Protein AF-0000000076635867 (afdb_homodimer)

Radius of gyration: 28.85 Å; Cα contacts (8 Å, |Δi|>4): 1591; chains: 2; bounding box: 55×84×66 Å

Secondary structure (DSSP, 8-state):
---GGGGS--TT----S-HHHHHHHHHHHHHSPPSS-HHHHHHHHHHHHHHHTTSSEEEEEE-SS--GGG-SHHHHHHHHHHHHHHHHHHHHHHTS-EEEEEE-SS------S-SEEEETTEEEEPP--TTT--SSGGG-S--THHHHHHHHHHHHHHHHHHHH-TT-EEEEE---HHHHHHTEEEETTEEEE-S-SEEEE-GGG--TTSHHHHHHHHB-S-EEEEE-TT--HHHHHHHHHHHTTT--TTSEEEEE---TTTHHHHHHHHHHHHHHHT---EEEE--SGGG-EE-TTS-EE-BHHHHHHHHHHHHHHHHHTT--EEEEEEEB-SS----SBBTTB-GGGGGGS---SSS--B-HHHHHHHHHHHHHHH-/---GGGGS---S----S-HHHHHHHHHHHHHSPPSS-HHHHHHHHHHHHHHHTTSSEEEEEE-SS--GGG-SHHHHHHHHHHHHHHHHHHHHHHTS-EEEEEE-SS------S-SEEEETTEEEEPP--TTT--SSGGG-S--THHHHHHHHHHHHHHHHHHHH-TT-EEEEE---HHHHHHTEEEETTEEEE-S-SEEEE-GGG--TTSHHHHHHHHB-S-EEEEE-TT--HHHHHHHHHHHTTT--TTSEEEEE---TTTHHHHHHHHHHHHHHHT---EEEE--SGGG-EE-TTS-EE-BHHHHHHHHHHHHHHHHHTT--EEEEEEEB-SS----SBBTTB-GGGGGGS---SSS--B-HHHHHHHHHHHHHHH-

pLDDT: mean 96.78, std 2.84, range [76.06, 98.94]

Foldseek 3Di:
DDQVLVVFAAPQAADADDPPLLVVLLVVLLPDDFLADPVLLVVLLVLLLCLQVVQEFEAEEAAQADDLVCLDPVNLVLRVVLLVVLQVLLCVLQVHHYQAEYQDLQQFFAGDPDQWDADPNDIAGDDGGQLFWDPDRVTNHGDSVSLVVSNVSSSSSSVVCCVPPVRYWYEYECRHPSSQVSQWDDDPHAIARSRTSEYEYDPVRLFPRHSSLSNLLGHQGAYEYEDEPPDDLVSVLVSLCSNCVVLRASRYAYEYAYFLVPCLPPVLVSVVSCVVSVHHYRYEYELFPRAWDQFPVGAIEGELVRSLVSLLSSCVSCVVVVTGHSYYHFYADSDQAQGYDDPPHDRVNNVVGPDHPPHGHHYSVSSSVSSNSNSVSND/DDQVLVVFAAPQAADADDPPLLVVLLVVLLPDDFLADPVLLVVLLVLLLCLQVVQEFEAEEAAQADDLVCLDPVNLVLRVVLLVVLQVLLCVLQVHHYQAEYQDLQQFFAGDPDQWDADPNDIAGDDGGQLFWDLDRVTNHGDSVSLVVSNVSSSSSSVVCCVPPVRYWYEYECRHPSSQVSQWDDDPHAIARRRTSEYEYDPVRLFPRHSSLSNLLGHQGAYEYEDEPPDDLVSVLVSLCSNCVVLRASRYAYEYAYFLVPCLPPVLVSVVSCVVSVHHYRYEYELFPRAWDQFPVGAIEGELVRSLVSLLSSCVSCVVVVTGHSYYHFYADSDQAQGYDDPPHDRVNNVVGPDHPPHGHHYSVSSSVSSNSNSVSND

Structure (mmCIF, N/CA/C/O backbone):
data_AF-0000000076635867-model_v1
#
loop_
_entity.id
_entity.type
_entity.pdbx_description
1 polymer 'Phospho-2-dehydro-3-deoxyheptonate aldolase'
#
loop_
_atom_site.group_PDB
_atom_site.id
_atom_site.type_symbol
_atom_site.label_atom_id
_atom_site.label_alt_id
_atom_site.label_comp_id
_atom_site.label_asym_id
_atom_site.label_entity_id
_atom_site.label_seq_id
_atom_site.pdbx_PDB_ins_code
_atom_site.Cartn_x
_atom_site.Cartn_y
_atom_site.Cartn_z
_atom_site.occupancy
_atom_site.B_iso_or_equiv
_atom_site.auth_seq_id
_atom_site.auth_comp_id
_atom_site.auth_asym_id
_atom_site.auth_atom_id
_atom_site.pdbx_PDB_model_num
ATOM 1 N N . MET A 1 1 ? -14.133 -2.697 23.234 1 76.25 1 MET A N 1
ATOM 2 C CA . MET A 1 1 ? -13.625 -1.669 24.141 1 76.25 1 MET A CA 1
ATOM 3 C C . MET A 1 1 ? -14.438 -0.384 24 1 76.25 1 MET A C 1
ATOM 5 O O . MET A 1 1 ? -14.898 -0.046 22.922 1 76.25 1 MET A O 1
ATOM 9 N N . GLN A 1 2 ? -14.578 0.349 25.062 1 88.19 2 GLN A N 1
ATOM 10 C CA . GLN A 1 2 ? -15.383 1.567 25.062 1 88.19 2 GLN A CA 1
ATOM 11 C C . GLN A 1 2 ? -14.672 2.695 24.328 1 88.19 2 GLN A C 1
ATOM 13 O O . GLN A 1 2 ? -13.461 2.865 24.453 1 88.19 2 GLN A O 1
ATOM 18 N N . ARG A 1 3 ? -15.43 3.404 23.484 1 95.06 3 ARG A N 1
ATOM 19 C CA . ARG A 1 3 ? -14.969 4.566 22.734 1 95.06 3 ARG A CA 1
ATOM 20 C C . ARG A 1 3 ? -15.734 5.82 23.125 1 95.06 3 ARG A C 1
ATOM 22 O O . ARG A 1 3 ? -16.609 6.281 22.391 1 95.06 3 ARG A O 1
ATOM 29 N N . PRO A 1 4 ? -15.383 6.379 24.25 1 94.69 4 PRO A N 1
ATOM 30 C CA . PRO A 1 4 ? -16.172 7.465 24.844 1 94.69 4 PRO A CA 1
ATOM 31 C C . PRO A 1 4 ? -16.266 8.688 23.938 1 94.69 4 PRO A C 1
ATOM 33 O O . PRO A 1 4 ? -17.203 9.477 24.062 1 94.69 4 PRO A O 1
ATOM 36 N N . TRP A 1 5 ? -15.312 8.883 23.031 1 96.62 5 TRP A N 1
ATOM 37 C CA . TRP A 1 5 ? -15.297 10.055 22.156 1 96.62 5 TRP A CA 1
ATOM 38 C C . TRP A 1 5 ? -16.484 10.031 21.188 1 96.62 5 TRP A C 1
ATOM 40 O O . TRP A 1 5 ? -16.859 11.07 20.641 1 96.62 5 TRP A O 1
ATOM 50 N N . LEU A 1 6 ? -17.062 8.922 21.016 1 96.25 6 LEU A N 1
ATOM 51 C CA . LEU A 1 6 ? -18.156 8.812 20.047 1 96.25 6 LEU A CA 1
ATOM 52 C C . LEU A 1 6 ? -19.438 9.43 20.594 1 96.25 6 LEU A C 1
ATOM 54 O O . LEU A 1 6 ? -20.375 9.703 19.828 1 96.25 6 LEU A O 1
ATOM 58 N N . SER A 1 7 ? -19.562 9.648 21.891 1 95.94 7 SER A N 1
ATOM 59 C CA . SER A 1 7 ? -20.766 10.195 22.516 1 95.94 7 SER A CA 1
ATOM 60 C C . SER A 1 7 ? -20.625 11.695 22.766 1 95.94 7 SER A C 1
ATOM 62 O O . SER A 1 7 ? -21.562 12.336 23.234 1 95.94 7 SER A O 1
ATOM 64 N N . LEU A 1 8 ? -19.516 12.273 22.484 1 97.5 8 LEU A N 1
ATOM 65 C CA . LEU A 1 8 ? -19.266 13.68 22.75 1 97.5 8 LEU A CA 1
ATOM 66 C C . LEU A 1 8 ? -19.594 14.539 21.531 1 97.5 8 LEU A C 1
ATOM 68 O O . LEU A 1 8 ? -19.625 14.031 20.406 1 97.5 8 LEU A O 1
ATOM 72 N N . PRO A 1 9 ? -19.875 15.812 21.797 1 96.88 9 PRO A N 1
ATOM 73 C CA . PRO A 1 9 ? -20.094 1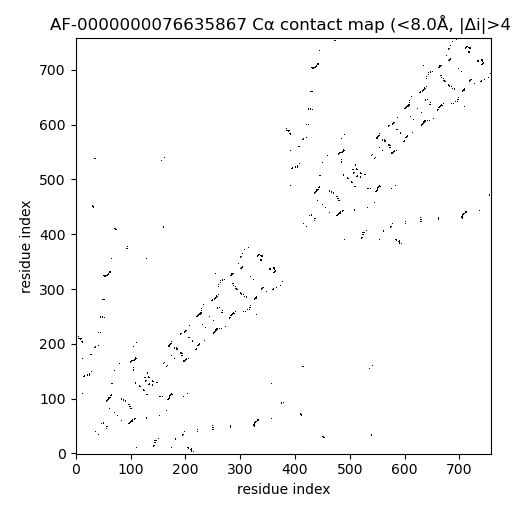6.703 20.656 1 96.88 9 PRO A CA 1
ATOM 74 C C . PRO A 1 9 ? -18.906 16.719 19.688 1 96.88 9 PRO A C 1
ATOM 76 O O . PRO A 1 9 ? -17.75 16.797 20.109 1 96.88 9 PRO A O 1
ATOM 79 N N . CYS A 1 10 ? -19.188 16.562 18.438 1 96.38 10 CYS A N 1
ATOM 80 C CA . CYS A 1 10 ? -18.172 16.531 17.391 1 96.38 10 CYS A CA 1
ATOM 81 C C . CYS A 1 10 ? -18.422 17.625 16.359 1 96.38 10 CYS A C 1
ATOM 83 O O . CYS A 1 10 ? -19.297 17.5 15.508 1 96.38 10 CYS A O 1
ATOM 85 N N . VAL A 1 11 ? -17.578 18.594 16.328 1 94.75 11 VAL A N 1
ATOM 86 C CA . VAL A 1 11 ? -17.781 19.734 15.453 1 94.75 11 VAL A CA 1
ATOM 87 C C . VAL A 1 11 ? -17.062 19.516 14.125 1 94.75 11 VAL A C 1
ATOM 89 O O . VAL A 1 11 ? -16.234 18.609 14 1 94.75 11 VAL A O 1
ATOM 92 N N . GLN A 1 12 ? -17.391 20.297 13.062 1 94.81 12 GLN A N 1
ATOM 93 C CA . GLN A 1 12 ? -16.75 20.344 11.758 1 94.81 12 GLN A CA 1
ATOM 94 C C . GLN A 1 12 ? -16.984 19.047 10.977 1 94.81 12 GLN A C 1
ATOM 96 O O . GLN A 1 12 ? -16.25 18.766 10.023 1 94.81 12 GLN A O 1
ATOM 101 N N . GLN A 1 13 ? -17.953 18.25 11.383 1 95.69 13 GLN A N 1
ATOM 102 C CA . GLN A 1 13 ? -18.234 17.016 10.664 1 95.69 13 GLN A CA 1
ATOM 103 C C . GLN A 1 13 ? -19.188 17.266 9.492 1 95.69 13 GLN A C 1
ATOM 105 O O . GLN A 1 13 ? -20.078 18.109 9.578 1 95.69 13 GLN A O 1
ATOM 110 N N . PRO A 1 14 ? -18.984 16.547 8.375 1 95.62 14 PRO A N 1
ATOM 111 C CA . PRO A 1 14 ? -19.938 16.672 7.27 1 95.62 14 PRO A CA 1
ATOM 112 C C . PRO A 1 14 ? -21.312 16.094 7.617 1 95.62 14 PRO A C 1
ATOM 114 O O . PRO A 1 14 ? -21.422 15.172 8.43 1 95.62 14 PRO A O 1
ATOM 117 N N . ASP A 1 15 ? -22.312 16.641 6.945 1 94.31 15 ASP A N 1
ATOM 118 C CA . ASP A 1 15 ? -23.672 16.109 7.086 1 94.31 15 ASP A CA 1
ATOM 119 C C . ASP A 1 15 ? -23.984 15.094 5.992 1 94.31 15 ASP A C 1
ATOM 121 O O . ASP A 1 15 ? -24.375 15.469 4.887 1 94.31 15 ASP A O 1
ATOM 125 N N . TYR A 1 16 ? -23.969 13.828 6.336 1 96.62 16 TYR A N 1
ATOM 126 C CA . TYR A 1 16 ? -24.25 12.758 5.379 1 96.62 16 TYR A CA 1
ATOM 127 C C . TYR A 1 16 ? -25.734 12.453 5.316 1 96.62 16 TYR A C 1
ATOM 129 O O . TYR A 1 16 ? -26.406 12.383 6.352 1 96.62 16 TYR A O 1
ATOM 137 N N . GLN A 1 17 ? -26.188 12.195 4.176 1 95.12 17 GLN A N 1
ATOM 138 C CA . GLN A 1 17 ? -27.625 11.953 3.982 1 95.12 17 GLN A CA 1
ATOM 139 C C . GLN A 1 17 ? -27.969 10.492 4.266 1 95.12 17 GLN A C 1
ATOM 141 O O . GLN A 1 17 ? -29.078 10.195 4.711 1 95.12 17 GLN A O 1
ATOM 146 N N . SER A 1 18 ? -27.109 9.602 3.984 1 95.88 18 SER A N 1
ATOM 147 C CA . SER A 1 18 ? -27.375 8.172 4.133 1 95.88 18 SER A CA 1
ATOM 148 C C . SER A 1 18 ? -26.609 7.582 5.305 1 95.88 18 SER A C 1
ATOM 150 O O . SER A 1 18 ? -25.406 7.305 5.188 1 95.88 18 SER A O 1
ATOM 152 N N . SER A 1 19 ? -27.297 7.27 6.332 1 95.62 19 SER A N 1
ATOM 153 C CA . SER A 1 19 ? -26.656 6.637 7.484 1 95.62 19 SER A CA 1
ATOM 154 C C . SER A 1 19 ? -26.219 5.215 7.156 1 95.62 19 SER A C 1
ATOM 156 O O . SER A 1 19 ? -25.203 4.742 7.672 1 95.62 19 SER A O 1
ATOM 158 N N . GLU A 1 20 ? -26.953 4.613 6.32 1 97.38 20 GLU A N 1
ATOM 159 C CA . GLU A 1 20 ? -26.625 3.244 5.922 1 97.38 20 GLU A CA 1
ATOM 160 C C . GLU A 1 20 ? -25.312 3.189 5.16 1 97.38 20 GLU A C 1
ATOM 162 O O . GLU A 1 20 ? -24.469 2.334 5.434 1 97.38 20 GLU A O 1
ATOM 167 N N . SER A 1 21 ? -25.172 4.078 4.219 1 97.31 21 SER A N 1
ATOM 168 C CA . SER A 1 21 ? -23.938 4.137 3.445 1 97.31 21 SER A CA 1
ATOM 169 C C . SER A 1 21 ? -22.75 4.488 4.332 1 97.31 21 SER A C 1
ATOM 171 O O . SER A 1 21 ? -21.641 3.971 4.137 1 97.31 21 SER A O 1
ATOM 173 N N . LEU A 1 22 ? -23.016 5.336 5.242 1 97.62 22 LEU A N 1
ATOM 174 C CA . LEU A 1 22 ? -21.969 5.727 6.168 1 97.62 22 LEU A CA 1
ATOM 175 C C . LEU A 1 22 ? -21.547 4.547 7.039 1 97.62 22 LEU A C 1
ATOM 177 O O . LEU A 1 22 ? -20.344 4.352 7.289 1 97.62 22 LEU A O 1
ATOM 181 N N . GLN A 1 23 ? -22.469 3.797 7.469 1 97.88 23 GLN A N 1
ATOM 182 C CA . GLN A 1 23 ? -22.188 2.617 8.281 1 97.88 23 GLN A CA 1
ATOM 183 C C . GLN A 1 23 ? -21.422 1.573 7.477 1 97.88 23 GLN A C 1
ATOM 185 O O . GLN A 1 23 ? -20.5 0.934 8 1 97.88 23 GLN A O 1
ATOM 190 N N . ARG A 1 24 ? -21.812 1.399 6.266 1 97.56 24 ARG A N 1
ATOM 191 C CA . ARG A 1 24 ? -21.109 0.47 5.395 1 97.56 24 ARG A CA 1
ATOM 192 C C . ARG A 1 24 ? -19.641 0.877 5.23 1 97.56 24 ARG A C 1
ATOM 194 O O . ARG A 1 24 ? -18.75 0.034 5.301 1 97.56 24 ARG A O 1
ATOM 201 N N . ALA A 1 25 ? -19.438 2.156 4.988 1 98.12 25 ALA A N 1
ATOM 202 C CA . ALA A 1 25 ? -18.078 2.658 4.848 1 98.12 25 ALA A CA 1
ATOM 203 C C . ALA A 1 25 ? -17.281 2.463 6.137 1 98.12 25 ALA A C 1
ATOM 205 O O . ALA A 1 25 ? -16.141 2.01 6.102 1 98.12 25 ALA A O 1
ATOM 206 N N . SER A 1 26 ? -17.906 2.764 7.219 1 98.06 26 SER A N 1
ATOM 207 C CA . SER A 1 26 ? -17.266 2.611 8.523 1 98.06 26 SER A CA 1
ATOM 208 C C . SER A 1 26 ? -16.891 1.154 8.789 1 98.06 26 SER A C 1
ATOM 210 O O . SER A 1 26 ? -15.805 0.864 9.289 1 98.06 26 SER A O 1
ATOM 212 N N . ASN A 1 27 ? -17.797 0.244 8.5 1 97.81 27 ASN A N 1
ATOM 213 C CA . ASN A 1 27 ? -17.547 -1.181 8.688 1 97.81 27 ASN A CA 1
ATOM 214 C C . ASN A 1 27 ? -16.375 -1.661 7.82 1 97.81 27 ASN A C 1
ATOM 216 O O . ASN A 1 27 ? -15.523 -2.41 8.289 1 97.81 27 ASN A O 1
ATOM 220 N N . PHE A 1 28 ? -16.438 -1.263 6.613 1 97.88 28 PHE A N 1
ATOM 221 C CA . PHE A 1 28 ? -15.352 -1.621 5.719 1 97.88 28 PHE A CA 1
ATOM 222 C C . PHE A 1 28 ? -14.016 -1.162 6.285 1 97.88 28 PHE A C 1
ATOM 224 O O . PHE A 1 28 ? -13.062 -1.946 6.367 1 97.88 28 PHE A O 1
ATOM 231 N N . LEU A 1 29 ? -13.953 0.093 6.648 1 98.44 29 LEU A N 1
ATOM 232 C CA . LEU A 1 29 ? -12.711 0.687 7.141 1 98.44 29 LEU A CA 1
ATOM 233 C C . LEU A 1 29 ? -12.242 -0.006 8.414 1 98.44 29 LEU A C 1
ATOM 235 O O . LEU A 1 29 ? -11.047 -0.207 8.617 1 98.44 29 LEU A O 1
ATOM 239 N N . SER A 1 30 ? -13.141 -0.354 9.25 1 97.5 30 SER A N 1
ATOM 240 C CA . SER A 1 30 ? -12.805 -0.973 10.523 1 97.5 30 SER A CA 1
ATOM 241 C C . SER A 1 30 ? -12.156 -2.34 10.328 1 97.5 30 SER A C 1
ATOM 243 O O . SER A 1 30 ? -11.359 -2.781 11.156 1 97.5 30 SER A O 1
ATOM 245 N N . GLU A 1 31 ? -12.445 -3.016 9.219 1 97.5 31 GLU A N 1
ATOM 246 C CA . GLU A 1 31 ? -11.914 -4.348 8.961 1 97.5 31 GLU A CA 1
ATOM 247 C C . GLU A 1 31 ? -10.688 -4.289 8.055 1 97.5 31 GLU A C 1
ATOM 249 O O . GLU A 1 31 ? -9.938 -5.262 7.949 1 97.5 31 GLU A O 1
ATOM 254 N N . ALA A 1 32 ? -10.531 -3.18 7.367 1 97.81 32 ALA A N 1
ATOM 255 C CA . ALA A 1 32 ? -9.43 -3.031 6.418 1 97.81 32 ALA A CA 1
ATOM 256 C C . ALA A 1 32 ? -8.086 -3.107 7.125 1 97.81 32 ALA A C 1
ATOM 258 O O . ALA A 1 32 ? -7.973 -2.768 8.305 1 97.81 32 ALA A O 1
ATOM 259 N N . PRO A 1 33 ? -7.059 -3.566 6.438 1 97.56 33 PRO A N 1
ATOM 260 C CA . PRO A 1 33 ? -5.719 -3.588 7.031 1 97.56 33 PRO A CA 1
ATOM 261 C C . PRO A 1 33 ? -5.234 -2.201 7.441 1 97.56 33 PRO A C 1
ATOM 263 O O . PRO A 1 33 ? -5.492 -1.219 6.742 1 97.56 33 PRO A O 1
ATOM 266 N N . GLY A 1 34 ? -4.543 -2.156 8.617 1 97.19 34 GLY A N 1
ATOM 267 C CA . GLY A 1 34 ? -3.904 -0.901 8.984 1 97.19 34 GLY A CA 1
ATOM 268 C C . GLY A 1 34 ? -2.883 -0.435 7.965 1 97.19 34 GLY A C 1
ATOM 269 O O . GLY A 1 34 ? -2.266 -1.252 7.277 1 97.19 34 GLY A O 1
ATOM 270 N N . LEU A 1 35 ? -2.73 0.842 7.883 1 98.44 35 LEU A N 1
ATOM 271 C CA . LEU A 1 35 ? -1.814 1.399 6.895 1 98.44 35 LEU A CA 1
ATOM 272 C C . LEU A 1 35 ? -0.393 1.461 7.445 1 98.44 35 LEU A C 1
ATOM 274 O O . LEU A 1 35 ? 0.57 1.548 6.68 1 98.44 35 LEU A O 1
ATOM 278 N N . ILE A 1 36 ? -0.256 1.439 8.766 1 98 36 ILE A N 1
ATOM 279 C CA . ILE A 1 36 ? 1.036 1.487 9.445 1 98 36 ILE A CA 1
ATOM 280 C C . ILE A 1 36 ? 1.06 0.472 10.586 1 98 36 ILE A C 1
ATOM 282 O O . ILE A 1 36 ? 0.055 -0.192 10.852 1 98 36 ILE A O 1
ATOM 286 N N . THR A 1 37 ? 2.205 0.349 11.227 1 96.06 37 THR A N 1
ATOM 287 C CA . THR A 1 37 ? 2.348 -0.657 12.273 1 96.06 37 THR A CA 1
ATOM 288 C C . THR A 1 37 ? 2.605 0.001 13.625 1 96.06 37 THR A C 1
ATOM 290 O O . THR A 1 37 ? 2.914 1.193 13.695 1 96.06 37 THR A O 1
ATOM 293 N N . TYR A 1 38 ? 2.432 -0.812 14.648 1 95.62 38 TYR A N 1
ATOM 294 C CA . TYR A 1 38 ? 2.74 -0.387 16.016 1 95.62 38 TYR A CA 1
ATOM 295 C C . TYR A 1 38 ? 4.184 0.09 16.125 1 95.62 38 TYR A C 1
ATOM 297 O O . TYR A 1 38 ? 4.461 1.122 16.734 1 95.62 38 TYR A O 1
ATOM 305 N N . GLN A 1 39 ? 5.082 -0.614 15.5 1 96.06 39 GLN A N 1
ATOM 306 C CA . GLN A 1 39 ? 6.5 -0.291 15.578 1 96.06 39 GLN A CA 1
ATOM 307 C C . GLN A 1 39 ? 6.789 1.07 14.953 1 96.06 39 GLN A C 1
ATOM 309 O O . GLN A 1 39 ? 7.629 1.824 15.445 1 96.06 39 GLN A O 1
ATOM 314 N N . GLU A 1 40 ? 6.109 1.354 13.898 1 97.44 40 GLU A N 1
ATOM 315 C CA . GLU A 1 40 ? 6.309 2.631 13.219 1 97.44 40 GLU A CA 1
ATOM 316 C C . GLU A 1 40 ? 5.812 3.793 14.078 1 97.44 40 GLU A C 1
ATOM 318 O O . GLU A 1 40 ? 6.414 4.867 14.086 1 97.44 40 GLU A O 1
ATOM 323 N N . ILE A 1 41 ? 4.715 3.602 14.742 1 97.5 41 ILE A N 1
ATOM 324 C CA . ILE A 1 41 ? 4.176 4.609 15.656 1 97.5 41 ILE A CA 1
ATOM 325 C C . ILE A 1 41 ? 5.18 4.883 16.766 1 97.5 41 ILE A C 1
ATOM 327 O O . ILE A 1 41 ? 5.488 6.039 17.062 1 97.5 41 ILE A O 1
ATOM 331 N N . GLN A 1 42 ? 5.727 3.803 17.344 1 97.12 42 GLN A N 1
ATOM 332 C CA . GLN A 1 42 ? 6.711 3.949 18.422 1 97.12 42 GLN A CA 1
ATOM 333 C C . GLN A 1 42 ? 7.988 4.609 17.906 1 97.12 42 GLN A C 1
ATOM 335 O O . GLN A 1 42 ? 8.594 5.426 18.594 1 97.12 42 GLN A O 1
ATOM 340 N N . SER A 1 43 ? 8.305 4.238 16.734 1 98.44 43 SER A N 1
ATOM 341 C CA . SER A 1 43 ? 9.5 4.82 16.125 1 98.44 43 SER A CA 1
ATOM 342 C C . SER A 1 43 ? 9.367 6.332 15.984 1 98.44 43 SER A C 1
ATOM 344 O O . SER A 1 43 ? 10.289 7.078 16.312 1 98.44 43 SER A O 1
ATOM 346 N N . LEU A 1 44 ? 8.242 6.797 15.484 1 98.69 44 LEU A N 1
ATOM 347 C CA . LEU A 1 44 ? 8.07 8.234 15.312 1 98.69 44 LEU A CA 1
ATOM 348 C C . LEU A 1 44 ? 8.086 8.945 16.656 1 98.69 44 LEU A C 1
ATOM 350 O O . LEU A 1 44 ? 8.633 10.047 16.781 1 98.69 44 LEU A O 1
ATOM 354 N N . LYS A 1 45 ? 7.441 8.367 17.672 1 98.25 45 LYS A N 1
ATOM 355 C CA . LYS A 1 45 ? 7.465 8.961 19 1 98.25 45 LYS A CA 1
ATOM 356 C C . LYS A 1 45 ? 8.898 9.148 19.5 1 98.25 45 LYS A C 1
ATOM 358 O O . LYS A 1 45 ? 9.227 10.195 20.062 1 98.25 45 LYS A O 1
ATOM 363 N N . SER A 1 46 ? 9.68 8.164 19.25 1 98.69 46 SER A N 1
ATOM 364 C CA . SER A 1 46 ? 11.086 8.234 19.641 1 98.69 46 SER A CA 1
ATOM 365 C C . SER A 1 46 ? 11.82 9.328 18.875 1 98.69 46 SER A C 1
ATOM 367 O O . SER A 1 46 ? 12.656 10.039 19.438 1 98.69 46 SER A O 1
ATOM 369 N N . HIS A 1 47 ? 11.523 9.469 17.625 1 98.81 47 HIS A N 1
ATOM 370 C CA . HIS A 1 47 ? 12.133 10.508 16.797 1 98.81 47 HIS A CA 1
ATOM 371 C C . HIS A 1 47 ? 11.719 11.898 17.266 1 98.81 47 HIS A C 1
ATOM 373 O O . HIS A 1 47 ? 12.547 12.812 17.312 1 98.81 47 HIS A O 1
ATOM 379 N N . LEU A 1 48 ? 10.461 12.016 17.578 1 98.88 48 LEU A N 1
ATOM 380 C CA . LEU A 1 48 ? 9.977 13.297 18.078 1 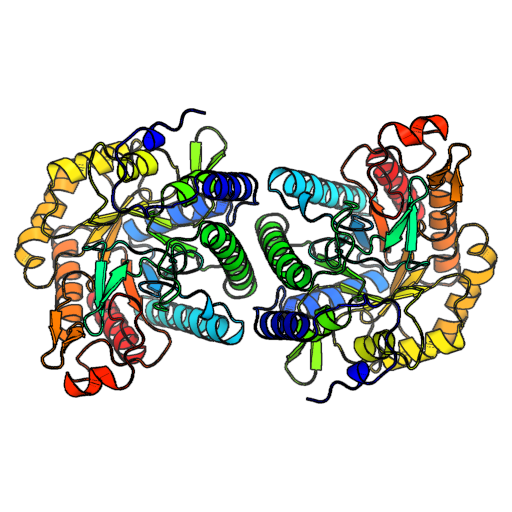98.88 48 LEU A CA 1
ATOM 381 C C . LEU A 1 48 ? 10.664 13.672 19.391 1 98.88 48 LEU A C 1
ATOM 383 O O . LEU A 1 48 ? 11.023 14.828 19.594 1 98.88 48 LEU A O 1
ATOM 387 N N . ALA A 1 49 ? 10.828 12.68 20.266 1 98.88 49 ALA A N 1
ATOM 388 C CA . ALA A 1 49 ? 11.547 12.906 21.531 1 98.88 49 ALA A CA 1
ATOM 389 C C . ALA A 1 49 ? 12.977 13.352 21.266 1 98.88 49 ALA A C 1
ATOM 391 O O . ALA A 1 49 ? 13.469 14.289 21.891 1 98.88 49 ALA A O 1
ATOM 392 N N . SER A 1 50 ? 13.602 12.68 20.344 1 98.75 50 SER A N 1
ATOM 393 C CA . SER A 1 50 ? 14.977 13.016 20 1 98.75 50 SER A CA 1
ATOM 394 C C . SER A 1 50 ? 15.078 14.43 19.453 1 98.75 50 SER A C 1
ATOM 396 O O . SER A 1 50 ? 16.047 15.148 19.734 1 98.75 50 SER A O 1
ATOM 398 N N . SER A 1 51 ? 14.102 14.828 18.703 1 98.75 51 SER A N 1
ATOM 399 C CA . SER A 1 51 ? 14.086 16.172 18.141 1 98.75 51 SER A CA 1
ATOM 400 C C . SER A 1 51 ? 13.875 17.219 19.234 1 98.75 51 SER A C 1
ATOM 402 O O . SER A 1 51 ? 14.445 18.312 19.172 1 98.75 51 SER A O 1
ATOM 404 N N . ALA A 1 52 ? 13.086 16.844 20.188 1 98.69 52 ALA A N 1
ATOM 405 C CA . ALA A 1 52 ? 12.82 17.75 21.297 1 98.69 52 ALA A CA 1
ATOM 406 C C . ALA A 1 52 ? 14.078 17.953 22.156 1 98.69 52 ALA A C 1
ATOM 408 O O . ALA A 1 52 ? 14.18 18.922 22.891 1 98.69 52 ALA A O 1
ATOM 409 N N . GLU A 1 53 ? 15.008 17.016 22.016 1 98.31 53 GLU A N 1
ATOM 410 C CA . GLU A 1 53 ? 16.266 17.109 22.75 1 98.31 53 GLU A CA 1
ATOM 411 C C . GLU A 1 53 ? 17.375 17.688 21.859 1 98.31 53 GLU A C 1
ATOM 413 O O . GLU A 1 53 ? 18.516 17.844 22.312 1 98.31 53 GLU A O 1
ATOM 418 N N . GLY A 1 54 ? 17.047 17.969 20.672 1 97.75 54 GLY A N 1
ATOM 419 C CA . GLY A 1 54 ? 17.984 18.672 19.812 1 97.75 54 GLY A CA 1
ATOM 420 C C . GLY A 1 54 ? 18.828 17.734 18.953 1 97.75 54 GLY A C 1
ATOM 421 O O . GLY A 1 54 ? 19.703 18.188 18.203 1 97.75 54 GLY A O 1
ATOM 422 N N . SER A 1 55 ? 18.531 16.453 18.953 1 98.25 55 SER A N 1
ATOM 423 C CA . SER A 1 55 ? 19.359 15.469 18.25 1 98.25 55 SER A CA 1
ATOM 424 C C . SER A 1 55 ? 18.969 15.359 16.781 1 98.25 55 SER A C 1
ATOM 426 O O . SER A 1 55 ? 19.734 14.859 15.969 1 98.25 55 SER A O 1
ATOM 428 N N . SER A 1 56 ? 17.797 15.758 16.453 1 98.62 56 SER A N 1
ATOM 429 C CA . SER A 1 56 ? 17.281 15.773 15.086 1 98.62 56 SER A CA 1
ATOM 430 C C . SER A 1 56 ? 16.297 16.922 14.883 1 98.62 56 SER A C 1
ATOM 432 O O . SER A 1 56 ? 16.016 17.672 15.82 1 98.62 56 SER A O 1
ATOM 434 N N . PHE A 1 57 ? 15.914 17.156 13.68 1 98.88 57 PHE A N 1
ATOM 435 C CA . PHE A 1 57 ? 14.992 18.234 13.336 1 98.88 57 PHE A CA 1
ATOM 436 C C . PHE A 1 57 ? 13.828 17.703 12.508 1 98.88 57 PHE A C 1
ATOM 438 O O . PHE A 1 57 ? 14.031 16.922 11.57 1 98.88 57 PHE A O 1
ATOM 445 N N . ILE A 1 58 ? 12.625 18.109 12.883 1 98.94 58 ILE A N 1
ATOM 446 C CA . ILE A 1 58 ? 11.422 17.625 12.211 1 98.94 58 ILE A CA 1
ATOM 447 C C . ILE A 1 58 ? 11.055 18.547 11.062 1 98.94 58 ILE A C 1
ATOM 449 O O . ILE A 1 58 ? 10.953 19.766 11.242 1 98.94 58 ILE A O 1
ATOM 453 N N . LEU A 1 59 ? 10.914 18.031 9.906 1 98.94 59 LEU A N 1
ATOM 454 C CA . LEU A 1 59 ? 10.336 18.734 8.766 1 98.94 59 LEU A CA 1
ATOM 455 C C . LEU A 1 59 ? 9.016 18.094 8.344 1 98.94 59 LEU A C 1
ATOM 457 O O . LEU A 1 59 ? 9.008 17.062 7.664 1 98.94 59 LEU A O 1
ATOM 461 N N . GLN A 1 60 ? 7.938 18.656 8.789 1 98.94 60 GLN A N 1
ATOM 462 C CA . GLN A 1 60 ? 6.602 18.25 8.375 1 98.94 60 GLN A CA 1
ATOM 463 C C . GLN A 1 60 ? 6.082 19.141 7.238 1 98.94 60 GLN A C 1
ATOM 465 O O . GLN A 1 60 ? 5.879 20.328 7.426 1 98.94 60 GLN A O 1
ATOM 470 N N . ILE A 1 61 ? 5.859 18.516 6.055 1 98.75 61 ILE A N 1
ATOM 471 C CA . ILE A 1 61 ? 5.551 19.359 4.906 1 98.75 61 ILE A CA 1
ATOM 472 C C . ILE A 1 61 ? 4.527 18.656 4.012 1 98.75 61 ILE A C 1
ATOM 474 O O . ILE A 1 61 ? 4.398 17.422 4.047 1 98.75 61 ILE A O 1
ATOM 478 N N . GLY A 1 62 ? 3.842 19.422 3.203 1 98.06 62 GLY A N 1
ATOM 479 C CA . GLY A 1 62 ? 2.912 18.891 2.223 1 98.06 62 GLY A CA 1
ATOM 480 C C . GLY A 1 62 ? 1.761 19.828 1.913 1 98.06 62 GLY A C 1
ATOM 481 O O . GLY A 1 62 ? 1.811 21.016 2.25 1 98.06 62 GLY A O 1
ATOM 482 N N . ASP A 1 63 ? 0.753 19.328 1.276 1 95.94 63 ASP A N 1
ATOM 483 C CA . ASP A 1 63 ? -0.404 20.109 0.838 1 95.94 63 ASP A CA 1
ATOM 484 C C . ASP A 1 63 ? -1.264 20.531 2.027 1 95.94 63 ASP A C 1
ATOM 486 O O . ASP A 1 63 ? -1.232 19.891 3.082 1 95.94 63 ASP A O 1
ATOM 490 N N . CYS A 1 64 ? -1.957 21.609 1.771 1 94.25 64 CYS A N 1
ATOM 491 C CA . CYS A 1 64 ? -3.002 21.953 2.732 1 94.25 64 CYS A CA 1
ATOM 492 C C . CYS A 1 64 ? -4.094 20.891 2.742 1 94.25 64 CYS A C 1
ATOM 494 O O . CYS A 1 64 ? -4.504 20.422 3.809 1 94.25 64 CYS A O 1
ATOM 496 N N . ALA A 1 65 ? -4.582 20.562 1.593 1 95.75 65 ALA A N 1
ATOM 497 C CA . ALA A 1 65 ? -5.496 19.453 1.317 1 95.75 65 ALA A CA 1
ATOM 498 C C . ALA A 1 65 ? -5.051 18.656 0.092 1 95.75 65 ALA A C 1
ATOM 500 O O . ALA A 1 65 ? -4.852 19.234 -0.985 1 95.75 65 ALA A O 1
ATOM 501 N N . GLU A 1 66 ? -4.922 17.359 0.262 1 97.19 66 GLU A N 1
ATOM 502 C CA . GLU A 1 66 ? -4.574 16.516 -0.871 1 97.19 66 GLU A CA 1
ATOM 503 C C . GLU A 1 66 ? -5.766 16.328 -1.809 1 97.19 66 GLU A C 1
ATOM 505 O O . GLU A 1 66 ? -6.914 16.297 -1.364 1 97.19 66 GLU A O 1
ATOM 510 N N . ALA A 1 67 ? -5.48 16.219 -3.059 1 97 67 ALA A N 1
ATOM 511 C CA . ALA A 1 67 ? -6.492 15.875 -4.055 1 97 67 ALA A CA 1
ATOM 512 C C . ALA A 1 67 ? -6.379 14.414 -4.477 1 97 67 ALA A C 1
ATOM 514 O O . ALA A 1 67 ? -5.273 13.891 -4.648 1 97 67 ALA A O 1
ATOM 515 N N . PHE A 1 68 ? -7.562 13.758 -4.633 1 97.38 68 PHE A N 1
ATOM 516 C CA . PHE A 1 68 ? -7.555 12.391 -5.133 1 97.38 68 PHE A CA 1
ATOM 517 C C . PHE A 1 68 ? -6.805 12.297 -6.457 1 97.38 68 PHE A C 1
ATOM 519 O O . PHE A 1 68 ? -6.086 11.328 -6.707 1 97.38 68 PHE A O 1
ATOM 526 N N . SER A 1 69 ? -6.914 13.352 -7.246 1 95.94 69 SER A N 1
ATOM 527 C CA . SER A 1 69 ? -6.363 13.367 -8.602 1 95.94 69 SER A CA 1
ATOM 528 C C . SER A 1 69 ? -4.84 13.43 -8.578 1 95.94 69 SER A C 1
ATOM 530 O O . SER A 1 69 ? -4.188 13.164 -9.586 1 95.94 69 SER A O 1
ATOM 532 N N . ASP A 1 70 ? -4.266 13.766 -7.441 1 95.31 70 ASP A N 1
ATOM 533 C CA . ASP A 1 70 ? -2.814 13.906 -7.352 1 95.31 70 ASP A CA 1
ATOM 534 C C . ASP A 1 70 ? -2.154 12.562 -7.062 1 95.31 70 ASP A C 1
ATOM 536 O O . ASP A 1 70 ? -0.926 12.453 -7.059 1 95.31 70 ASP A O 1
ATOM 540 N N . CYS A 1 71 ? -2.969 11.523 -6.902 1 96.81 71 CYS A N 1
ATOM 541 C CA . CYS A 1 71 ? -2.422 10.227 -6.52 1 96.81 71 CYS A CA 1
ATOM 542 C C . CYS A 1 71 ? -2.09 9.383 -7.746 1 96.81 71 CYS A C 1
ATOM 544 O O . CYS A 1 71 ? -2.6 8.273 -7.902 1 96.81 71 CYS A O 1
ATOM 546 N N . THR A 1 72 ? -1.235 9.93 -8.633 1 97.06 72 THR A N 1
ATOM 547 C CA . THR A 1 72 ? -0.713 9.219 -9.789 1 97.06 72 THR A CA 1
ATOM 548 C C . THR A 1 72 ? 0.779 8.938 -9.625 1 97.06 72 THR A C 1
ATOM 550 O O . THR A 1 72 ? 1.442 9.555 -8.789 1 97.06 72 THR A O 1
ATOM 553 N N . HIS A 1 73 ? 1.252 8.039 -10.445 1 96 73 HIS A N 1
ATOM 554 C CA . HIS A 1 73 ? 2.656 7.656 -10.359 1 96 73 HIS A CA 1
ATOM 555 C C . HIS A 1 73 ? 3.57 8.859 -10.531 1 96 73 HIS A C 1
ATOM 557 O O . HIS A 1 73 ? 4.469 9.086 -9.719 1 96 73 HIS A O 1
ATOM 563 N N . ASN A 1 74 ? 3.336 9.641 -11.523 1 95.69 74 ASN A N 1
ATOM 564 C CA . ASN A 1 74 ? 4.215 10.758 -11.859 1 95.69 74 ASN A CA 1
ATOM 565 C C . ASN A 1 74 ? 4.156 11.852 -10.797 1 95.69 74 ASN A C 1
ATOM 567 O O . ASN A 1 74 ? 5.191 12.383 -10.391 1 95.69 74 ASN A O 1
ATOM 571 N N . LEU A 1 75 ? 3.02 12.211 -10.359 1 97.06 75 LEU A N 1
ATOM 572 C CA . LEU A 1 75 ? 2.863 13.297 -9.398 1 97.06 75 LEU A CA 1
ATOM 573 C C . LEU A 1 75 ? 3.424 12.891 -8.039 1 97.06 75 LEU A C 1
ATOM 575 O O . LEU A 1 75 ? 4.062 13.703 -7.359 1 97.06 75 LEU A O 1
ATOM 579 N N . LEU A 1 76 ? 3.188 11.641 -7.66 1 97.38 76 LEU A N 1
ATOM 580 C CA . LEU A 1 76 ? 3.729 11.172 -6.391 1 97.38 76 LEU A CA 1
ATOM 581 C C . LEU A 1 76 ? 5.254 11.125 -6.434 1 97.38 76 LEU A C 1
ATOM 583 O O . LEU A 1 76 ? 5.914 11.469 -5.449 1 97.38 76 LEU A O 1
ATOM 587 N N . THR A 1 77 ? 5.777 10.648 -7.555 1 96.5 77 THR A N 1
ATOM 588 C CA . THR A 1 77 ? 7.227 10.633 -7.715 1 96.5 77 THR A CA 1
ATOM 589 C C . THR A 1 77 ? 7.812 12.023 -7.531 1 96.5 77 THR A C 1
ATOM 591 O O . THR A 1 77 ? 8.781 12.203 -6.789 1 96.5 77 THR A O 1
ATOM 594 N N . SER A 1 78 ? 7.199 12.992 -8.18 1 97 78 SER A N 1
ATOM 595 C CA . SER A 1 78 ? 7.668 14.367 -8.109 1 97 78 SER A CA 1
ATOM 596 C C . SER A 1 78 ? 7.535 14.922 -6.691 1 97 78 SER A C 1
ATOM 598 O O . SER A 1 78 ? 8.461 15.555 -6.176 1 97 78 SER A O 1
ATOM 600 N N . LYS A 1 79 ? 6.445 14.727 -6.086 1 97.38 79 LYS A N 1
ATOM 601 C CA . LYS A 1 79 ? 6.152 15.25 -4.758 1 97.38 79 LYS A CA 1
ATOM 602 C C . LYS A 1 79 ? 7.113 14.68 -3.717 1 97.38 79 LYS A C 1
ATOM 604 O O . LYS A 1 79 ? 7.738 15.43 -2.963 1 97.38 79 LYS A O 1
ATOM 609 N N . ILE A 1 80 ? 7.254 13.383 -3.705 1 97.81 80 ILE A N 1
ATOM 610 C CA . ILE A 1 80 ? 8.062 12.711 -2.691 1 97.81 80 ILE A CA 1
ATOM 611 C C . ILE A 1 80 ? 9.539 13.016 -2.92 1 97.81 80 ILE A C 1
ATOM 613 O O . ILE A 1 80 ? 10.289 13.211 -1.965 1 97.81 80 ILE A O 1
ATOM 617 N N . SER A 1 81 ? 9.938 13.062 -4.18 1 97.38 81 SER A N 1
ATOM 618 C CA . SER A 1 81 ? 11.312 13.438 -4.484 1 97.38 81 SER A CA 1
ATOM 619 C C . SER A 1 81 ? 11.633 14.836 -3.98 1 97.38 81 SER A C 1
ATOM 621 O O . SER A 1 81 ? 12.727 15.086 -3.471 1 97.38 81 SER A O 1
ATOM 623 N N . GLN A 1 82 ? 10.703 15.703 -4.152 1 97.94 82 GLN A N 1
ATOM 624 C CA . GLN A 1 82 ? 10.914 17.078 -3.707 1 97.94 82 GLN A CA 1
ATOM 625 C C . GLN A 1 82 ? 10.977 17.156 -2.184 1 97.94 82 GLN A C 1
ATOM 627 O O . GLN A 1 82 ? 11.812 17.891 -1.631 1 97.94 82 GLN A O 1
ATOM 632 N N . TYR A 1 83 ? 10.094 16.484 -1.466 1 98.44 83 TYR A N 1
ATOM 633 C CA . TYR A 1 83 ? 10.141 16.453 -0.009 1 98.44 83 TYR A CA 1
ATOM 634 C C . TYR A 1 83 ? 11.5 15.953 0.478 1 98.44 83 TYR A C 1
ATOM 636 O O . TYR A 1 83 ? 12.086 16.531 1.392 1 98.44 83 TYR A O 1
ATOM 644 N N . THR A 1 84 ? 11.945 14.906 -0.182 1 98.25 84 THR A N 1
ATOM 645 C CA . THR A 1 84 ? 13.227 14.32 0.18 1 98.25 84 THR A CA 1
ATOM 646 C C . THR A 1 84 ? 14.367 15.297 -0.098 1 98.25 84 THR A C 1
ATOM 648 O O . THR A 1 84 ? 15.312 15.398 0.689 1 98.25 84 THR A O 1
ATOM 651 N N . ALA A 1 85 ? 14.242 16.016 -1.203 1 98 85 ALA A N 1
ATOM 652 C CA . ALA A 1 85 ? 15.258 17 -1.541 1 98 85 ALA A CA 1
ATOM 653 C C . ALA A 1 85 ? 15.32 18.109 -0.484 1 98 85 ALA A C 1
ATOM 655 O O . ALA A 1 85 ? 16.406 18.562 -0.123 1 98 85 ALA A O 1
ATOM 656 N N . TYR A 1 86 ? 14.203 18.562 0.016 1 98.5 86 TYR A N 1
ATOM 657 C CA . TYR A 1 86 ? 14.148 19.562 1.073 1 98.5 86 TYR A CA 1
ATOM 658 C C . TYR A 1 86 ? 14.812 19.047 2.346 1 98.5 86 TYR A C 1
ATOM 660 O O . TYR A 1 86 ? 15.57 19.766 2.992 1 98.5 86 TYR A O 1
ATOM 668 N N . ALA A 1 87 ? 14.523 17.812 2.713 1 98.5 87 ALA A N 1
ATOM 669 C CA . ALA A 1 87 ? 15.102 17.203 3.91 1 98.5 87 ALA A CA 1
ATOM 670 C C . ALA A 1 87 ? 16.609 17.094 3.793 1 98.5 87 ALA A C 1
ATOM 672 O O . ALA A 1 87 ? 17.344 17.375 4.75 1 98.5 87 ALA A O 1
ATOM 673 N N . ASN A 1 88 ? 17.031 16.672 2.631 1 98 88 ASN A N 1
ATOM 674 C CA . ASN A 1 88 ? 18.469 16.547 2.395 1 98 88 ASN A CA 1
ATOM 675 C C . ASN A 1 88 ? 19.156 17.906 2.48 1 98 88 ASN A C 1
ATOM 677 O O . ASN A 1 88 ? 20.25 18 3.033 1 98 88 ASN A O 1
ATOM 681 N N . HIS A 1 89 ? 18.531 18.859 1.91 1 97.62 89 HIS A N 1
ATOM 682 C CA . HIS A 1 89 ? 19.078 20.219 1.979 1 97.62 89 HIS A CA 1
ATOM 683 C C . HIS A 1 89 ? 19.219 20.672 3.426 1 97.62 89 HIS A C 1
ATOM 685 O O . HIS A 1 89 ? 20.281 21.188 3.811 1 97.62 89 HIS A O 1
ATOM 691 N N . LEU A 1 90 ? 18.25 20.469 4.215 1 97.88 90 LEU A N 1
ATOM 692 C CA . LEU A 1 90 ? 18.266 20.875 5.617 1 97.88 90 LEU A CA 1
ATOM 693 C C . LEU A 1 90 ? 19.312 20.078 6.398 1 97.88 90 LEU A C 1
ATOM 695 O O . LEU A 1 90 ? 19.969 20.625 7.293 1 97.88 90 LEU A O 1
ATOM 699 N N . GLN A 1 91 ? 19.344 18.797 6.078 1 97.94 91 GLN A N 1
ATOM 700 C CA . GLN A 1 91 ? 20.312 17.938 6.746 1 97.94 91 GLN A CA 1
ATOM 701 C C . GLN A 1 91 ? 21.734 18.453 6.516 1 97.94 91 GLN A C 1
ATOM 703 O O . GLN A 1 91 ? 22.547 18.484 7.445 1 97.94 91 GLN A O 1
ATOM 708 N N . GLN A 1 92 ? 21.984 18.812 5.305 1 97.25 92 GLN A N 1
ATOM 709 C CA . GLN A 1 92 ? 23.312 19.312 4.957 1 97.25 92 GLN A CA 1
ATOM 710 C C . GLN A 1 92 ? 23.594 20.641 5.68 1 97.25 92 GLN A C 1
ATOM 712 O O . GLN A 1 92 ? 24.719 20.859 6.137 1 97.25 92 GLN A O 1
ATOM 717 N N . CYS A 1 93 ? 22.625 21.438 5.805 1 96.94 93 CYS A N 1
ATOM 718 C CA . CYS A 1 93 ? 22.812 22.75 6.406 1 96.94 93 CYS A CA 1
ATOM 719 C C . CYS A 1 93 ? 22.953 22.641 7.922 1 96.94 93 CYS A C 1
ATOM 721 O O . CYS A 1 93 ? 23.75 23.344 8.523 1 96.94 93 CYS A O 1
ATOM 723 N N . LEU A 1 94 ? 22.219 21.719 8.539 1 96.88 94 LEU A N 1
ATOM 724 C CA . LEU A 1 94 ? 22.156 21.656 9.992 1 96.88 94 LEU A CA 1
ATOM 725 C C . LEU A 1 94 ? 23.125 20.625 10.539 1 96.88 94 LEU A C 1
ATOM 727 O O . LEU A 1 94 ? 23.438 20.625 11.734 1 96.88 94 LEU A O 1
ATOM 731 N N . ASN A 1 95 ? 23.609 19.766 9.727 1 95.75 95 ASN A N 1
ATOM 732 C CA . ASN A 1 95 ? 24.484 18.656 10.117 1 95.75 95 ASN A CA 1
ATOM 733 C C . ASN A 1 95 ? 23.844 17.812 11.227 1 95.75 95 ASN A C 1
ATOM 735 O O . ASN A 1 95 ? 24.5 17.531 12.234 1 95.75 95 ASN A O 1
ATOM 739 N N . LYS A 1 96 ? 22.578 17.594 11.172 1 95.81 96 LYS A N 1
ATOM 740 C CA . LYS A 1 96 ? 21.844 16.672 12.039 1 95.81 96 LYS A CA 1
ATOM 741 C C . LYS A 1 96 ? 20.75 15.938 11.258 1 95.81 96 LYS A C 1
ATOM 743 O O . LYS A 1 96 ? 20.281 16.438 10.234 1 95.81 96 LYS A O 1
ATOM 748 N N . PRO A 1 97 ? 20.328 14.773 11.75 1 98 97 PRO A N 1
ATOM 749 C CA . PRO A 1 97 ? 19.281 14.016 11.055 1 98 97 PRO A CA 1
ATOM 750 C C . PRO A 1 97 ? 17.969 14.781 10.953 1 98 97 PRO A C 1
ATOM 752 O O . PRO A 1 97 ? 17.594 15.516 11.875 1 98 97 PRO A O 1
ATOM 755 N N . ILE A 1 98 ? 17.328 14.602 9.828 1 98.81 98 ILE A N 1
ATOM 756 C CA . ILE A 1 98 ? 16.016 15.203 9.609 1 98.81 98 ILE A CA 1
ATOM 757 C C . ILE A 1 98 ? 14.93 14.125 9.68 1 98.81 98 ILE A C 1
ATOM 759 O O . ILE A 1 98 ? 15.055 13.078 9.055 1 98.81 98 ILE A O 1
ATOM 763 N N . VAL A 1 99 ? 13.945 14.344 10.508 1 98.88 99 VAL A N 1
ATOM 764 C CA . VAL A 1 99 ? 12.742 13.508 10.539 1 98.88 99 VAL A CA 1
ATOM 765 C C . VAL A 1 99 ? 11.703 14.07 9.57 1 98.88 99 VAL A C 1
ATOM 767 O O . VAL A 1 99 ? 11.031 15.062 9.875 1 98.88 99 VAL A O 1
ATOM 770 N N . LEU A 1 100 ? 11.578 13.453 8.43 1 98.88 100 LEU A N 1
ATOM 771 C CA . LEU A 1 100 ? 10.672 13.922 7.383 1 98.88 100 LEU A CA 1
ATOM 772 C C . LEU A 1 100 ? 9.273 13.344 7.57 1 98.88 100 LEU A C 1
ATOM 774 O O . LEU A 1 100 ? 9.102 12.125 7.574 1 98.88 100 LEU A O 1
ATOM 778 N N . ILE A 1 101 ? 8.289 14.188 7.777 1 98.94 101 ILE A N 1
ATOM 779 C CA . ILE A 1 101 ? 6.879 13.812 7.898 1 98.94 101 ILE A CA 1
ATOM 780 C C . ILE A 1 101 ? 6.07 14.484 6.793 1 98.94 101 ILE A C 1
ATOM 782 O O . ILE A 1 101 ? 5.977 15.719 6.746 1 98.94 101 ILE A O 1
ATOM 786 N N . GLY A 1 102 ? 5.484 13.719 5.938 1 98.81 102 GLY A N 1
ATOM 787 C CA . GLY A 1 102 ? 4.641 14.289 4.898 1 98.81 102 GLY A CA 1
ATOM 788 C C . GLY A 1 102 ? 3.219 14.555 5.363 1 98.81 102 GLY A C 1
ATOM 789 O O . GLY A 1 102 ? 2.646 13.766 6.109 1 98.81 102 GLY A O 1
ATOM 790 N N . ARG A 1 103 ? 2.664 15.711 5.008 1 98.44 103 ARG A N 1
ATOM 791 C CA . ARG A 1 103 ? 1.212 15.852 4.961 1 98.44 103 ARG A CA 1
ATOM 792 C C . ARG A 1 103 ? 0.633 15.156 3.732 1 98.44 103 ARG A C 1
ATOM 794 O O . ARG A 1 103 ? 0.181 15.82 2.795 1 98.44 103 ARG A O 1
ATOM 801 N N . ILE A 1 104 ? 0.606 13.883 3.803 1 98.38 104 ILE A N 1
ATOM 802 C CA . ILE A 1 104 ? 0.384 13.047 2.629 1 98.38 104 ILE A CA 1
ATOM 803 C C . ILE A 1 104 ? -0.238 11.719 3.053 1 98.38 104 ILE A C 1
ATOM 805 O O . ILE A 1 104 ? -0.178 11.344 4.227 1 98.38 104 ILE A O 1
ATOM 809 N N . ALA A 1 105 ? -0.943 11.062 2.129 1 98.44 105 ALA A N 1
ATOM 810 C CA . ALA A 1 105 ? -1.574 9.758 2.332 1 98.44 105 ALA A CA 1
ATOM 811 C C . ALA A 1 105 ? -2.672 9.836 3.389 1 98.44 105 ALA A C 1
ATOM 813 O O . ALA A 1 105 ? -2.711 9.023 4.316 1 98.44 105 ALA A O 1
ATOM 814 N N . GLY A 1 106 ? -3.465 10.914 3.326 1 98.31 106 GLY A N 1
ATOM 815 C CA . GLY A 1 106 ? -4.574 10.961 4.266 1 98.31 106 GLY A CA 1
ATOM 816 C C . GLY A 1 106 ? -5.078 12.367 4.527 1 98.31 106 GLY A C 1
ATOM 817 O O . GLY A 1 106 ? -6.172 12.555 5.062 1 98.31 106 GLY A O 1
ATOM 818 N N . GLN A 1 107 ? -4.289 13.383 4.148 1 98.25 107 GLN A N 1
ATOM 819 C CA . GLN A 1 107 ? -4.723 14.758 4.348 1 98.25 107 GLN A CA 1
ATOM 820 C C . GLN A 1 107 ? -5.781 15.156 3.324 1 98.25 107 GLN A C 1
ATOM 822 O O . GLN A 1 107 ? -5.617 16.141 2.605 1 98.25 107 GLN A O 1
ATOM 827 N N . PHE A 1 108 ? -6.949 14.438 3.377 1 98.31 108 PHE A N 1
ATOM 828 C CA . PHE A 1 108 ? -8 14.555 2.371 1 98.31 108 PHE A CA 1
ATOM 829 C C . PHE A 1 108 ? -9.195 15.32 2.926 1 98.31 108 PHE A C 1
ATOM 831 O O . PHE A 1 108 ? -10.227 15.43 2.264 1 98.31 108 PHE A O 1
ATOM 838 N N . CYS A 1 109 ? -9.117 15.836 4.164 1 96.75 109 CYS A N 1
ATOM 839 C CA . CYS A 1 109 ? -10.211 16.562 4.789 1 96.75 109 CYS A CA 1
ATOM 840 C C . CYS A 1 109 ? -9.727 17.875 5.383 1 96.75 109 CYS A C 1
ATOM 842 O O . CYS A 1 109 ? -8.586 17.969 5.828 1 96.75 109 CYS A O 1
ATOM 844 N N . LYS A 1 110 ? -10.609 18.859 5.289 1 94.75 110 LYS A N 1
ATOM 845 C CA . LYS A 1 110 ? -10.289 20.172 5.816 1 94.75 110 LYS A CA 1
ATOM 846 C C . LYS A 1 110 ? -11.484 20.781 6.539 1 94.75 110 LYS A C 1
ATOM 848 O O . LYS A 1 110 ? -12.625 20.672 6.07 1 94.75 110 LYS A O 1
ATOM 853 N N . PRO A 1 111 ? -11.195 21.391 7.672 1 93.88 111 PRO A N 1
ATOM 854 C CA . PRO A 1 111 ? -12.273 22.156 8.305 1 93.88 111 PRO A CA 1
ATOM 855 C C . PRO A 1 111 ? -12.594 23.438 7.562 1 93.88 111 PRO A C 1
ATOM 857 O O . PRO A 1 111 ? -11.75 23.969 6.84 1 93.88 111 PRO A O 1
ATOM 860 N N . ARG A 1 112 ? -13.867 23.859 7.73 1 89.94 112 ARG A N 1
ATOM 861 C CA . ARG A 1 112 ? -14.281 25.094 7.082 1 89.94 112 ARG A CA 1
ATOM 862 C C . ARG A 1 112 ? -15.016 26.016 8.062 1 89.94 112 ARG A C 1
ATOM 864 O O . ARG A 1 112 ? -15.773 25.531 8.914 1 89.94 112 ARG A O 1
ATOM 871 N N . SER A 1 113 ? -14.797 27.219 7.836 1 84.31 113 SER A N 1
ATOM 872 C CA . SER A 1 113 ? -15.453 28.203 8.688 1 84.31 113 SER A CA 1
ATOM 873 C C . SER A 1 113 ? -16.953 28.266 8.422 1 84.31 113 SER A C 1
ATOM 875 O O . SER A 1 113 ? -17.734 28.516 9.336 1 84.31 113 SER A O 1
ATOM 877 N N . GLU A 1 114 ? -17.297 28.094 7.168 1 87.31 114 GLU A N 1
ATOM 878 C CA . GLU A 1 114 ? -18.703 28.141 6.754 1 87.31 114 GLU A CA 1
ATOM 879 C C . GLU A 1 114 ? -19.094 26.859 6.023 1 87.31 114 GLU A C 1
ATOM 881 O O . GLU A 1 114 ? -18.328 26.328 5.219 1 87.31 114 GLU A O 1
ATOM 886 N N . PRO A 1 115 ? -20.266 26.453 6.32 1 90.75 115 PRO A N 1
ATOM 887 C CA . PRO A 1 115 ? -20.703 25.234 5.656 1 90.75 115 PRO A CA 1
ATOM 888 C C . PRO A 1 115 ? -21.016 25.453 4.176 1 90.75 115 PRO A C 1
ATOM 890 O O . PRO A 1 115 ? -20.969 24.5 3.391 1 90.75 115 PRO A O 1
ATOM 893 N N . TYR A 1 116 ? -21.328 26.75 3.854 1 93.69 116 TYR A N 1
ATOM 894 C CA . TYR A 1 116 ? -21.688 27.094 2.479 1 93.69 116 TYR A CA 1
ATOM 895 C C . TYR A 1 116 ? -20.781 28.172 1.925 1 93.69 116 TYR A C 1
ATOM 897 O O . TYR A 1 116 ? -20.172 28.938 2.686 1 93.69 116 TYR A O 1
ATOM 905 N N . GLU A 1 117 ? -20.594 28.109 0.688 1 90.69 117 GLU A N 1
ATOM 906 C CA . GLU A 1 117 ? -19.875 29.172 -0.008 1 90.69 117 GLU A CA 1
ATOM 907 C C . GLU A 1 117 ? -20.641 29.656 -1.23 1 90.69 117 GLU A C 1
ATOM 909 O O . GLU A 1 117 ? -21.453 28.922 -1.791 1 90.69 117 GLU A O 1
ATOM 914 N N . THR A 1 118 ? -20.609 30.891 -1.504 1 90.5 118 THR A N 1
ATOM 915 C CA . THR A 1 118 ? -21.281 31.484 -2.648 1 90.5 118 THR A CA 1
ATOM 916 C C . THR A 1 118 ? -20.344 31.609 -3.842 1 90.5 118 THR A C 1
ATOM 918 O O . THR A 1 118 ? -19.328 32.312 -3.771 1 90.5 118 THR A O 1
ATOM 921 N N . ILE A 1 119 ? -20.578 30.891 -4.82 1 87.88 119 ILE A N 1
ATOM 922 C CA . ILE A 1 119 ? -19.812 30.922 -6.059 1 87.88 119 ILE A CA 1
ATOM 923 C C . ILE A 1 119 ? -20.719 31.328 -7.223 1 87.88 119 ILE A C 1
ATOM 925 O O . ILE A 1 119 ? -21.703 30.656 -7.504 1 87.88 119 ILE A O 1
ATOM 929 N N . ASN A 1 120 ? -20.344 32.406 -7.91 1 88.12 120 ASN A N 1
ATOM 930 C CA . ASN A 1 120 ? -21.125 32.906 -9.023 1 88.12 120 ASN A CA 1
ATOM 931 C C . ASN A 1 120 ? -22.594 33.156 -8.633 1 88.12 120 ASN A C 1
ATOM 933 O O . ASN A 1 120 ? -23.5 32.75 -9.352 1 88.12 120 ASN A O 1
ATOM 937 N N . GLY A 1 121 ? -22.781 33.562 -7.5 1 87.88 121 GLY A N 1
ATOM 938 C CA . GLY A 1 121 ? -24.109 33.906 -7.027 1 87.88 121 GLY A CA 1
ATOM 939 C C . GLY A 1 121 ? -24.891 32.75 -6.5 1 87.88 121 GLY A C 1
ATOM 940 O O . GLY A 1 121 ? -26.016 32.906 -6.02 1 87.88 121 GLY A O 1
ATOM 941 N N . ARG A 1 122 ? -24.422 31.547 -6.66 1 87.81 122 ARG A N 1
ATOM 942 C CA . ARG A 1 122 ? -25.094 30.344 -6.18 1 87.81 122 ARG A CA 1
ATOM 943 C C . ARG A 1 122 ? -24.469 29.859 -4.871 1 87.81 122 ARG A C 1
ATOM 945 O O . ARG A 1 122 ? -23.25 29.812 -4.738 1 87.81 122 ARG A O 1
ATOM 952 N N . GLN A 1 123 ? -25.359 29.594 -3.93 1 92.56 123 GLN A N 1
ATOM 953 C CA . GLN A 1 123 ? -24.906 29.016 -2.662 1 92.56 123 GLN A CA 1
ATOM 954 C C . GLN A 1 123 ? -24.734 27.516 -2.775 1 92.56 123 GLN A C 1
ATOM 956 O O . GLN A 1 123 ? -25.656 26.797 -3.162 1 92.56 123 GLN A O 1
ATOM 961 N N . VAL A 1 124 ? -23.531 27.062 -2.508 1 94.25 124 VAL A N 1
ATOM 962 C CA . VAL A 1 124 ? -23.234 25.625 -2.57 1 94.25 124 VAL A CA 1
ATOM 963 C C . VAL A 1 124 ? -22.547 25.188 -1.286 1 94.25 124 VAL A C 1
ATOM 965 O O . VAL A 1 124 ? -21.984 26.016 -0.558 1 94.25 124 VAL A O 1
ATOM 968 N N . LEU A 1 125 ? -22.672 23.906 -0.95 1 95.25 125 LEU A N 1
ATOM 969 C CA . LEU A 1 125 ? -21.906 23.391 0.183 1 95.25 125 LEU A CA 1
ATOM 970 C C . LEU A 1 125 ? -20.422 23.641 0.002 1 95.25 125 LEU A C 1
ATOM 972 O O . LEU A 1 125 ? -19.891 23.516 -1.109 1 95.25 125 LEU A O 1
ATOM 976 N N . SER A 1 126 ? -19.734 23.938 1.07 1 95 126 SER A N 1
ATOM 977 C CA . SER A 1 126 ? -18.297 24.172 1.008 1 95 126 SER A CA 1
ATOM 978 C C . SER A 1 126 ? -17.531 22.875 0.705 1 95 126 SER A C 1
ATOM 980 O O . SER A 1 126 ? -17.922 21.797 1.16 1 95 126 SER A O 1
ATOM 982 N N . TYR A 1 127 ? -16.5 23.094 -0.056 1 95.69 127 TYR A N 1
ATOM 983 C CA . TYR A 1 127 ? -15.562 21.984 -0.257 1 95.69 127 TYR A CA 1
ATOM 984 C C . TYR A 1 127 ? -14.828 21.656 1.035 1 95.69 127 TYR A C 1
ATOM 986 O O . TYR A 1 127 ? -14.125 22.5 1.595 1 95.69 127 TYR A O 1
ATOM 994 N N . LYS A 1 128 ? -14.93 20.453 1.515 1 96.69 128 LYS A N 1
ATOM 995 C CA . LYS A 1 128 ? -14.344 20.062 2.793 1 96.69 128 LYS A CA 1
ATOM 996 C C . LYS A 1 128 ? -13.234 19.031 2.596 1 96.69 128 LYS A C 1
ATOM 998 O O . LYS A 1 128 ? -12.875 18.312 3.531 1 96.69 128 LYS A O 1
ATOM 1003 N N . GLY A 1 129 ? -12.703 18.938 1.367 1 97.38 129 GLY A N 1
ATOM 1004 C CA . GLY A 1 129 ? -11.672 17.969 1.03 1 97.38 129 GLY A CA 1
ATOM 1005 C C . GLY A 1 129 ? -12.203 16.766 0.279 1 97.38 129 GLY A C 1
ATOM 1006 O O . GLY A 1 129 ? -13.367 16.406 0.421 1 97.38 129 GLY A O 1
ATOM 1007 N N . ASP A 1 130 ? -11.375 16.094 -0.415 1 98.19 130 ASP A N 1
ATOM 1008 C CA . ASP A 1 130 ? -11.766 15.008 -1.303 1 98.19 130 ASP A CA 1
ATOM 1009 C C . ASP A 1 130 ? -12.305 13.82 -0.509 1 98.19 130 ASP A C 1
ATOM 1011 O O . ASP A 1 130 ? -13.016 12.969 -1.055 1 98.19 130 ASP A O 1
ATOM 1015 N N . MET A 1 131 ? -11.984 13.734 0.715 1 98.5 131 MET A N 1
ATOM 1016 C CA . MET A 1 131 ? -12.539 12.664 1.541 1 98.5 131 MET A CA 1
ATOM 1017 C C . MET A 1 131 ? -14.047 12.836 1.713 1 98.5 131 MET A C 1
ATOM 1019 O O . MET A 1 131 ? -14.773 11.852 1.853 1 98.5 131 MET A O 1
ATOM 1023 N N . VAL A 1 132 ? -14.492 14.094 1.668 1 98.12 132 VAL A N 1
ATOM 1024 C CA . VAL A 1 132 ? -15.883 14.406 1.979 1 98.12 132 VAL A CA 1
ATOM 1025 C C . VAL A 1 132 ? -16.672 14.633 0.688 1 98.12 132 VAL A C 1
ATOM 1027 O O . VAL A 1 132 ? -17.719 14.031 0.479 1 98.12 132 VAL A O 1
ATOM 1030 N N . ASN A 1 133 ? -16.234 15.57 -0.105 1 97.62 133 ASN A N 1
ATOM 1031 C CA . ASN A 1 133 ? -16.906 15.938 -1.34 1 97.62 133 ASN A CA 1
ATOM 1032 C C . ASN A 1 133 ? -15.93 16.406 -2.41 1 97.62 133 ASN A C 1
ATOM 1034 O O . ASN A 1 133 ? -14.719 16.234 -2.268 1 97.62 133 ASN A O 1
ATOM 1038 N N . SER A 1 134 ? -16.5 16.891 -3.553 1 95.81 134 SER A N 1
ATOM 1039 C CA . SER A 1 134 ? -15.648 17.25 -4.684 1 95.81 134 SER A CA 1
ATOM 1040 C C . SER A 1 134 ? -15.539 18.75 -4.852 1 95.81 134 SER A C 1
ATOM 1042 O O . SER A 1 134 ? -16.422 19.5 -4.406 1 95.81 134 SER A O 1
ATOM 1044 N N . ILE A 1 135 ? -14.398 19.141 -5.418 1 92.94 135 ILE A N 1
ATOM 1045 C CA . ILE A 1 135 ? -14.219 20.547 -5.746 1 92.94 135 ILE A CA 1
ATOM 1046 C C . ILE A 1 135 ? -15.234 20.969 -6.801 1 92.94 135 ILE A C 1
ATOM 1048 O O . ILE A 1 135 ? -15.617 22.141 -6.875 1 92.94 135 ILE A O 1
ATOM 1052 N N . SER A 1 136 ? -15.656 20.031 -7.602 1 93.25 136 SER A N 1
ATOM 1053 C CA . SER A 1 136 ? -16.688 20.281 -8.602 1 93.25 136 SER A CA 1
ATOM 1054 C C . SER A 1 136 ? -18 20.688 -7.941 1 93.25 136 SER A C 1
ATOM 1056 O O . SER A 1 136 ? -18.438 20.062 -6.977 1 93.25 136 SER A O 1
ATOM 1058 N N . LEU A 1 137 ? -18.688 21.641 -8.523 1 93.06 137 LEU A N 1
ATOM 1059 C CA . LEU A 1 137 ? -19.906 22.188 -7.938 1 93.06 137 LEU A CA 1
ATOM 1060 C C . LEU A 1 137 ? -21.047 21.172 -8.023 1 93.06 137 LEU A C 1
ATOM 1062 O O . LEU A 1 137 ? -21.984 21.234 -7.238 1 93.06 137 LEU A O 1
ATOM 1066 N N . ASP A 1 138 ? -20.938 20.234 -8.883 1 92.19 138 ASP A N 1
ATOM 1067 C CA . ASP A 1 138 ? -21.984 19.25 -9.086 1 92.19 138 ASP A CA 1
ATOM 1068 C C . ASP A 1 138 ? -21.891 18.125 -8.062 1 92.19 138 ASP A C 1
ATOM 1070 O O . ASP A 1 138 ? -22.828 17.328 -7.898 1 92.19 138 ASP A O 1
ATOM 1074 N N . ASN A 1 139 ? -20.844 18.078 -7.34 1 94.94 139 ASN A N 1
ATOM 1075 C CA . ASN A 1 139 ? -20.609 16.969 -6.422 1 94.94 139 ASN A CA 1
ATOM 1076 C C . ASN A 1 139 ? -20.188 17.469 -5.039 1 94.94 139 ASN A C 1
ATOM 1078 O O . ASN A 1 139 ? -19.188 17 -4.484 1 94.94 139 ASN A O 1
ATOM 1082 N N . ARG A 1 140 ? -20.938 18.469 -4.559 1 96.19 140 ARG A N 1
ATOM 1083 C CA . ARG A 1 140 ? -20.594 19.078 -3.279 1 96.19 140 ARG A CA 1
ATOM 1084 C C . ARG A 1 140 ? -21.281 18.359 -2.125 1 96.19 140 ARG A C 1
ATOM 1086 O O . ARG A 1 140 ? -20.953 18.594 -0.959 1 96.19 140 ARG A O 1
ATOM 1093 N N . GLU A 1 141 ? -22.156 17.453 -2.447 1 96.81 141 GLU A N 1
ATOM 1094 C CA . GLU A 1 141 ? -22.781 16.656 -1.388 1 96.81 141 GLU A CA 1
ATOM 1095 C C . GLU A 1 141 ? -21.797 15.641 -0.812 1 96.81 141 GLU A C 1
ATOM 1097 O O . GLU A 1 141 ? -21.141 14.914 -1.56 1 96.81 141 GLU A O 1
ATOM 1102 N N . PRO A 1 142 ? -21.672 15.617 0.555 1 97.56 142 PRO A N 1
ATOM 1103 C CA . PRO A 1 142 ? -20.812 14.602 1.154 1 97.56 142 PRO A CA 1
ATOM 1104 C C . PRO A 1 142 ? -21.156 13.188 0.702 1 97.56 142 PRO A C 1
ATOM 1106 O O . PRO A 1 142 ? -22.328 12.82 0.648 1 97.56 142 PRO A O 1
ATOM 1109 N N . ASP A 1 143 ? -20.219 12.422 0.352 1 98.06 143 ASP A N 1
ATOM 1110 C CA . ASP A 1 143 ? -20.375 11.07 -0.167 1 98.06 143 ASP A CA 1
ATOM 1111 C C . ASP A 1 143 ? -19.594 10.062 0.663 1 98.06 143 ASP A C 1
ATOM 1113 O O . ASP A 1 143 ? -18.359 10.047 0.62 1 98.06 143 ASP A O 1
ATOM 1117 N N . PRO A 1 144 ? -20.281 9.133 1.337 1 98.19 144 PRO A N 1
ATOM 1118 C CA . PRO A 1 144 ? -19.578 8.172 2.197 1 98.19 144 PRO A CA 1
ATOM 1119 C C . PRO A 1 144 ? -18.594 7.297 1.426 1 98.19 144 PRO A C 1
ATOM 1121 O O . PRO A 1 144 ? -17.609 6.816 1.997 1 98.19 144 PRO A O 1
ATOM 1124 N N . GLU A 1 145 ? -18.797 7.098 0.134 1 97.56 145 GLU A N 1
ATOM 1125 C CA . GLU A 1 145 ? -17.891 6.262 -0.664 1 97.56 145 GLU A CA 1
ATOM 1126 C C . GLU A 1 145 ? -16.5 6.867 -0.747 1 97.56 145 GLU A C 1
ATOM 1128 O O . GLU A 1 145 ? -15.523 6.152 -0.968 1 97.56 145 GLU A O 1
ATOM 1133 N N . ARG A 1 146 ? -16.453 8.172 -0.548 1 98.31 146 ARG A N 1
ATOM 1134 C CA . ARG A 1 146 ? -15.172 8.867 -0.614 1 98.31 146 ARG A CA 1
ATOM 1135 C C . ARG A 1 146 ? -14.289 8.508 0.578 1 98.31 146 ARG A C 1
ATOM 1137 O O . ARG A 1 146 ? -13.062 8.617 0.504 1 98.31 146 ARG A O 1
ATOM 1144 N N . LEU A 1 147 ? -14.906 8.039 1.682 1 98.62 147 LEU A N 1
ATOM 1145 C CA . LEU A 1 147 ? -14.125 7.543 2.811 1 98.62 147 LEU A CA 1
ATOM 1146 C C . LEU A 1 147 ? -13.328 6.305 2.416 1 98.62 147 LEU A C 1
ATOM 1148 O O . LEU A 1 147 ? -12.141 6.203 2.729 1 98.62 147 LEU A O 1
ATOM 1152 N N . ILE A 1 148 ? -13.992 5.41 1.715 1 98.56 148 ILE A N 1
ATOM 1153 C CA . ILE A 1 148 ? -13.359 4.176 1.269 1 98.56 148 ILE A CA 1
ATOM 1154 C C . ILE A 1 148 ? -12.266 4.496 0.251 1 98.56 148 ILE A C 1
ATOM 1156 O O . ILE A 1 148 ? -11.164 3.951 0.327 1 98.56 148 ILE A O 1
ATOM 1160 N N . LYS A 1 149 ? -12.602 5.402 -0.658 1 98.38 149 LYS A N 1
ATOM 1161 C CA . LYS A 1 149 ? -11.617 5.809 -1.66 1 98.38 149 LYS A CA 1
ATOM 1162 C C . LYS A 1 149 ? -10.406 6.457 -1.008 1 98.38 149 LYS A C 1
ATOM 1164 O O . LYS A 1 149 ? -9.266 6.238 -1.439 1 98.38 149 LYS A O 1
ATOM 1169 N N . SER A 1 150 ? -10.625 7.27 0.029 1 98.75 150 SER A N 1
ATOM 1170 C CA . SER A 1 150 ? -9.531 7.887 0.771 1 98.75 150 SER A CA 1
ATOM 1171 C C . SER A 1 150 ? -8.594 6.836 1.354 1 98.75 150 SER A C 1
ATOM 1173 O O . SER A 1 150 ? -7.371 6.988 1.307 1 98.75 150 SER A O 1
ATOM 1175 N N . TYR A 1 151 ? -9.18 5.766 1.914 1 98.81 151 TYR A N 1
ATOM 1176 C CA . TYR A 1 151 ? -8.383 4.68 2.465 1 98.81 151 TYR A CA 1
ATOM 1177 C C . TYR A 1 151 ? -7.523 4.031 1.384 1 98.81 151 TYR A C 1
ATOM 1179 O O . TYR A 1 151 ? -6.32 3.84 1.566 1 98.81 151 TYR A O 1
ATOM 1187 N N . PHE A 1 152 ? -8.141 3.717 0.286 1 98.81 152 PHE A N 1
ATOM 1188 C CA . PHE A 1 152 ? -7.445 3.014 -0.786 1 98.81 152 PHE A CA 1
ATOM 1189 C C . PHE A 1 152 ? -6.316 3.867 -1.353 1 98.81 152 PHE A C 1
ATOM 1191 O O . PHE A 1 152 ? -5.223 3.365 -1.611 1 98.81 152 PHE A O 1
ATOM 1198 N N . LEU A 1 153 ? -6.59 5.113 -1.548 1 98.75 153 LEU A N 1
ATOM 1199 C CA . LEU A 1 153 ? -5.543 6 -2.051 1 98.75 153 LEU A CA 1
ATOM 1200 C C . LEU A 1 153 ? -4.43 6.164 -1.023 1 98.75 153 LEU A C 1
ATOM 1202 O O . LEU A 1 153 ? -3.25 6.211 -1.383 1 98.75 153 LEU A O 1
ATOM 1206 N N . SER A 1 154 ? -4.793 6.266 0.237 1 98.81 154 SER A N 1
ATOM 1207 C CA . SER A 1 154 ? -3.783 6.324 1.288 1 98.81 154 SER A CA 1
ATOM 1208 C C . SER A 1 154 ? -2.916 5.07 1.292 1 98.81 154 SER A C 1
ATOM 1210 O O . SER A 1 154 ? -1.694 5.156 1.437 1 98.81 154 SER A O 1
ATOM 1212 N N . ALA A 1 155 ? -3.559 3.902 1.146 1 98.81 155 ALA A N 1
ATOM 1213 C CA . ALA A 1 155 ? -2.816 2.645 1.091 1 98.81 155 ALA A CA 1
ATOM 1214 C C . ALA A 1 155 ? -1.841 2.635 -0.083 1 98.81 155 ALA A C 1
ATOM 1216 O O . ALA A 1 155 ? -0.697 2.197 0.057 1 98.81 155 ALA A O 1
ATOM 1217 N N . THR A 1 156 ? -2.322 3.102 -1.193 1 98.69 156 THR A N 1
ATOM 1218 C CA . THR A 1 156 ? -1.504 3.176 -2.398 1 98.69 156 THR A CA 1
ATOM 1219 C C . THR A 1 156 ? -0.281 4.059 -2.168 1 98.69 156 THR A C 1
ATOM 1221 O O . THR A 1 156 ? 0.838 3.684 -2.521 1 98.69 156 THR A O 1
ATOM 1224 N N . VAL A 1 157 ? -0.496 5.176 -1.562 1 98.75 157 VAL A N 1
ATOM 1225 C CA . VAL A 1 157 ? 0.581 6.137 -1.336 1 98.75 157 VAL A CA 1
ATOM 1226 C C . VAL A 1 157 ? 1.544 5.594 -0.282 1 98.75 157 VAL A C 1
ATOM 1228 O O . VAL A 1 157 ? 2.762 5.738 -0.41 1 98.75 157 VAL A O 1
ATOM 1231 N N . HIS A 1 158 ? 1.011 4.984 0.808 1 98.81 158 HIS A N 1
ATOM 1232 C CA . HIS A 1 158 ? 1.875 4.344 1.794 1 98.81 158 HIS A CA 1
ATOM 1233 C C . HIS A 1 158 ? 2.775 3.303 1.143 1 98.81 158 HIS A C 1
ATOM 1235 O O . HIS A 1 158 ? 3.971 3.232 1.443 1 98.81 158 HIS A O 1
ATOM 1241 N N . ASN A 1 159 ? 2.203 2.443 0.304 1 98.69 159 ASN A N 1
ATOM 1242 C CA . ASN A 1 159 ? 2.996 1.446 -0.408 1 98.69 159 ASN A CA 1
ATOM 1243 C C . ASN A 1 159 ? 4.105 2.096 -1.229 1 98.69 159 ASN A C 1
ATOM 1245 O O . ASN A 1 159 ? 5.242 1.62 -1.229 1 98.69 159 ASN A O 1
ATOM 1249 N N . PHE A 1 160 ? 3.76 3.158 -1.929 1 98.25 160 PHE A N 1
ATOM 1250 C CA . PHE A 1 160 ? 4.699 3.893 -2.77 1 98.25 160 PHE A CA 1
ATOM 1251 C C . PHE A 1 160 ? 5.836 4.469 -1.935 1 98.25 160 PHE A C 1
ATOM 1253 O O . PHE A 1 160 ? 7.004 4.383 -2.32 1 98.25 160 PHE A O 1
ATOM 1260 N N . ILE A 1 161 ? 5.457 5.016 -0.802 1 98.38 161 ILE A N 1
ATOM 1261 C CA . ILE A 1 161 ? 6.441 5.629 0.086 1 98.38 161 ILE A CA 1
ATOM 1262 C C . ILE A 1 161 ? 7.379 4.555 0.638 1 98.38 161 ILE A C 1
ATOM 1264 O O . ILE A 1 161 ? 8.602 4.727 0.629 1 98.38 161 ILE A O 1
ATOM 1268 N N . ARG A 1 162 ? 6.84 3.42 1.064 1 97.75 162 ARG A N 1
ATOM 1269 C CA . ARG A 1 162 ? 7.656 2.342 1.609 1 97.75 162 ARG A CA 1
ATOM 1270 C C . ARG A 1 162 ? 8.672 1.849 0.581 1 97.75 162 ARG A C 1
ATOM 1272 O O . ARG A 1 162 ? 9.781 1.451 0.937 1 97.75 162 ARG A O 1
ATOM 1279 N N . ALA A 1 163 ? 8.258 1.884 -0.653 1 96.44 163 ALA A N 1
ATOM 1280 C CA . ALA A 1 163 ? 9.102 1.352 -1.722 1 96.44 163 ALA A CA 1
ATOM 1281 C C . ALA A 1 163 ? 10.18 2.355 -2.125 1 96.44 163 ALA A C 1
ATOM 1283 O O . ALA A 1 163 ? 11.266 1.969 -2.564 1 96.44 163 ALA A O 1
ATOM 1284 N N . ASN A 1 164 ? 9.914 3.648 -1.962 1 95.19 164 ASN A N 1
ATOM 1285 C CA . ASN A 1 164 ? 10.781 4.648 -2.574 1 95.19 164 ASN A CA 1
ATOM 1286 C C . ASN A 1 164 ? 11.469 5.516 -1.523 1 95.19 164 ASN A C 1
ATOM 1288 O O . ASN A 1 164 ? 12.594 5.98 -1.731 1 95.19 164 ASN A O 1
ATOM 1292 N N . GLU A 1 165 ? 10.773 5.789 -0.43 1 95.81 165 GLU A N 1
ATOM 1293 C CA . GLU A 1 165 ? 11.273 6.613 0.667 1 95.81 165 GLU A CA 1
ATOM 1294 C C . GLU A 1 165 ? 10.859 6.035 2.02 1 95.81 165 GLU A C 1
ATOM 1296 O O . GLU A 1 165 ? 10.141 6.68 2.781 1 95.81 165 GLU A O 1
ATOM 1301 N N . PRO A 1 166 ? 11.461 4.934 2.365 1 94.38 166 PRO A N 1
ATOM 1302 C CA . PRO A 1 166 ? 10.977 4.195 3.533 1 94.38 166 PRO A CA 1
ATOM 1303 C C . PRO A 1 166 ? 11.164 4.961 4.84 1 94.38 166 PRO A C 1
ATOM 1305 O O . PRO A 1 166 ? 10.539 4.633 5.852 1 94.38 166 PRO A O 1
ATOM 1308 N N . SER A 1 167 ? 11.992 6.008 4.887 1 96.5 167 SER A N 1
ATOM 1309 C CA . SER A 1 167 ? 12.25 6.738 6.125 1 96.5 167 SER A CA 1
ATOM 1310 C C . SER A 1 167 ? 11.211 7.832 6.34 1 96.5 167 SER A C 1
ATOM 1312 O O . SER A 1 167 ? 11.156 8.445 7.41 1 96.5 167 SER A O 1
ATOM 1314 N N . MET A 1 168 ? 10.398 8.078 5.375 1 98.31 168 MET A N 1
ATOM 1315 C CA . MET A 1 168 ? 9.422 9.156 5.48 1 98.31 168 MET A CA 1
ATOM 1316 C C . MET A 1 168 ? 8.203 8.711 6.273 1 98.31 168 MET A C 1
ATOM 1318 O O . MET A 1 168 ? 7.703 7.598 6.078 1 98.31 168 MET A O 1
ATOM 1322 N N . PHE A 1 169 ? 7.723 9.539 7.203 1 98.81 169 PHE A N 1
ATOM 1323 C CA . PHE A 1 169 ? 6.48 9.312 7.93 1 98.81 169 PHE A CA 1
ATOM 1324 C C . PHE A 1 169 ? 5.328 10.086 7.289 1 98.81 169 PHE A C 1
ATOM 1326 O O . PHE A 1 169 ? 5.551 10.969 6.461 1 98.81 169 PHE A O 1
ATOM 1333 N N . THR A 1 170 ? 4.105 9.703 7.594 1 98.81 170 THR A N 1
ATOM 1334 C CA . THR A 1 170 ? 2.922 10.367 7.066 1 98.81 170 THR A CA 1
ATOM 1335 C C . THR A 1 170 ? 2.113 11 8.195 1 98.81 170 THR A C 1
ATOM 1337 O O . THR A 1 170 ? 2.232 10.602 9.352 1 98.81 170 THR A O 1
ATOM 1340 N N . SER A 1 171 ? 1.323 11.984 7.82 1 98.81 171 SER A N 1
ATOM 1341 C CA . SER A 1 171 ? 0.491 12.672 8.805 1 98.81 171 SER A CA 1
ATOM 1342 C C . SER A 1 171 ? -0.758 13.266 8.156 1 98.81 171 SER A C 1
ATOM 1344 O O . SER A 1 171 ? -0.792 13.477 6.945 1 98.81 171 SER A O 1
ATOM 1346 N N . HIS A 1 172 ? -1.745 13.438 8.93 1 98.75 172 HIS A N 1
ATOM 1347 C CA . HIS A 1 172 ? -2.918 14.203 8.523 1 98.75 172 HIS A CA 1
ATOM 1348 C C . HIS A 1 172 ? -3.658 14.766 9.734 1 98.75 172 HIS A C 1
ATOM 1350 O O . HIS A 1 172 ? -3.393 14.359 10.867 1 98.75 172 HIS A O 1
ATOM 1356 N N . GLU A 1 173 ? -4.516 15.75 9.531 1 98.25 173 GLU A N 1
ATOM 1357 C CA . GLU A 1 173 ? -5.359 16.297 10.594 1 98.25 173 GLU A CA 1
ATOM 1358 C C . GLU A 1 173 ? -6.434 15.297 11.008 1 98.25 173 GLU A C 1
ATOM 1360 O O . GLU A 1 173 ? -7.137 14.742 10.164 1 98.25 173 GL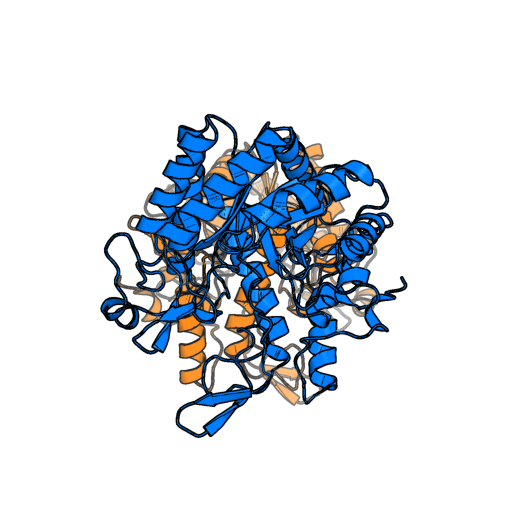U A O 1
ATOM 1365 N N . ALA A 1 174 ? -6.508 15.023 12.336 1 98.19 174 ALA A N 1
ATOM 1366 C CA . ALA A 1 174 ? -7.543 14.125 12.852 1 98.19 174 ALA A CA 1
ATOM 1367 C C . ALA A 1 174 ? -8.898 14.82 12.883 1 98.19 174 ALA A C 1
ATOM 1369 O O . ALA A 1 174 ? -9.43 15.109 13.961 1 98.19 174 ALA A O 1
ATOM 1370 N N . LEU A 1 175 ? -9.469 14.945 11.703 1 98.06 175 LEU A N 1
ATOM 1371 C CA . LEU A 1 175 ? -10.648 15.797 11.586 1 98.06 175 LEU A CA 1
ATOM 1372 C C . LEU A 1 175 ? -11.914 14.953 11.438 1 98.06 175 LEU A C 1
ATOM 1374 O O . LEU A 1 175 ? -12.891 15.164 12.156 1 98.06 175 LEU A O 1
ATOM 1378 N N . HIS A 1 176 ? -11.938 14.078 10.469 1 98.12 176 HIS A N 1
ATOM 1379 C CA . HIS A 1 176 ? -13.117 13.266 10.203 1 98.12 176 HIS A CA 1
ATOM 1380 C C . HIS A 1 176 ? -13.25 12.133 11.211 1 98.12 176 HIS A C 1
ATOM 1382 O O . HIS A 1 176 ? -12.648 11.07 11.039 1 98.12 176 HIS A O 1
ATOM 1388 N N . MET A 1 177 ? -14.117 12.242 12.133 1 98 177 MET A N 1
ATOM 1389 C CA . MET A 1 177 ? -14.133 11.383 13.312 1 98 177 MET A CA 1
ATOM 1390 C C . MET A 1 177 ? -14.492 9.945 12.938 1 98 177 MET A C 1
ATOM 1392 O O . MET A 1 177 ? -13.906 9 13.469 1 98 177 MET A O 1
ATOM 1396 N N . ILE A 1 178 ? -15.398 9.773 12.016 1 97.44 178 ILE A N 1
ATOM 1397 C CA . ILE A 1 178 ? -15.781 8.422 11.609 1 97.44 178 ILE A CA 1
ATOM 1398 C C . ILE A 1 178 ? -14.586 7.711 10.984 1 97.44 178 ILE A C 1
ATOM 1400 O O . ILE A 1 178 ? -14.336 6.539 11.273 1 97.44 178 ILE A O 1
ATOM 1404 N N . TYR A 1 179 ? -13.891 8.391 10.133 1 98.5 179 TYR A N 1
ATOM 1405 C CA . TYR A 1 179 ? -12.695 7.809 9.523 1 98.5 179 TYR A CA 1
ATOM 1406 C C . TYR A 1 179 ? -11.656 7.461 10.586 1 98.5 179 TYR A C 1
ATOM 1408 O O . TYR A 1 179 ? -11.156 6.336 10.625 1 98.5 179 TYR A O 1
ATOM 1416 N N . GLU A 1 180 ? -11.359 8.453 11.469 1 98.5 180 GLU A N 1
ATOM 1417 C CA . GLU A 1 180 ? -10.359 8.25 12.508 1 98.5 180 GLU A CA 1
ATOM 1418 C C . GLU A 1 180 ? -10.727 7.066 13.398 1 98.5 180 GLU A C 1
ATOM 1420 O O . GLU A 1 180 ? -9.883 6.211 13.68 1 98.5 180 GLU A O 1
ATOM 1425 N N . ASN A 1 181 ? -11.938 7.102 13.805 1 98.12 181 ASN A N 1
ATOM 1426 C CA . ASN A 1 181 ? -12.398 6.02 14.664 1 98.12 181 ASN A CA 1
ATOM 1427 C C . ASN A 1 181 ? -12.281 4.664 13.977 1 98.12 181 ASN A C 1
ATOM 1429 O O . ASN A 1 181 ? -11.859 3.684 14.594 1 98.12 181 ASN A O 1
ATOM 1433 N N . SER A 1 182 ? -12.688 4.594 12.734 1 98.19 182 SER A N 1
ATOM 1434 C CA . SER A 1 182 ? -12.672 3.332 12 1 98.19 182 SER A CA 1
ATOM 1435 C C . SER A 1 182 ? -11.25 2.82 11.805 1 98.19 182 SER A C 1
ATOM 1437 O O . SER A 1 182 ? -11.016 1.61 11.781 1 98.19 182 SER A O 1
ATOM 1439 N N . MET A 1 183 ? -10.281 3.721 11.711 1 98 183 MET A N 1
ATOM 1440 C CA . MET A 1 183 ? -8.891 3.361 11.492 1 98 183 MET A CA 1
ATOM 1441 C C . MET A 1 183 ? -8.18 3.094 12.82 1 98 183 MET A C 1
ATOM 1443 O O . MET A 1 183 ? -6.957 2.938 12.852 1 98 183 MET A O 1
ATOM 1447 N N . THR A 1 184 ? -8.859 3.111 13.891 1 98.06 184 THR A N 1
ATOM 1448 C CA . THR A 1 184 ? -8.297 2.918 15.227 1 98.06 184 THR A CA 1
ATOM 1449 C C . THR A 1 184 ? -8.57 1.503 15.727 1 98.06 184 THR A C 1
ATOM 1451 O O . THR A 1 184 ? -9.703 1.024 15.664 1 98.06 184 THR A O 1
ATOM 1454 N N . LYS A 1 185 ? -7.574 0.84 16.141 1 94.56 185 LYS A N 1
ATOM 1455 C CA . LYS A 1 185 ? -7.691 -0.507 16.688 1 94.56 185 LYS A CA 1
ATOM 1456 C C . LYS A 1 185 ? -7.023 -0.598 18.062 1 94.56 185 LYS A C 1
ATOM 1458 O O . LYS A 1 185 ? -6.195 0.244 18.422 1 94.56 185 LYS A O 1
ATOM 1463 N N . TYR A 1 186 ? -7.473 -1.604 18.797 1 90.75 186 TYR A N 1
ATOM 1464 C CA . TYR A 1 186 ? -6.891 -1.859 20.109 1 90.75 186 TYR A CA 1
ATOM 1465 C C . TYR A 1 186 ? -5.727 -2.836 20.016 1 90.75 186 TYR A C 1
ATOM 1467 O O . TYR A 1 186 ? -5.852 -3.898 19.406 1 90.75 186 TYR A O 1
ATOM 1475 N N . HIS A 1 187 ? -4.613 -2.441 20.453 1 83.25 187 HIS A N 1
ATOM 1476 C CA . HIS A 1 187 ? -3.4 -3.252 20.438 1 83.25 187 HIS A CA 1
ATOM 1477 C C . HIS A 1 187 ? -2.652 -3.148 21.766 1 83.25 187 HIS A C 1
ATOM 1479 O O . HIS A 1 187 ? -2.205 -2.062 22.141 1 83.25 187 HIS A O 1
ATOM 1485 N N . ASP A 1 188 ? -2.436 -4.234 22.469 1 81.44 188 ASP A N 1
ATOM 1486 C CA . ASP A 1 188 ? -1.662 -4.344 23.703 1 81.44 188 ASP A CA 1
ATOM 1487 C C . ASP A 1 188 ? -2.139 -3.332 24.734 1 81.44 188 ASP A C 1
ATOM 1489 O O . ASP A 1 188 ? -1.338 -2.564 25.281 1 81.44 188 ASP A O 1
ATOM 1493 N N . GLY A 1 189 ? -3.408 -3.113 24.875 1 85.31 189 GLY A N 1
ATOM 1494 C CA . GLY A 1 189 ? -3.973 -2.311 25.953 1 85.31 189 GLY A CA 1
ATOM 1495 C C . GLY A 1 189 ? -4.176 -0.857 25.562 1 85.31 189 GLY A C 1
ATOM 1496 O O . GLY A 1 189 ? -4.574 -0.039 26.391 1 85.31 189 GLY A O 1
ATOM 1497 N N . LYS A 1 190 ? -3.842 -0.496 24.422 1 91.38 190 LYS A N 1
ATOM 1498 C CA . LYS A 1 190 ? -3.986 0.889 23.969 1 91.38 190 LYS A CA 1
ATOM 1499 C C . LYS A 1 190 ? -4.68 0.962 22.625 1 91.38 190 LYS A C 1
ATOM 1501 O O . LYS A 1 190 ? -4.59 0.03 21.812 1 91.38 190 LYS A O 1
ATOM 1506 N N . PHE A 1 191 ? -5.395 2.109 22.453 1 96.81 191 PHE A N 1
ATOM 1507 C CA . PHE A 1 191 ? -5.895 2.414 21.109 1 96.81 191 PHE A CA 1
ATOM 1508 C C . PHE A 1 191 ? -4.797 3.027 20.25 1 96.81 191 PHE A C 1
ATOM 1510 O O . PHE A 1 191 ? -3.973 3.801 20.75 1 96.81 191 PHE A O 1
ATOM 1517 N N . MET A 1 192 ? -4.785 2.656 19.047 1 97.12 192 MET A N 1
ATOM 1518 C CA . MET A 1 192 ? -3.85 3.234 18.078 1 97.12 192 MET A CA 1
ATOM 1519 C C . MET A 1 192 ? -4.555 3.555 16.766 1 97.12 192 MET A C 1
ATOM 1521 O O . MET A 1 192 ? -5.395 2.783 16.297 1 97.12 192 MET A O 1
ATOM 1525 N N . ASN A 1 193 ? -4.297 4.711 16.281 1 98.19 193 ASN A N 1
ATOM 1526 C CA . ASN A 1 193 ? -4.711 5.047 14.922 1 98.19 193 ASN A CA 1
ATOM 1527 C C . ASN A 1 193 ? -3.74 4.488 13.891 1 98.19 193 ASN A C 1
ATOM 1529 O O . ASN A 1 193 ? -2.566 4.859 13.867 1 98.19 193 ASN A O 1
ATOM 1533 N N . PHE A 1 194 ? -4.234 3.674 13 1 97.81 194 PHE A N 1
ATOM 1534 C CA . PHE A 1 194 ? -3.357 3.037 12.023 1 97.81 194 PHE A CA 1
ATOM 1535 C C . PHE A 1 194 ? -3.484 3.709 10.664 1 97.81 194 PHE A C 1
ATOM 1537 O O . PHE A 1 194 ? -3.094 3.137 9.641 1 97.81 194 PHE A O 1
ATOM 1544 N N . GLY A 1 195 ? -4.055 4.91 10.641 1 98.19 195 GLY A N 1
ATOM 1545 C CA . GLY A 1 195 ? -4.238 5.656 9.406 1 98.19 195 GLY A CA 1
ATOM 1546 C C . GLY A 1 195 ? -3.031 6.492 9.031 1 98.19 195 GLY A C 1
ATOM 1547 O O . GLY A 1 195 ? -2.783 6.738 7.848 1 98.19 195 GLY A O 1
ATOM 1548 N N . ALA A 1 196 ? -2.301 6.977 10.016 1 98.5 196 ALA A N 1
ATOM 1549 C CA . ALA A 1 196 ? -1.102 7.785 9.805 1 98.5 196 ALA A CA 1
ATOM 1550 C C . ALA A 1 196 ? -0.167 7.711 11.008 1 98.5 196 ALA A C 1
ATOM 1552 O O . ALA A 1 196 ? -0.606 7.438 12.125 1 98.5 196 ALA A O 1
ATOM 1553 N N . HIS A 1 197 ? 1.108 8.031 10.789 1 98.69 197 HIS A N 1
ATOM 1554 C CA . HIS A 1 197 ? 2.094 7.992 11.867 1 98.69 197 HIS A CA 1
ATOM 1555 C C . HIS A 1 197 ? 1.855 9.117 12.867 1 98.69 197 HIS A C 1
ATOM 1557 O O . HIS A 1 197 ? 2.002 8.914 14.078 1 98.69 197 HIS A O 1
ATOM 1563 N N . PHE A 1 198 ? 1.494 10.273 12.312 1 98.75 198 PHE A N 1
ATOM 1564 C CA . PHE A 1 198 ? 1.286 11.5 13.07 1 98.75 198 PHE A CA 1
ATOM 1565 C C . PHE A 1 198 ? -0.063 12.125 12.734 1 98.75 198 PHE A C 1
ATOM 1567 O O . PHE A 1 198 ? -0.402 12.281 11.555 1 98.75 198 PHE A O 1
ATOM 1574 N N . VAL A 1 199 ? -0.866 12.367 13.75 1 98.75 199 VAL A N 1
ATOM 1575 C CA . VAL A 1 199 ? -2.119 13.078 13.539 1 98.75 199 VAL A CA 1
ATOM 1576 C C . VAL A 1 199 ? -2.152 14.336 14.414 1 98.75 199 VAL A C 1
ATOM 1578 O O . VAL A 1 199 ? -1.467 14.406 15.438 1 98.75 199 VAL A O 1
ATOM 1581 N N . TRP A 1 200 ? -2.908 15.289 13.992 1 98.44 200 TRP A N 1
ATOM 1582 C CA . TRP A 1 200 ? -2.877 16.484 14.828 1 98.44 200 TRP A CA 1
ATOM 1583 C C . TRP A 1 200 ? -4.281 17.047 15.031 1 98.44 200 TRP A C 1
ATOM 1585 O O . TRP A 1 200 ? -5.195 16.734 14.266 1 98.44 200 TRP A O 1
ATOM 1595 N N . LEU A 1 201 ? -4.422 17.719 16.125 1 97.56 201 LEU A N 1
ATOM 1596 C CA . LEU A 1 201 ? -5.613 18.453 16.531 1 97.56 201 LEU A CA 1
ATOM 1597 C C . LEU A 1 201 ? -5.59 19.875 15.992 1 97.56 201 LEU A C 1
ATOM 1599 O O . LEU A 1 201 ? -4.695 20.656 16.328 1 97.56 201 LEU A O 1
ATOM 1603 N N . GLY A 1 202 ? -6.609 20.203 15.234 1 94.44 202 GLY A N 1
ATOM 1604 C CA . GLY A 1 202 ? -6.68 21.531 14.656 1 94.44 202 GLY A CA 1
ATOM 1605 C C . GLY A 1 202 ? -7.184 22.578 15.625 1 94.44 202 GLY A C 1
ATOM 1606 O O . GLY A 1 202 ? -7.691 22.25 16.703 1 94.44 202 GLY A O 1
ATOM 1607 N N . GLU A 1 203 ? -7.145 23.797 15.156 1 89.5 203 GLU A N 1
ATOM 1608 C CA . GLU A 1 203 ? -7.547 24.938 15.969 1 89.5 203 GLU A CA 1
ATOM 1609 C C . GLU A 1 203 ? -9.055 24.938 16.219 1 89.5 203 GLU A C 1
ATOM 1611 O O . GLU A 1 203 ? -9.508 25.25 17.328 1 89.5 203 GLU A O 1
ATOM 1616 N N . ARG A 1 204 ? -9.828 24.531 15.32 1 89.56 204 ARG A N 1
ATOM 1617 C CA . ARG A 1 204 ? -11.281 24.641 15.383 1 89.56 204 ARG A CA 1
ATOM 1618 C C . ARG A 1 204 ? -11.883 23.453 16.125 1 89.56 204 ARG A C 1
ATOM 1620 O O . ARG A 1 204 ? -13.07 23.453 16.453 1 89.56 204 ARG A O 1
ATOM 1627 N N . THR A 1 205 ? -11.031 22.453 16.312 1 92.56 205 THR A N 1
ATOM 1628 C CA . THR A 1 205 ? -11.547 21.234 16.938 1 92.56 205 THR A CA 1
ATOM 1629 C C . THR A 1 205 ? -10.914 21 18.297 1 92.56 205 THR A C 1
ATOM 1631 O O . THR A 1 205 ? -11.164 19.984 18.953 1 92.56 205 THR A O 1
ATOM 1634 N N . ARG A 1 206 ? -10.109 21.969 18.625 1 91.38 206 ARG A N 1
ATOM 1635 C CA . ARG A 1 206 ? -9.359 21.828 19.875 1 91.38 206 ARG A CA 1
ATOM 1636 C C . ARG A 1 206 ? -10.172 22.312 21.062 1 91.38 206 ARG A C 1
ATOM 1638 O O . ARG A 1 206 ? -9.914 23.391 21.609 1 91.38 206 ARG A O 1
ATOM 1645 N N . LYS A 1 207 ? -11.125 21.656 21.469 1 92.31 207 LYS A N 1
ATOM 1646 C CA . LYS A 1 207 ? -11.93 22.016 22.625 1 92.31 207 LYS A CA 1
ATOM 1647 C C . LYS A 1 207 ? -12.031 20.844 23.609 1 92.31 207 LYS A C 1
ATOM 1649 O O . LYS A 1 207 ? -12.258 19.703 23.203 1 92.31 207 LYS A O 1
ATOM 1654 N N . LEU A 1 208 ? -11.75 21.25 24.828 1 94.06 208 LEU A N 1
ATOM 1655 C CA . LEU A 1 208 ? -11.914 20.266 25.891 1 94.06 208 LEU A CA 1
ATOM 1656 C C . LEU A 1 208 ? -13.359 19.781 25.984 1 94.06 208 LEU A C 1
ATOM 1658 O O . LEU A 1 208 ? -14.289 20.578 25.844 1 94.06 208 LEU A O 1
ATOM 1662 N N . GLY A 1 209 ? -13.547 18.547 26.188 1 93.94 209 GLY A N 1
ATOM 1663 C CA . GLY A 1 209 ? -14.883 18 26.344 1 93.94 209 GLY A CA 1
ATOM 1664 C C . GLY A 1 209 ? -15.539 17.656 25.016 1 93.94 209 GLY A C 1
ATOM 1665 O O . GLY A 1 209 ? -16.688 17.219 24.984 1 93.94 209 GLY A O 1
ATOM 1666 N N . GLN A 1 210 ? -14.852 17.844 24.016 1 96.75 210 GLN A N 1
ATOM 1667 C CA . GLN A 1 210 ? -15.367 17.484 22.703 1 96.75 210 GLN A CA 1
ATOM 1668 C C . GLN A 1 210 ? -14.664 16.25 22.156 1 96.75 210 GLN A C 1
ATOM 1670 O O . GLN A 1 210 ? -13.664 15.789 22.703 1 96.75 210 GLN A O 1
ATOM 1675 N N . ALA A 1 211 ? -15.195 15.742 21.109 1 98.12 211 ALA A N 1
ATOM 1676 C CA . ALA A 1 211 ? -14.859 14.414 20.609 1 98.12 211 ALA A CA 1
ATOM 1677 C C . ALA A 1 211 ? -13.383 14.344 20.219 1 98.12 211 ALA A C 1
ATOM 1679 O O . ALA A 1 211 ? -12.703 13.359 20.516 1 98.12 211 ALA A O 1
ATOM 1680 N N . HIS A 1 212 ? -12.898 15.344 19.516 1 98.12 212 HIS A N 1
ATOM 1681 C CA . HIS A 1 212 ? -11.555 15.266 18.953 1 98.12 212 HIS A CA 1
ATOM 1682 C C . HIS A 1 212 ? -10.492 15.203 20.047 1 98.12 212 HIS A C 1
ATOM 1684 O O . HIS A 1 212 ? -9.609 14.344 20.016 1 98.12 212 HIS A O 1
ATOM 1690 N N . ALA A 1 213 ? -10.578 16.141 20.984 1 97.25 213 ALA A N 1
ATOM 1691 C CA . ALA A 1 213 ? -9.617 16.141 22.094 1 97.25 213 ALA A CA 1
ATOM 1692 C C . ALA A 1 213 ? -9.695 14.852 22.891 1 97.25 213 ALA A C 1
ATOM 1694 O O . ALA A 1 213 ? -8.672 14.289 23.281 1 97.25 213 ALA A O 1
ATOM 1695 N N . GLU A 1 214 ? -10.914 14.367 23.125 1 97.38 214 GLU A N 1
ATOM 1696 C CA . GLU A 1 214 ? -11.102 13.109 23.844 1 97.38 214 GLU A CA 1
ATOM 1697 C C . GLU A 1 214 ? -10.5 11.938 23.078 1 97.38 214 GLU A C 1
ATOM 1699 O O . GLU A 1 214 ? -9.828 11.086 23.672 1 97.38 214 GLU A O 1
ATOM 1704 N N . TYR A 1 215 ? -10.773 11.883 21.844 1 98.19 215 TYR A N 1
ATOM 1705 C CA . TYR A 1 215 ? -10.25 10.82 20.984 1 98.19 215 TYR A CA 1
ATOM 1706 C C . TYR A 1 215 ? -8.727 10.758 21.062 1 98.19 215 TYR A C 1
ATOM 1708 O O . TYR A 1 215 ? -8.156 9.695 21.297 1 98.19 215 TYR A O 1
ATOM 1716 N N . LEU A 1 216 ? -8.094 11.898 20.875 1 97.69 216 LEU A N 1
ATOM 1717 C CA . LEU A 1 216 ? -6.633 11.953 20.828 1 97.69 216 LEU A CA 1
ATOM 1718 C C . LEU A 1 216 ? -6.035 11.594 22.188 1 97.69 216 LEU A C 1
ATOM 1720 O O . LEU A 1 216 ? -4.883 11.164 22.266 1 97.69 216 LEU A O 1
ATOM 1724 N N . SER A 1 217 ? -6.77 11.758 23.234 1 96.5 217 SER A N 1
ATOM 1725 C CA . SER A 1 217 ? -6.301 11.375 24.562 1 96.5 217 SER A CA 1
ATOM 1726 C C . SER A 1 217 ? -6.305 9.859 24.734 1 96.5 217 SER A C 1
ATOM 1728 O O . SER A 1 217 ? -5.676 9.328 25.656 1 96.5 217 SER A O 1
ATOM 1730 N N . HIS A 1 218 ? -6.938 9.125 23.828 1 96.44 218 HIS A N 1
ATOM 1731 C CA . HIS A 1 218 ? -7.086 7.68 23.984 1 96.44 218 HIS A CA 1
ATOM 1732 C C . HIS A 1 218 ? -6.148 6.918 23.062 1 96.44 218 HIS A C 1
ATOM 1734 O O . HIS A 1 218 ? -5.961 5.711 23.219 1 96.44 218 HIS A O 1
ATOM 1740 N N . ILE A 1 219 ? -5.582 7.586 22.094 1 97.56 219 ILE A N 1
ATOM 1741 C CA . ILE A 1 219 ? -4.727 6.848 21.172 1 97.56 219 ILE A CA 1
ATOM 1742 C C . ILE A 1 219 ? -3.266 7.004 21.594 1 97.56 219 ILE A C 1
ATOM 1744 O O . ILE A 1 219 ? -2.869 8.047 22.109 1 97.56 219 ILE A O 1
ATOM 1748 N N . ASP A 1 220 ? -2.482 6.047 21.297 1 96.19 220 ASP A N 1
ATOM 1749 C CA . ASP A 1 220 ? -1.078 6.012 21.688 1 96.19 220 ASP A CA 1
ATOM 1750 C C . ASP A 1 220 ? -0.205 6.75 20.672 1 96.19 220 ASP A C 1
ATOM 1752 O O . ASP A 1 220 ? 0.982 6.977 20.922 1 96.19 220 ASP A O 1
ATOM 1756 N N . ASN A 1 221 ? -0.695 7.121 19.484 1 98 221 ASN A N 1
ATOM 1757 C CA . ASN A 1 221 ? 0.045 7.859 18.469 1 98 221 ASN A CA 1
ATOM 1758 C C . ASN A 1 221 ? 0.593 9.172 19.016 1 98 221 ASN A C 1
ATOM 1760 O O . ASN A 1 221 ? 0.004 9.766 19.922 1 98 221 ASN A O 1
ATOM 1764 N N . PRO A 1 222 ? 1.774 9.57 18.5 1 98.62 222 PRO A N 1
ATOM 1765 C CA . PRO A 1 222 ? 2.102 10.977 18.781 1 98.62 222 PRO A CA 1
ATOM 1766 C C . PRO A 1 222 ? 1.104 11.945 18.156 1 98.62 222 PRO A C 1
ATOM 1768 O O . PRO A 1 222 ? 0.558 11.672 17.078 1 98.62 222 PRO A O 1
ATOM 1771 N N . VAL A 1 223 ? 0.923 13.031 18.828 1 98.56 223 VAL A N 1
ATOM 1772 C CA . VAL A 1 223 ? -0.156 13.93 18.438 1 98.56 223 VAL A CA 1
ATOM 1773 C C . VAL A 1 223 ? 0.363 15.367 18.359 1 98.56 223 VAL A C 1
ATOM 1775 O O . VAL A 1 223 ? 1.12 15.805 19.234 1 98.56 223 VAL A O 1
ATOM 1778 N N . GLY A 1 224 ? -0.015 16.031 17.266 1 98.75 224 GLY A N 1
ATOM 1779 C CA . GLY A 1 224 ? 0.186 17.469 17.203 1 98.75 224 GLY A CA 1
ATOM 1780 C C . GLY A 1 224 ? -1.016 18.25 17.688 1 98.75 224 GLY A C 1
ATOM 1781 O O . GLY A 1 224 ? -2.158 17.828 17.5 1 98.75 224 GLY A O 1
ATOM 1782 N N . ILE A 1 225 ? -0.762 19.344 18.297 1 98.5 225 ILE A N 1
ATOM 1783 C CA . ILE A 1 225 ? -1.814 20.281 18.703 1 98.5 225 ILE A CA 1
ATOM 1784 C C . ILE A 1 225 ? -1.507 21.672 18.156 1 98.5 225 ILE A C 1
ATOM 1786 O O . ILE A 1 225 ? -0.483 22.266 18.5 1 98.5 225 ILE A O 1
ATOM 1790 N N . LYS A 1 226 ? -2.393 22.156 17.344 1 97.94 226 LYS A N 1
ATOM 1791 C CA . LYS A 1 226 ? -2.244 23.531 16.844 1 97.94 226 LYS A CA 1
ATOM 1792 C C . LYS A 1 226 ? -2.57 24.547 17.938 1 97.94 226 LYS A C 1
ATOM 1794 O O . LYS A 1 226 ? -3.557 24.391 18.656 1 97.94 226 LYS A O 1
ATOM 1799 N N . VAL A 1 227 ? -1.724 25.516 18.047 1 98 227 VAL A N 1
ATOM 1800 C CA . VAL A 1 227 ? -1.928 26.562 19.047 1 98 227 VAL A CA 1
ATOM 1801 C C . VAL A 1 227 ? -1.969 27.938 18.359 1 98 227 VAL A C 1
ATOM 1803 O O . VAL A 1 227 ? -0.938 28.438 17.922 1 98 227 VAL A O 1
ATOM 1806 N N . GLY A 1 228 ? -3.119 28.531 18.312 1 96.69 228 GLY A N 1
ATOM 1807 C CA . GLY A 1 228 ? -3.322 29.844 17.734 1 96.69 228 GLY A CA 1
ATOM 1808 C C . GLY A 1 228 ? -3.438 30.953 18.766 1 96.69 228 GLY A C 1
ATOM 1809 O O . GLY A 1 228 ? -3.295 30.703 19.953 1 96.69 228 GLY A O 1
ATOM 1810 N N . PRO A 1 229 ? -3.67 32.125 18.266 1 95.81 229 PRO A N 1
ATOM 1811 C CA . PRO A 1 229 ? -3.672 33.281 19.156 1 95.81 229 PRO A CA 1
ATOM 1812 C C . PRO A 1 229 ? -4.848 33.281 20.125 1 95.81 229 PRO A C 1
ATOM 1814 O O . PRO A 1 229 ? -4.789 33.938 21.188 1 95.81 229 PRO A O 1
ATOM 1817 N N . ASN A 1 230 ? -5.824 32.5 19.875 1 92.38 230 ASN A N 1
ATOM 1818 C CA . ASN A 1 230 ? -7.016 32.5 20.719 1 92.38 230 ASN A CA 1
ATOM 1819 C C . ASN A 1 230 ? -7.023 31.328 21.688 1 92.38 230 ASN A C 1
ATOM 1821 O O . ASN A 1 230 ? -8.039 31.062 22.328 1 92.38 230 ASN A O 1
ATOM 1825 N N . ALA A 1 231 ? -5.953 30.703 21.766 1 93.94 231 ALA A N 1
ATOM 1826 C CA . ALA A 1 231 ? -5.898 29.516 22.609 1 93.94 231 ALA A CA 1
ATOM 1827 C C . ALA A 1 231 ? -6.027 29.891 24.094 1 93.94 231 ALA A C 1
ATOM 1829 O O . ALA A 1 231 ? -5.395 30.844 24.562 1 93.94 231 ALA A O 1
ATOM 1830 N N . ASP A 1 232 ? -6.922 29.25 24.75 1 95.81 232 ASP A N 1
ATOM 1831 C CA . ASP A 1 232 ? -6.949 29.297 26.203 1 95.81 232 ASP A CA 1
ATOM 1832 C C . ASP A 1 232 ? -5.844 28.438 26.812 1 95.81 232 ASP A C 1
ATOM 1834 O O . ASP A 1 232 ? -5.875 27.203 26.688 1 95.81 232 ASP A O 1
ATOM 1838 N N . LEU A 1 233 ? -4.945 29.047 27.531 1 97.12 233 LEU A N 1
ATOM 1839 C CA . LEU A 1 233 ? -3.74 28.359 27.969 1 97.12 233 LEU A CA 1
ATOM 1840 C C . LEU A 1 233 ? -4.07 27.312 29.031 1 97.12 233 LEU A C 1
ATOM 1842 O O . LEU A 1 233 ? -3.426 26.266 29.109 1 97.12 233 LEU A O 1
ATOM 1846 N N . ASN A 1 234 ? -5.055 27.594 29.891 1 97.44 234 ASN A N 1
ATOM 1847 C CA . ASN A 1 234 ? -5.465 26.609 30.875 1 97.44 234 ASN A CA 1
ATOM 1848 C C . ASN A 1 234 ? -6.082 25.375 30.219 1 97.44 234 ASN A C 1
ATOM 1850 O O . ASN A 1 234 ? -5.801 24.25 30.609 1 97.44 234 ASN A O 1
ATOM 1854 N N . GLU A 1 235 ? -6.895 25.656 29.297 1 97.12 235 GLU A N 1
ATOM 1855 C CA . GLU A 1 235 ? -7.48 24.562 28.531 1 97.12 235 GLU A CA 1
ATOM 1856 C C . GLU A 1 235 ? -6.406 23.766 27.797 1 97.12 235 GLU A C 1
ATOM 1858 O O . GLU A 1 235 ? -6.469 22.531 27.75 1 97.12 235 GLU A O 1
ATOM 1863 N N . LEU A 1 236 ? -5.488 24.484 27.219 1 97.38 236 LEU A N 1
ATOM 1864 C CA . LEU A 1 236 ? -4.391 23.844 26.5 1 97.38 236 LEU A CA 1
ATOM 1865 C C . LEU A 1 236 ? -3.65 22.875 27.422 1 97.38 236 LEU A C 1
ATOM 1867 O O . LEU A 1 236 ? -3.379 21.734 27.031 1 97.38 236 LEU A O 1
ATOM 1871 N N . ILE A 1 237 ? -3.318 23.312 28.672 1 98.25 237 ILE A N 1
ATOM 1872 C CA . ILE A 1 237 ? -2.588 22.484 29.609 1 98.25 237 ILE A CA 1
ATOM 1873 C C . ILE A 1 237 ? -3.43 21.266 29.984 1 98.25 237 ILE A C 1
ATOM 1875 O O . ILE A 1 237 ? -2.902 20.156 30.109 1 98.25 237 ILE A O 1
ATOM 1879 N N . GLU A 1 238 ? -4.715 21.469 30.125 1 98 238 GLU A N 1
ATOM 1880 C CA . GLU A 1 238 ? -5.598 20.344 30.453 1 98 238 GLU A CA 1
ATOM 1881 C C . GLU A 1 238 ? -5.625 19.312 29.328 1 98 238 GLU A C 1
ATOM 1883 O O . GLU A 1 238 ? -5.656 18.109 29.578 1 98 238 GLU A O 1
ATOM 1888 N N . ILE A 1 239 ? -5.66 19.766 28.109 1 97.75 239 ILE A N 1
ATOM 1889 C CA . ILE A 1 239 ? -5.645 18.859 26.969 1 97.75 239 ILE A CA 1
ATOM 1890 C C . ILE A 1 239 ? -4.328 18.094 26.938 1 97.75 239 ILE A C 1
ATOM 1892 O O . ILE A 1 239 ? -4.324 16.875 26.734 1 97.75 239 ILE A O 1
ATOM 1896 N N . ILE A 1 240 ? -3.207 18.797 27.141 1 98.31 240 ILE A N 1
ATOM 1897 C CA . ILE A 1 240 ? -1.903 18.156 27.172 1 98.31 240 ILE A CA 1
ATOM 1898 C C . ILE A 1 240 ? -1.881 17.078 28.25 1 98.31 240 ILE A C 1
ATOM 1900 O O . ILE A 1 240 ? -1.396 15.969 28.031 1 98.31 240 ILE A O 1
ATOM 1904 N N . ASN A 1 241 ? -2.424 17.422 29.422 1 97.69 241 ASN A N 1
ATOM 1905 C CA . ASN A 1 241 ? -2.475 16.484 30.531 1 97.69 241 ASN A CA 1
ATOM 1906 C C . ASN A 1 241 ? -3.234 15.219 30.156 1 97.69 241 ASN A C 1
ATOM 1908 O O . ASN A 1 241 ? -2.812 14.109 30.5 1 97.69 241 ASN A O 1
ATOM 1912 N N . LYS A 1 242 ? -4.297 15.383 29.5 1 96.81 242 LYS A N 1
ATOM 1913 C CA . LYS A 1 242 ? -5.133 14.25 29.125 1 96.81 242 LYS A CA 1
ATOM 1914 C C . LYS A 1 242 ? -4.469 13.406 28.031 1 96.81 242 LYS A C 1
ATOM 1916 O O . LYS A 1 242 ? -4.539 12.18 28.062 1 96.81 242 LYS A O 1
ATOM 1921 N N . VAL A 1 243 ? -3.867 14.039 27.047 1 97.38 243 VAL A N 1
ATOM 1922 C CA . VAL A 1 243 ? -3.295 13.367 25.891 1 97.38 243 VAL A CA 1
ATOM 1923 C C . VAL A 1 243 ? -1.979 12.703 26.281 1 97.38 243 VAL A C 1
ATOM 1925 O O . VAL A 1 243 ? -1.663 11.609 25.797 1 97.38 243 VAL A O 1
ATOM 1928 N N . ASN A 1 244 ? -1.273 13.375 27.125 1 97.88 244 ASN A N 1
ATOM 1929 C CA . ASN A 1 244 ? 0.033 12.875 27.547 1 97.88 244 ASN A CA 1
ATOM 1930 C C . ASN A 1 244 ? 0.051 12.539 29.031 1 97.88 244 ASN A C 1
ATOM 1932 O O . ASN A 1 244 ? 0.86 13.078 29.797 1 97.88 244 ASN A O 1
ATOM 1936 N N . ILE A 1 245 ? -0.691 11.586 29.391 1 95.19 245 ILE A N 1
ATOM 1937 C CA . ILE A 1 245 ? -0.924 11.219 30.797 1 95.19 245 ILE A CA 1
ATOM 1938 C C . ILE A 1 245 ? 0.384 10.758 31.422 1 95.19 245 ILE A C 1
ATOM 1940 O O . ILE A 1 245 ? 0.622 11.008 32.625 1 95.19 245 ILE A O 1
ATOM 1944 N N . GLN A 1 246 ? 1.273 10.18 30.703 1 96.44 246 GLN A N 1
ATOM 1945 C CA . GLN A 1 246 ? 2.525 9.656 31.234 1 96.44 246 GLN A CA 1
ATOM 1946 C C . GLN A 1 246 ? 3.645 10.688 31.125 1 96.44 246 GLN A C 1
ATOM 1948 O O . GLN A 1 246 ? 4.777 10.422 31.547 1 96.44 246 GLN A O 1
ATOM 1953 N N . ASN A 1 247 ? 3.324 11.852 30.609 1 98.38 247 ASN A N 1
ATOM 1954 C CA . ASN A 1 247 ? 4.289 12.922 30.406 1 98.38 247 ASN A CA 1
ATOM 1955 C C . ASN A 1 247 ? 5.52 12.43 29.641 1 98.38 247 ASN A C 1
ATOM 1957 O O . ASN A 1 247 ? 6.652 12.68 30.062 1 98.38 247 ASN A O 1
ATOM 1961 N N . GLN A 1 248 ? 5.227 11.672 28.594 1 98.25 248 GLN A N 1
ATOM 1962 C CA . GLN A 1 248 ? 6.273 11.117 27.75 1 98.25 248 GLN A CA 1
ATOM 1963 C C . GLN A 1 248 ? 6.703 12.125 26.688 1 98.25 248 GLN A C 1
ATOM 1965 O O . GLN A 1 248 ? 5.867 12.633 25.922 1 98.25 248 GLN A O 1
ATOM 1970 N N . LEU A 1 249 ? 8.047 12.406 26.656 1 98.56 249 LEU A N 1
ATOM 1971 C CA . LEU A 1 249 ? 8.555 13.266 25.594 1 98.56 249 LEU A CA 1
ATOM 1972 C C . LEU A 1 249 ? 8.352 12.602 24.234 1 98.56 249 LEU A C 1
ATOM 1974 O O . LEU A 1 249 ? 8.617 11.406 24.062 1 98.56 249 LEU A O 1
ATOM 1978 N N . GLY A 1 250 ? 7.809 13.336 23.281 1 98.69 250 GLY A N 1
ATOM 1979 C CA . GLY A 1 250 ? 7.543 12.805 21.953 1 98.69 250 GLY A CA 1
ATOM 1980 C C . GLY A 1 250 ? 6.074 12.508 21.719 1 98.69 250 GLY A C 1
ATOM 1981 O O . GLY A 1 250 ? 5.652 12.32 20.562 1 98.69 250 GLY A O 1
ATOM 1982 N N . LYS A 1 251 ? 5.293 12.523 22.797 1 98.69 251 LYS A N 1
ATOM 1983 C CA . LYS A 1 251 ? 3.877 12.18 22.703 1 98.69 251 LYS A CA 1
ATOM 1984 C C . LYS A 1 251 ? 3.059 13.352 22.156 1 98.69 251 LYS A C 1
ATOM 1986 O O . LYS A 1 251 ? 2.119 13.148 21.391 1 98.69 251 LYS A O 1
ATOM 1991 N N . VAL A 1 252 ? 3.412 14.57 22.562 1 98.81 252 VAL A N 1
ATOM 1992 C CA . VAL A 1 252 ? 2.646 15.742 22.156 1 98.81 252 VAL A CA 1
ATOM 1993 C C . VAL A 1 252 ? 3.576 16.781 21.531 1 98.81 252 VAL A C 1
ATOM 1995 O O . VAL A 1 252 ? 4.59 17.156 22.125 1 98.81 252 VAL A O 1
ATOM 1998 N N . ALA A 1 253 ? 3.248 17.156 20.375 1 98.94 253 ALA A N 1
ATOM 1999 C CA . ALA A 1 253 ? 3.904 18.297 19.734 1 98.94 253 ALA A CA 1
ATOM 2000 C C . ALA A 1 253 ? 2.984 19.516 19.703 1 98.94 253 ALA A C 1
ATOM 2002 O O . ALA A 1 253 ? 1.82 19.422 19.312 1 98.94 253 ALA A O 1
ATOM 2003 N N . LEU A 1 254 ? 3.434 20.594 20.172 1 98.88 254 LEU A N 1
ATOM 2004 C CA . LEU A 1 254 ? 2.713 21.859 20.031 1 98.88 254 LEU A CA 1
ATOM 2005 C C . LEU A 1 254 ? 3.129 22.578 18.75 1 98.88 254 LEU A C 1
ATOM 2007 O O . LEU A 1 254 ? 4.305 22.906 18.578 1 98.88 254 LEU A O 1
ATOM 2011 N N . ILE A 1 255 ? 2.191 22.766 17.891 1 98.81 255 ILE A N 1
ATOM 2012 C CA . ILE A 1 255 ? 2.428 23.422 16.594 1 98.81 255 ILE A CA 1
ATOM 2013 C C . ILE A 1 255 ? 1.969 24.875 16.672 1 98.81 255 ILE A C 1
ATOM 2015 O O . ILE A 1 255 ? 0.782 25.172 16.5 1 98.81 255 ILE A O 1
ATOM 2019 N N . ILE A 1 256 ? 2.9 25.766 16.781 1 98.62 256 ILE A N 1
ATOM 2020 C CA . ILE A 1 256 ? 2.648 27.172 17.078 1 98.62 256 ILE A CA 1
ATOM 2021 C C . ILE A 1 256 ? 2.273 27.906 15.789 1 98.62 256 ILE A C 1
ATOM 2023 O O . ILE A 1 256 ? 3.049 27.922 14.828 1 98.62 256 ILE A O 1
ATOM 2027 N N . ARG A 1 257 ? 1.129 28.516 15.773 1 97.81 257 ARG A N 1
ATOM 2028 C CA . ARG A 1 257 ? 0.656 29.266 14.609 1 97.81 257 ARG A CA 1
ATOM 2029 C C . ARG A 1 257 ? 0.031 30.594 15.039 1 97.81 257 ARG A C 1
ATOM 2031 O O . ARG A 1 257 ? -1.147 30.844 14.773 1 97.81 257 ARG A O 1
ATOM 2038 N N . LEU A 1 258 ? 0.776 31.469 15.555 1 98.06 258 LEU A N 1
ATOM 2039 C CA . LEU A 1 258 ? 0.283 32.688 16.203 1 98.06 258 LEU A CA 1
ATOM 2040 C C . LEU A 1 258 ? 0.13 33.812 15.195 1 98.06 258 LEU A C 1
ATOM 2042 O O . LEU A 1 258 ? -0.697 34.719 15.383 1 98.06 258 LEU A O 1
ATOM 2046 N N . GLY A 1 259 ? 0.941 33.875 14.188 1 97.69 259 GLY A N 1
ATOM 2047 C CA . GLY A 1 259 ? 0.932 34.969 13.234 1 97.69 259 GLY A CA 1
ATOM 2048 C C . GLY A 1 259 ? 1.828 36.125 13.641 1 97.69 259 GLY A C 1
ATOM 2049 O O . GLY A 1 259 ? 2.127 36.281 14.82 1 97.69 259 GLY A O 1
ATOM 2050 N N . ILE A 1 260 ? 2.094 36.906 12.703 1 97.44 260 ILE A N 1
ATOM 2051 C CA . ILE A 1 260 ? 3.053 38 12.844 1 97.44 260 ILE A CA 1
ATOM 2052 C C . ILE A 1 260 ? 2.537 39.031 13.867 1 97.44 260 ILE A C 1
ATOM 2054 O O . ILE A 1 260 ? 3.322 39.688 14.555 1 97.44 260 ILE A O 1
ATOM 2058 N N . LYS A 1 261 ? 1.361 39.094 14.023 1 97.31 261 LYS A N 1
ATOM 2059 C CA . LYS A 1 261 ? 0.763 40.125 14.883 1 97.31 261 LYS A CA 1
ATOM 2060 C C . LYS A 1 261 ? 0.844 39.719 16.344 1 97.31 261 LYS A C 1
ATOM 2062 O O . LYS A 1 261 ? 0.823 40.562 17.234 1 97.31 261 LYS A O 1
ATOM 2067 N N . ASN A 1 262 ? 1.006 38.375 16.578 1 98.19 262 ASN A N 1
ATOM 2068 C CA . ASN A 1 262 ? 0.757 37.938 17.938 1 98.19 262 ASN A CA 1
ATOM 2069 C C . ASN A 1 262 ? 1.961 37.188 18.516 1 98.19 262 ASN A C 1
ATOM 2071 O O . ASN A 1 262 ? 2.094 37.062 19.734 1 98.19 262 ASN A O 1
ATOM 2075 N N . TYR A 1 263 ? 2.877 36.625 17.703 1 98.38 263 TYR A N 1
ATOM 2076 C CA . TYR A 1 263 ? 3.871 35.688 18.188 1 98.38 263 TYR A CA 1
ATOM 2077 C C . TYR A 1 263 ? 4.789 36.312 19.219 1 98.38 263 TYR A C 1
ATOM 2079 O O . TYR A 1 263 ? 5.152 35.688 20.203 1 98.38 263 TYR A O 1
ATOM 2087 N N . LYS A 1 264 ? 5.121 37.625 19.078 1 98.06 264 LYS A N 1
ATOM 2088 C CA . LYS A 1 264 ? 6.051 38.312 19.984 1 98.06 264 LYS A CA 1
ATOM 2089 C C . LYS A 1 264 ? 5.461 38.438 21.391 1 98.06 264 LYS A C 1
ATOM 2091 O O . LYS A 1 264 ? 6.172 38.25 22.391 1 98.06 264 LYS A O 1
ATOM 2096 N N . SER A 1 265 ? 4.215 38.656 21.438 1 97.62 265 SER A N 1
ATOM 2097 C CA . SER A 1 265 ? 3.59 38.938 22.719 1 97.62 265 SER A CA 1
ATOM 2098 C C . SER A 1 265 ? 3.113 37.656 23.391 1 97.62 265 SER A C 1
ATOM 2100 O O . SER A 1 265 ? 3.002 37.594 24.609 1 97.62 265 SER A O 1
ATOM 2102 N N . GLN A 1 266 ? 2.875 36.656 22.641 1 98.38 266 GLN A N 1
ATOM 2103 C CA . GLN A 1 266 ? 2.123 35.531 23.203 1 98.38 266 GLN A CA 1
ATOM 2104 C C . GLN A 1 266 ? 3.004 34.312 23.359 1 98.38 266 GLN A C 1
ATOM 2106 O O . GLN A 1 266 ? 2.77 33.469 24.25 1 98.38 266 GLN A O 1
ATOM 2111 N N . LEU A 1 267 ? 3.99 34.094 22.5 1 98.75 267 LEU A N 1
ATOM 2112 C CA . LEU A 1 267 ? 4.727 32.844 22.484 1 98.75 267 LEU A CA 1
ATOM 2113 C C . LEU A 1 267 ? 5.426 32.594 23.828 1 98.75 267 LEU A C 1
ATOM 2115 O O . LEU A 1 267 ? 5.398 31.5 24.359 1 98.75 267 LEU A O 1
ATOM 2119 N N . GLY A 1 268 ? 6.066 33.625 24.344 1 98.31 268 GLY A N 1
ATOM 2120 C CA . GLY A 1 268 ? 6.723 33.5 25.641 1 98.31 268 GLY A CA 1
ATOM 2121 C C . GLY A 1 268 ? 5.789 33.062 26.75 1 98.31 268 GLY A C 1
ATOM 2122 O O . GLY A 1 268 ? 6.16 32.219 27.594 1 98.31 268 GLY A O 1
ATOM 2123 N N . MET A 1 269 ? 4.586 33.594 26.734 1 98 269 MET A N 1
ATOM 2124 C CA . MET A 1 269 ? 3.59 33.25 27.75 1 98 269 MET A CA 1
ATOM 2125 C C . MET A 1 269 ? 3.186 31.797 27.625 1 98 269 MET A C 1
ATOM 2127 O O . MET A 1 269 ? 2.973 31.125 28.641 1 98 269 MET A O 1
ATOM 2131 N N . ILE A 1 270 ? 3.029 31.344 26.438 1 98.56 270 ILE A N 1
ATOM 2132 C CA . ILE A 1 270 ? 2.672 29.953 26.188 1 98.56 270 ILE A CA 1
ATOM 2133 C C . ILE A 1 270 ? 3.77 29.047 26.719 1 98.56 270 ILE A C 1
ATOM 2135 O O . ILE A 1 270 ? 3.484 28.062 27.406 1 98.56 270 ILE A O 1
ATOM 2139 N N . ILE A 1 271 ? 5.023 29.359 26.422 1 98.69 271 ILE A N 1
ATOM 2140 C CA . ILE A 1 271 ? 6.168 28.562 26.859 1 98.69 271 ILE A CA 1
ATOM 2141 C C . ILE A 1 271 ? 6.215 28.531 28.391 1 98.69 271 ILE A C 1
ATOM 2143 O O . ILE A 1 271 ? 6.383 27.469 28.984 1 98.69 271 ILE A O 1
ATOM 2147 N N . ASP A 1 272 ? 6 29.656 28.969 1 98.25 272 ASP A N 1
ATOM 2148 C CA . ASP A 1 272 ? 6.031 29.75 30.422 1 98.25 272 ASP A CA 1
ATOM 2149 C C . ASP A 1 272 ? 4.945 28.875 31.062 1 98.25 272 ASP A C 1
ATOM 2151 O O . ASP A 1 272 ? 5.199 28.188 32.031 1 98.25 272 ASP A O 1
ATOM 2155 N N . LYS A 1 273 ? 3.791 28.984 30.5 1 98.3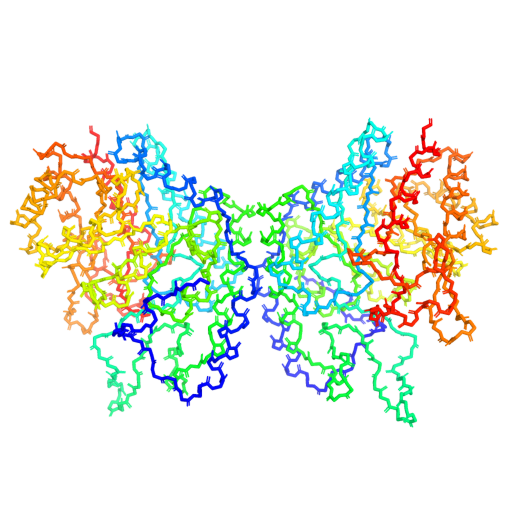1 273 LYS A N 1
ATOM 2156 C CA . LYS A 1 273 ? 2.676 28.203 31.031 1 98.31 273 LYS A CA 1
ATOM 2157 C C . LYS A 1 273 ? 2.961 26.703 30.953 1 98.31 273 LYS A C 1
ATOM 2159 O O . LYS A 1 273 ? 2.637 25.953 31.875 1 98.31 273 LYS A O 1
ATOM 2164 N N . VAL A 1 274 ? 3.498 26.234 29.859 1 98.5 274 VAL A N 1
ATOM 2165 C CA . VAL A 1 274 ? 3.828 24.828 29.672 1 98.5 274 VAL A CA 1
ATOM 2166 C C . VAL A 1 274 ? 4.918 24.422 30.672 1 98.5 274 VAL A C 1
ATOM 2168 O O . VAL A 1 274 ? 4.824 23.359 31.297 1 98.5 274 VAL A O 1
ATOM 2171 N N . LYS A 1 275 ? 5.918 25.281 30.859 1 97.69 275 LYS A N 1
ATOM 2172 C CA . LYS A 1 275 ? 6.988 25 31.812 1 97.69 275 LYS A CA 1
ATOM 2173 C C . LYS A 1 275 ? 6.441 24.875 33.219 1 97.69 275 LYS A C 1
ATOM 2175 O O . LYS A 1 275 ? 6.824 23.969 33.969 1 97.69 275 LYS A O 1
ATOM 2180 N N . GLU A 1 276 ? 5.578 25.75 33.5 1 97.88 276 GLU A N 1
ATOM 2181 C CA . GLU A 1 276 ? 4.984 25.766 34.844 1 97.88 276 GLU A CA 1
ATOM 2182 C C . GLU A 1 276 ? 4.195 24.484 35.094 1 97.88 276 GLU A C 1
ATOM 2184 O O . GLU A 1 276 ? 4.141 24 36.219 1 97.88 276 GLU A O 1
ATOM 2189 N N . SER A 1 277 ? 3.596 23.953 34.125 1 97.69 277 SER A N 1
ATOM 2190 C CA . SER A 1 277 ? 2.771 22.766 34.281 1 97.69 277 SER A CA 1
ATOM 2191 C C . SER A 1 277 ? 3.633 21.516 34.438 1 97.69 277 SER A C 1
ATOM 2193 O O . SER A 1 277 ? 3.145 20.469 34.875 1 97.69 277 SER A O 1
ATOM 2195 N N . GLY A 1 278 ? 4.922 21.594 33.969 1 97.88 278 GLY A N 1
ATOM 2196 C CA . GLY A 1 278 ? 5.824 20.453 34.031 1 97.88 278 GLY A CA 1
ATOM 2197 C C . GLY A 1 278 ? 5.645 19.469 32.875 1 97.88 278 GLY A C 1
ATOM 2198 O O . GLY A 1 278 ? 6.273 18.406 32.844 1 97.88 278 GLY A O 1
ATOM 2199 N N . LYS A 1 279 ? 4.852 19.844 31.953 1 97.75 279 LYS A N 1
ATOM 2200 C CA . LYS A 1 279 ? 4.578 18.938 30.844 1 97.75 279 LYS A CA 1
ATOM 2201 C C . LYS A 1 279 ? 5.711 18.969 29.812 1 97.75 279 LYS A C 1
ATOM 2203 O O . LYS A 1 279 ? 6.273 20.016 29.531 1 97.75 279 LYS A O 1
ATOM 2208 N N . LYS A 1 280 ? 6.062 17.781 29.312 1 98.25 280 LYS A N 1
ATOM 2209 C CA . LYS A 1 280 ? 7.043 17.656 28.25 1 98.25 280 LYS A CA 1
ATOM 2210 C C . LYS A 1 280 ? 6.375 17.719 26.875 1 98.25 280 LYS A C 1
ATOM 2212 O O . LYS A 1 280 ? 5.41 17 26.609 1 98.25 280 LYS A O 1
ATOM 2217 N N . VAL A 1 281 ? 6.863 18.625 26.031 1 98.75 281 VAL A N 1
ATOM 2218 C CA . VAL A 1 281 ? 6.262 18.781 24.719 1 98.75 281 VAL A CA 1
ATOM 2219 C C . VAL A 1 281 ? 7.352 18.969 23.672 1 98.75 281 VAL A C 1
ATOM 2221 O O . VAL A 1 281 ? 8.516 19.203 24.016 1 98.75 281 VAL A O 1
ATOM 2224 N N . VAL A 1 282 ? 7.016 18.719 22.422 1 98.88 282 VAL A N 1
ATOM 2225 C CA . VAL A 1 282 ? 7.828 19 21.234 1 98.88 282 VAL A CA 1
ATOM 2226 C C . VAL A 1 282 ? 7.395 20.328 20.609 1 98.88 282 VAL A C 1
ATOM 2228 O O . VAL A 1 282 ? 6.227 20.5 20.266 1 98.88 282 VAL A O 1
ATOM 2231 N N . TRP A 1 283 ? 8.312 21.266 20.5 1 98.94 283 TRP A N 1
ATOM 2232 C CA . TRP A 1 283 ? 7.965 22.578 19.984 1 98.94 283 TRP A CA 1
ATOM 2233 C C . TRP A 1 283 ? 8.172 22.641 18.469 1 98.94 283 TRP A C 1
ATOM 2235 O O . TRP A 1 283 ? 9.297 22.5 17.984 1 98.94 283 TRP A O 1
ATOM 2245 N N . MET A 1 284 ? 7.105 22.891 17.734 1 98.94 284 MET A N 1
ATOM 2246 C CA . MET A 1 284 ? 7.156 23.062 16.281 1 98.94 284 MET A CA 1
ATOM 2247 C C . MET A 1 284 ? 6.543 24.406 15.875 1 98.94 284 MET A C 1
ATOM 2249 O O . MET A 1 284 ? 5.738 24.969 16.609 1 98.94 284 MET A O 1
ATOM 2253 N N . ILE A 1 285 ? 6.926 24.859 14.719 1 98.88 285 ILE A N 1
ATOM 2254 C CA . ILE A 1 285 ? 6.48 26.172 14.266 1 98.88 285 ILE A CA 1
ATOM 2255 C C . ILE A 1 285 ? 5.699 26.031 12.961 1 98.88 285 ILE A C 1
ATOM 2257 O O . ILE A 1 285 ? 6.172 25.391 12.016 1 98.88 285 ILE A O 1
ATOM 2261 N N . ASP A 1 286 ? 4.523 26.516 12.883 1 98.56 286 ASP A N 1
ATOM 2262 C CA . ASP A 1 286 ? 3.705 26.719 11.688 1 98.56 286 ASP A CA 1
ATOM 2263 C C . ASP A 1 286 ? 3.555 28.203 11.375 1 98.56 286 ASP A C 1
ATOM 2265 O O . ASP A 1 286 ? 2.65 28.859 11.891 1 98.56 286 ASP A O 1
ATOM 2269 N N . PRO A 1 287 ? 4.391 28.734 10.523 1 98.25 287 PRO A N 1
ATOM 2270 C CA . PRO A 1 287 ? 4.375 30.172 10.266 1 98.25 287 PRO A CA 1
ATOM 2271 C C . PRO A 1 287 ? 3.381 30.578 9.172 1 98.25 287 PRO A C 1
ATOM 2273 O O . PRO A 1 287 ? 3.367 31.719 8.734 1 98.25 287 PRO A O 1
ATOM 2276 N N . LEU A 1 288 ? 2.592 29.656 8.664 1 97.75 288 LEU A N 1
ATOM 2277 C CA . LEU A 1 288 ? 1.713 29.906 7.523 1 97.75 288 LEU A CA 1
ATOM 2278 C C . LEU A 1 288 ? 0.299 30.234 7.988 1 97.75 288 LEU A C 1
ATOM 2280 O O . LEU A 1 288 ? -0.266 31.266 7.602 1 97.75 288 LEU A O 1
ATOM 2284 N N . HIS A 1 289 ? -0.338 29.5 8.812 1 93.75 289 HIS A N 1
ATOM 2285 C CA . HIS A 1 289 ? -1.766 29.578 9.102 1 93.75 289 HIS A CA 1
ATOM 2286 C C . HIS A 1 289 ? -2.117 30.859 9.852 1 93.75 289 HIS A C 1
ATOM 2288 O O . HIS A 1 289 ? -3.244 31.344 9.75 1 93.75 289 HIS A O 1
ATOM 2294 N N . GLY A 1 290 ? -1.214 31.5 10.508 1 93.31 290 GLY A N 1
ATOM 2295 C CA . GLY A 1 290 ? -1.492 32.75 11.203 1 93.31 290 GLY A CA 1
ATOM 2296 C C . GLY A 1 290 ? -1.251 33.969 10.344 1 93.31 290 GLY A C 1
ATOM 2297 O O . GLY A 1 290 ? -1.443 35.094 10.805 1 93.31 290 GLY A O 1
ATOM 2298 N N . ASN A 1 291 ? -0.98 33.781 9.078 1 96.75 291 ASN A N 1
ATOM 2299 C CA . ASN A 1 291 ? -0.536 34.906 8.258 1 96.75 291 ASN A CA 1
ATOM 2300 C C . ASN A 1 291 ? -1.33 35 6.961 1 96.75 291 ASN A C 1
ATOM 2302 O O . ASN A 1 291 ? -0.886 35.625 6 1 96.75 291 ASN A O 1
ATOM 2306 N N . THR A 1 292 ? -2.5 34.438 6.91 1 95.25 292 THR A N 1
ATOM 2307 C CA . THR A 1 292 ? -3.328 34.438 5.707 1 95.25 292 THR A CA 1
ATOM 2308 C C . THR A 1 292 ? -4.098 35.75 5.609 1 95.25 292 THR A C 1
ATOM 2310 O O . THR A 1 292 ? -4.586 36.281 6.617 1 95.25 292 THR A O 1
ATOM 2313 N N . TYR A 1 293 ? -4.152 36.344 4.488 1 95.88 293 TYR A N 1
ATOM 2314 C CA . TYR A 1 293 ? -4.957 37.531 4.223 1 95.88 293 TYR A CA 1
ATOM 2315 C C . TYR A 1 293 ? -5.504 37.5 2.799 1 95.88 293 TYR A C 1
ATOM 2317 O O . TYR A 1 293 ? -5.145 36.625 2 1 95.88 293 TYR A O 1
ATOM 2325 N N . LYS A 1 294 ? -6.496 38.344 2.51 1 95.69 294 LYS A N 1
ATOM 2326 C CA . LYS A 1 294 ? -7.02 38.5 1.155 1 95.69 294 LYS A CA 1
ATOM 2327 C C . LYS A 1 294 ? -6.254 39.594 0.389 1 95.69 294 LYS A C 1
ATOM 2329 O O . LYS A 1 294 ? -6.125 40.719 0.859 1 95.69 294 LYS A O 1
ATOM 2334 N N . SER A 1 295 ? -5.754 39.188 -0.721 1 96.25 295 SER A N 1
ATOM 2335 C CA . SER A 1 295 ? -4.965 40.125 -1.524 1 96.25 295 SER A CA 1
ATOM 2336 C C . SER A 1 295 ? -5.852 41.188 -2.168 1 96.25 295 SER A C 1
ATOM 2338 O O . SER A 1 295 ? -7.078 41.094 -2.107 1 96.25 295 SER A O 1
ATOM 2340 N N . SER A 1 296 ? -5.199 42.156 -2.783 1 95.62 296 SER A N 1
ATOM 2341 C CA . SER A 1 296 ? -5.906 43.188 -3.5 1 95.62 296 SER A CA 1
ATOM 2342 C C . SER A 1 296 ? -6.652 42.656 -4.711 1 95.62 296 SER A C 1
ATOM 2344 O O . SER A 1 296 ? -7.609 43.25 -5.191 1 95.62 296 SER A O 1
ATOM 2346 N N . THR A 1 297 ? -6.219 41.531 -5.23 1 95.25 297 THR A N 1
ATOM 2347 C CA . THR A 1 297 ? -6.844 40.938 -6.402 1 95.25 297 THR A CA 1
ATOM 2348 C C . THR A 1 297 ? -7.918 39.938 -5.992 1 95.25 297 THR A C 1
ATOM 2350 O O . THR A 1 297 ? -8.5 39.25 -6.84 1 95.25 297 THR A O 1
ATOM 2353 N N . GLY A 1 298 ? -8.094 39.75 -4.699 1 92.12 298 GLY A N 1
ATOM 2354 C CA . GLY A 1 298 ? -9.211 38.969 -4.207 1 92.12 298 GLY A CA 1
ATOM 2355 C C . GLY A 1 298 ? -8.82 37.562 -3.82 1 92.12 298 GLY A C 1
ATOM 2356 O O . GLY A 1 298 ? -9.648 36.812 -3.318 1 92.12 298 GLY A O 1
ATOM 2357 N N . PHE A 1 299 ? -7.559 37.156 -3.998 1 93.88 299 PHE A N 1
ATOM 2358 C CA . PHE A 1 299 ? -7.098 35.812 -3.676 1 93.88 299 PHE A CA 1
ATOM 2359 C C . PHE A 1 299 ? -6.668 35.719 -2.217 1 93.88 299 PHE A C 1
ATOM 2361 O O . PHE A 1 299 ? -6.078 36.688 -1.68 1 93.88 299 PHE A O 1
ATOM 2368 N N . LYS A 1 300 ? -7.051 34.594 -1.591 1 94.56 300 LYS A N 1
ATOM 2369 C CA . LYS A 1 300 ? -6.41 34.25 -0.32 1 94.56 300 LYS A CA 1
ATOM 2370 C C . LYS A 1 300 ? -4.906 34.062 -0.499 1 94.56 300 LYS A C 1
ATOM 2372 O O . LYS A 1 300 ? -4.473 33.375 -1.427 1 94.56 300 LYS A O 1
ATOM 2377 N N . THR A 1 301 ? -4.137 34.688 0.315 1 98.06 301 THR A N 1
ATOM 2378 C CA . THR A 1 301 ? -2.693 34.562 0.146 1 98.06 301 THR A CA 1
ATOM 2379 C C . THR A 1 301 ? -1.973 34.781 1.475 1 98.06 301 THR A C 1
ATOM 2381 O O . THR A 1 301 ? -2.602 34.781 2.535 1 98.06 301 THR A O 1
ATOM 2384 N N . ARG A 1 302 ? -0.655 34.719 1.392 1 98.25 302 ARG A N 1
ATOM 2385 C CA . ARG A 1 302 ? 0.292 35 2.461 1 98.25 302 ARG A CA 1
ATOM 2386 C C . ARG A 1 302 ? 1.469 35.812 1.939 1 98.25 302 ARG A C 1
ATOM 2388 O O . ARG A 1 302 ? 1.668 35.938 0.728 1 98.25 302 ARG A O 1
ATOM 2395 N N . ASP A 1 303 ? 2.137 36.469 2.904 1 98.12 303 ASP A N 1
ATOM 2396 C CA . ASP A 1 303 ? 3.346 37.219 2.545 1 98.12 303 ASP A CA 1
ATOM 2397 C C . ASP A 1 303 ? 4.598 36.469 3.016 1 98.12 303 ASP A C 1
ATOM 2399 O O . ASP A 1 303 ? 4.766 36.219 4.211 1 98.12 303 ASP A O 1
ATOM 2403 N N . PHE A 1 304 ? 5.457 36.156 2.049 1 98.56 304 PHE A N 1
ATOM 2404 C CA . PHE A 1 304 ? 6.656 35.375 2.334 1 98.56 304 PHE A CA 1
ATOM 2405 C C . PHE A 1 304 ? 7.504 36.062 3.396 1 98.56 304 PHE A C 1
ATOM 2407 O O . PHE A 1 304 ? 8.086 35.406 4.254 1 98.56 304 PHE A O 1
ATOM 2414 N N . THR A 1 305 ? 7.59 37.312 3.375 1 98.06 305 THR A N 1
ATOM 2415 C CA . THR A 1 305 ? 8.383 38.062 4.348 1 98.06 305 THR A CA 1
ATOM 2416 C C . THR A 1 305 ? 7.836 37.875 5.758 1 98.06 305 THR A C 1
ATOM 2418 O O . THR A 1 305 ? 8.602 37.719 6.711 1 98.06 305 THR A O 1
ATOM 2421 N N . THR A 1 306 ? 6.555 37.906 5.852 1 98 306 THR A N 1
ATOM 2422 C CA . THR A 1 306 ? 5.902 37.719 7.141 1 98 306 THR A CA 1
ATOM 2423 C C . THR A 1 306 ? 6.137 36.281 7.637 1 98 306 THR A C 1
ATOM 2425 O O . THR A 1 306 ? 6.332 36.062 8.836 1 98 306 THR A O 1
ATOM 2428 N N . VAL A 1 307 ? 6.078 35.344 6.73 1 98.56 307 VAL A N 1
ATOM 2429 C CA . VAL A 1 307 ? 6.316 33.938 7.055 1 98.56 307 VAL A CA 1
ATOM 2430 C C . VAL A 1 307 ? 7.723 33.781 7.621 1 98.56 307 VAL A C 1
ATOM 2432 O O . VAL A 1 307 ? 7.906 33.125 8.656 1 98.56 307 VAL A O 1
ATOM 2435 N N . VAL A 1 308 ? 8.695 34.375 6.98 1 98.56 308 VAL A N 1
ATOM 2436 C CA . VAL A 1 308 ? 10.086 34.281 7.418 1 98.56 308 VAL A CA 1
ATOM 2437 C C . VAL A 1 308 ? 10.25 34.969 8.773 1 98.56 308 VAL A C 1
ATOM 2439 O O . VAL A 1 308 ? 10.883 34.438 9.68 1 98.56 308 VAL A O 1
ATOM 2442 N N . GLU A 1 309 ? 9.656 36.094 8.883 1 98.56 309 GLU A N 1
ATOM 2443 C CA . GLU A 1 309 ? 9.781 36.844 10.117 1 98.56 309 GLU A CA 1
ATOM 2444 C C . GLU A 1 309 ? 9.219 36.094 11.312 1 98.56 309 GLU A C 1
ATOM 2446 O O . GLU A 1 309 ? 9.859 36 12.367 1 98.56 309 GLU A O 1
ATOM 2451 N N . GLU A 1 310 ? 8.047 35.594 11.172 1 98.62 310 GLU A N 1
ATOM 2452 C CA . GLU A 1 310 ? 7.477 34.812 12.281 1 98.62 310 GLU A CA 1
ATOM 2453 C C . GLU A 1 310 ? 8.344 33.594 12.617 1 98.62 310 GLU A C 1
ATOM 2455 O O . GLU A 1 310 ? 8.547 33.281 13.789 1 98.62 310 GLU A O 1
ATOM 2460 N N . THR A 1 311 ? 8.828 32.906 11.586 1 98.81 311 THR A N 1
ATOM 2461 C CA . THR A 1 311 ? 9.648 31.719 11.805 1 98.81 311 THR A CA 1
ATOM 2462 C C . THR A 1 311 ? 10.891 32.062 12.625 1 98.81 311 THR A C 1
ATOM 2464 O O . THR A 1 311 ? 11.141 31.438 13.656 1 98.81 311 THR A O 1
ATOM 2467 N N . LEU A 1 312 ? 11.641 33.062 12.203 1 98.75 312 LEU A N 1
ATOM 2468 C CA . LEU A 1 312 ? 12.883 33.438 12.867 1 98.75 312 LEU A CA 1
ATOM 2469 C C . LEU A 1 312 ? 12.609 34 14.25 1 98.75 312 LEU A C 1
ATOM 2471 O O . LEU A 1 312 ? 13.359 33.75 15.195 1 98.75 312 LEU A O 1
ATOM 2475 N N . GLY A 1 313 ? 11.547 34.812 14.32 1 98.69 313 GLY A N 1
ATOM 2476 C CA . GLY A 1 313 ? 11.148 35.344 15.617 1 98.69 313 GLY A CA 1
ATOM 2477 C C . GLY A 1 313 ? 10.789 34.25 16.609 1 98.69 313 GLY A C 1
ATOM 2478 O O . GLY A 1 313 ? 11.164 34.344 17.781 1 98.69 313 GLY A O 1
ATOM 2479 N N . CYS A 1 314 ? 10.039 33.25 16.203 1 98.81 314 CYS A N 1
ATOM 2480 C CA . CYS A 1 314 ? 9.664 32.156 17.094 1 98.81 314 CYS A CA 1
ATOM 2481 C C . CYS A 1 314 ? 10.891 31.375 17.531 1 98.81 314 CYS A C 1
ATOM 2483 O O . CYS A 1 314 ? 11 30.969 18.688 1 98.81 314 CYS A O 1
ATOM 2485 N N . ILE A 1 315 ? 11.82 31.109 16.562 1 98.75 315 ILE A N 1
ATOM 2486 C CA . ILE A 1 315 ? 13.062 30.422 16.906 1 98.75 315 ILE A CA 1
ATOM 2487 C C . ILE A 1 315 ? 13.789 31.172 18.016 1 98.75 315 ILE A C 1
ATOM 2489 O O . ILE A 1 315 ? 14.203 30.562 19.016 1 98.75 315 ILE A O 1
ATOM 2493 N N . GLU A 1 316 ? 13.867 32.438 17.891 1 98.56 316 GLU A N 1
ATOM 2494 C CA . GLU A 1 316 ? 14.562 33.281 18.875 1 98.56 316 GLU A CA 1
ATOM 2495 C C . GLU A 1 316 ? 13.891 33.188 20.25 1 98.56 316 GLU A C 1
ATOM 2497 O O . GLU A 1 316 ? 14.57 33 21.266 1 98.56 316 GLU A O 1
ATOM 2502 N N . ILE A 1 317 ? 12.625 33.312 20.297 1 98.75 317 ILE A N 1
ATOM 2503 C CA . ILE A 1 317 ? 11.883 33.344 21.547 1 98.75 317 ILE A CA 1
ATOM 2504 C C . ILE A 1 317 ? 11.984 31.984 22.234 1 98.75 317 ILE A C 1
ATOM 2506 O O . ILE A 1 317 ? 12.195 31.906 23.453 1 98.75 317 ILE A O 1
ATOM 2510 N N . ILE A 1 318 ? 11.828 30.891 21.484 1 98.75 318 ILE A N 1
ATOM 2511 C CA . ILE A 1 318 ? 11.906 29.562 22.062 1 98.75 318 ILE A CA 1
ATOM 2512 C C . ILE A 1 318 ? 13.297 29.344 22.672 1 98.75 318 ILE A C 1
ATOM 2514 O O . ILE A 1 318 ? 13.414 28.875 23.812 1 98.75 318 ILE A O 1
ATOM 2518 N N . ARG A 1 319 ? 14.297 29.734 21.969 1 98.06 319 ARG A N 1
ATOM 2519 C CA . ARG A 1 319 ? 15.664 29.578 22.453 1 98.06 319 ARG A CA 1
ATOM 2520 C C . ARG A 1 319 ? 15.922 30.453 23.672 1 98.06 319 ARG A C 1
ATOM 2522 O O . ARG A 1 319 ? 16.562 30.016 24.625 1 98.06 319 ARG A O 1
ATOM 2529 N N . LYS A 1 320 ? 15.414 31.625 23.625 1 97.75 320 LYS A N 1
ATOM 2530 C CA . LYS A 1 320 ? 15.594 32.562 24.75 1 97.75 320 LYS A CA 1
ATOM 2531 C C . LYS A 1 320 ? 14.953 32 26.016 1 97.75 320 LYS A C 1
ATOM 2533 O O . LYS A 1 320 ? 15.383 32.344 27.125 1 97.75 320 LYS A O 1
ATOM 2538 N N . ASN A 1 321 ? 14 31.219 25.844 1 97.94 321 ASN A N 1
ATOM 2539 C CA . ASN A 1 321 ? 13.32 30.609 26.984 1 97.94 321 ASN A CA 1
ATOM 2540 C C . ASN A 1 321 ? 13.906 29.234 27.312 1 97.94 321 ASN A C 1
ATOM 2542 O O . ASN A 1 321 ? 13.281 28.438 28.016 1 97.94 321 ASN A O 1
ATOM 2546 N N . ASN A 1 322 ? 15.039 28.906 26.734 1 97.31 322 ASN A N 1
ATOM 2547 C CA . ASN A 1 322 ? 15.805 27.688 27 1 97.31 322 ASN A CA 1
ATOM 2548 C C . ASN A 1 322 ? 15.039 26.438 26.562 1 97.31 322 ASN A C 1
ATOM 2550 O O . ASN A 1 322 ? 15.023 25.438 27.266 1 97.31 322 ASN A O 1
ATOM 2554 N N . GLU A 1 323 ? 14.25 26.578 25.562 1 98 323 GLU A N 1
ATOM 2555 C CA . GLU A 1 323 ? 13.594 25.469 24.891 1 98 323 GLU A CA 1
ATOM 2556 C C . GLU A 1 323 ? 14.219 25.188 23.531 1 98 323 GLU A C 1
ATOM 2558 O O . GLU A 1 323 ? 15.016 25.984 23.047 1 98 323 GLU A O 1
ATOM 2563 N N . ILE A 1 324 ? 13.938 24.062 22.984 1 98.31 324 ILE A N 1
ATOM 2564 C CA . ILE A 1 324 ? 14.523 23.641 21.719 1 98.31 324 ILE A CA 1
ATOM 2565 C C . ILE A 1 324 ? 13.461 23.688 20.625 1 98.31 324 ILE A C 1
ATOM 2567 O O . ILE A 1 324 ? 12.344 23.203 20.812 1 98.31 324 ILE A O 1
ATOM 2571 N N . VAL A 1 325 ? 13.781 24.359 19.547 1 98.69 325 VAL A N 1
ATOM 2572 C CA . VAL A 1 325 ? 12.938 24.281 18.344 1 98.69 325 VAL A CA 1
ATOM 2573 C C . VAL A 1 325 ? 13.117 22.922 17.688 1 98.69 325 VAL A C 1
ATOM 2575 O O . VAL A 1 325 ? 14.172 22.641 17.109 1 98.69 325 VAL A O 1
ATOM 2578 N N . ALA A 1 326 ? 12.023 22.172 17.656 1 98.81 326 ALA A N 1
ATOM 2579 C CA . ALA A 1 326 ? 12.172 20.781 17.234 1 98.81 326 ALA A CA 1
ATOM 2580 C C . ALA A 1 326 ? 11.828 20.625 15.75 1 98.81 326 ALA A C 1
ATOM 2582 O O . ALA A 1 326 ? 12.219 19.641 15.125 1 98.81 326 ALA A O 1
ATOM 2583 N N . GLY A 1 327 ? 11.023 21.562 15.211 1 98.81 327 GLY A N 1
ATOM 2584 C CA . GLY A 1 327 ? 10.695 21.328 13.82 1 98.81 327 GLY A CA 1
ATOM 2585 C C . GLY A 1 327 ? 9.789 22.391 13.234 1 98.81 327 GLY A C 1
ATOM 2586 O O . GLY A 1 327 ? 9.477 23.391 13.898 1 98.81 327 GLY A O 1
ATOM 2587 N N . LEU A 1 328 ? 9.445 22.203 11.945 1 98.88 328 LEU A N 1
ATOM 2588 C CA . LEU A 1 328 ? 8.562 23.062 11.172 1 98.88 328 LEU A CA 1
ATOM 2589 C C . LEU A 1 328 ? 7.375 22.281 10.617 1 98.88 328 LEU A C 1
ATOM 2591 O O . LEU A 1 328 ? 7.504 21.109 10.273 1 98.88 328 LEU A O 1
ATOM 2595 N N . HIS A 1 329 ? 6.281 22.906 10.594 1 98.81 329 HIS A N 1
ATOM 2596 C CA . HIS A 1 329 ? 5.062 22.453 9.93 1 98.81 329 HIS A CA 1
ATOM 2597 C C . HIS A 1 329 ? 4.68 23.391 8.781 1 98.81 329 HIS A C 1
ATOM 2599 O O . HIS A 1 329 ? 4.152 24.484 9.008 1 98.81 329 HIS A O 1
ATOM 2605 N N . LEU A 1 330 ? 4.859 22.891 7.504 1 98.75 330 LEU A N 1
ATOM 2606 C CA . LEU A 1 330 ? 4.734 23.797 6.367 1 98.75 330 LEU A CA 1
ATOM 2607 C C . LEU A 1 330 ? 3.773 23.234 5.324 1 98.75 330 LEU A C 1
ATOM 2609 O O . LEU A 1 330 ? 3.797 22.031 5.039 1 98.75 330 LEU A O 1
ATOM 2613 N N . GLU A 1 331 ? 2.941 24.109 4.809 1 98.25 331 GLU A N 1
ATOM 2614 C CA . GLU A 1 331 ? 2.193 23.781 3.594 1 98.25 331 GLU A CA 1
ATOM 2615 C C . GLU A 1 331 ? 2.977 24.188 2.346 1 98.25 331 GLU A C 1
ATOM 2617 O O . GLU A 1 331 ? 3.229 25.375 2.119 1 98.25 331 GLU A O 1
ATOM 2622 N N . VAL A 1 332 ? 3.277 23.188 1.537 1 98.25 332 VAL A N 1
ATOM 2623 C CA . VAL A 1 332 ? 4.137 23.438 0.383 1 98.25 332 VAL A CA 1
ATOM 2624 C C . VAL A 1 332 ? 3.568 22.719 -0.842 1 98.25 332 VAL A C 1
ATOM 2626 O O . VAL A 1 332 ? 2.91 21.688 -0.717 1 98.25 332 VAL A O 1
ATOM 2629 N N . SER A 1 333 ? 3.76 23.344 -2.01 1 97.06 333 SER A N 1
ATOM 2630 C CA . SER A 1 333 ? 3.455 22.688 -3.281 1 97.06 333 SER A CA 1
ATOM 2631 C C . SER A 1 333 ? 4.727 22.25 -4 1 97.06 333 SER A C 1
ATOM 2633 O O . SER A 1 333 ? 5.734 22.969 -3.979 1 97.06 333 SER A O 1
ATOM 2635 N N . PHE A 1 334 ? 4.719 21.078 -4.535 1 95.12 334 PHE A N 1
ATOM 2636 C CA . PHE A 1 334 ? 5.852 20.641 -5.336 1 95.12 334 PHE A CA 1
ATOM 2637 C C . PHE A 1 334 ? 5.836 21.297 -6.711 1 95.12 334 PHE A C 1
ATOM 2639 O O . PHE A 1 334 ? 6.824 21.234 -7.445 1 95.12 334 PHE A O 1
ATOM 2646 N N . ARG A 1 335 ? 4.723 22 -7.062 1 95.12 335 ARG A N 1
ATOM 2647 C CA . ARG A 1 335 ? 4.605 22.766 -8.305 1 95.12 335 ARG A CA 1
ATOM 2648 C C . ARG A 1 335 ? 4.969 24.234 -8.094 1 95.12 335 ARG A C 1
ATOM 2650 O O . ARG A 1 335 ? 4.902 24.734 -6.969 1 95.12 335 ARG A O 1
ATOM 2657 N N . ASP A 1 336 ? 5.332 24.812 -9.148 1 96.62 336 ASP A N 1
ATOM 2658 C CA . ASP A 1 336 ? 5.684 26.219 -9.078 1 96.62 336 ASP A CA 1
ATOM 2659 C C . ASP A 1 336 ? 4.434 27.094 -9.102 1 96.62 336 ASP A C 1
ATOM 2661 O O . ASP A 1 336 ? 4.234 27.891 -10.031 1 96.62 336 ASP A O 1
ATOM 2665 N N . VAL A 1 337 ? 3.766 27.109 -8.023 1 97.81 337 VAL A N 1
ATOM 2666 C CA . VAL A 1 337 ? 2.498 27.828 -7.914 1 97.81 337 VAL A CA 1
ATOM 2667 C C . VAL A 1 337 ? 2.756 29.281 -7.52 1 97.81 337 VAL A C 1
ATOM 2669 O O . VAL A 1 337 ? 3.832 29.609 -7.023 1 97.81 337 VAL A O 1
ATOM 2672 N N . THR A 1 338 ? 1.812 30.141 -7.773 1 98.12 338 THR A N 1
ATOM 2673 C CA . THR A 1 338 ? 1.813 31.531 -7.324 1 98.12 338 THR A CA 1
ATOM 2674 C C . THR A 1 338 ? 0.725 31.766 -6.277 1 98.12 338 THR A C 1
ATOM 2676 O O . THR A 1 338 ? -0.258 32.469 -6.543 1 98.12 338 THR A O 1
ATOM 2679 N N . GLU A 1 339 ? 0.927 31.266 -5.059 1 98.12 339 GLU A N 1
ATOM 2680 C CA . GLU A 1 339 ? -0.101 31.312 -4.023 1 98.12 339 GLU A CA 1
ATOM 2681 C C . GLU A 1 339 ? 0.307 32.219 -2.873 1 98.12 339 GLU A C 1
ATOM 2683 O O . GLU A 1 339 ? -0.548 32.75 -2.143 1 98.12 339 GLU A O 1
ATOM 2688 N N . VAL A 1 340 ? 1.605 32.406 -2.711 1 98.62 340 VAL A N 1
ATOM 2689 C CA . VAL A 1 340 ? 2.152 33.219 -1.646 1 98.62 340 VAL A CA 1
ATOM 2690 C C . VAL A 1 340 ? 2.943 34.375 -2.25 1 98.62 340 VAL A C 1
ATOM 2692 O O . VAL A 1 340 ? 3.793 34.188 -3.119 1 98.62 340 VAL A O 1
ATOM 2695 N N . VAL A 1 341 ? 2.705 35.562 -1.747 1 98.44 341 VAL A N 1
ATOM 2696 C CA . VAL A 1 341 ? 3.369 36.75 -2.252 1 98.44 341 VAL A CA 1
ATOM 2697 C C . VAL A 1 341 ? 4.781 36.844 -1.68 1 98.44 341 VAL A C 1
ATOM 2699 O O . VAL A 1 341 ? 5.008 36.5 -0.517 1 98.44 341 VAL A O 1
ATOM 2702 N N . GLY A 1 342 ? 5.68 37.406 -2.498 1 97.81 342 GLY A N 1
ATOM 2703 C CA . GLY A 1 342 ? 7.078 37.531 -2.113 1 97.81 342 GLY A CA 1
ATOM 2704 C C . GLY A 1 342 ? 8.016 36.719 -2.986 1 97.81 342 GLY A C 1
ATOM 2705 O O . GLY A 1 342 ? 7.582 35.781 -3.662 1 97.81 342 GLY A O 1
ATOM 2706 N N . LEU A 1 343 ? 9.32 37.094 -2.988 1 96.25 343 LEU A N 1
ATOM 2707 C CA . LEU A 1 343 ? 10.367 36.438 -3.764 1 96.25 343 LEU A CA 1
ATOM 2708 C C . LEU A 1 343 ? 9.969 36.344 -5.23 1 96.25 343 LEU A C 1
ATOM 2710 O O . LEU A 1 343 ? 9.992 35.25 -5.801 1 96.25 343 LEU A O 1
ATOM 2714 N N . GLY A 1 344 ? 9.461 37.344 -5.828 1 94.06 344 GLY A N 1
ATOM 2715 C CA . GLY A 1 344 ? 9.172 37.406 -7.254 1 94.06 344 GLY A CA 1
ATOM 2716 C C . GLY A 1 344 ? 7.699 37.281 -7.574 1 94.06 344 GLY A C 1
ATOM 2717 O O . GLY A 1 344 ? 7.305 37.312 -8.742 1 94.06 344 GLY A O 1
ATOM 2718 N N . VAL A 1 345 ? 6.836 37.031 -6.578 1 97.19 345 VAL A N 1
ATOM 2719 C CA . VAL A 1 345 ? 5.398 36.906 -6.777 1 97.19 345 VAL A CA 1
ATOM 2720 C C . VAL A 1 345 ? 4.688 38.094 -6.145 1 97.19 345 VAL A C 1
ATOM 2722 O O . VAL A 1 345 ? 4.871 38.375 -4.957 1 97.19 345 VAL A O 1
ATOM 2725 N N . CYS A 1 346 ? 3.939 38.812 -6.879 1 96.75 346 CYS A N 1
ATOM 2726 C CA . CYS A 1 346 ? 3.139 39.938 -6.352 1 96.75 346 CYS A CA 1
ATOM 2727 C C . CYS A 1 346 ? 1.65 39.625 -6.469 1 96.75 346 CYS A C 1
ATOM 2729 O O . CYS A 1 346 ? 1.267 38.562 -6.98 1 96.75 346 CYS A O 1
ATOM 2731 N N . ASP A 1 347 ? 0.869 40.469 -5.949 1 96.38 347 ASP A N 1
ATOM 2732 C CA . ASP A 1 347 ? -0.574 40.281 -5.91 1 96.38 347 ASP A CA 1
ATOM 2733 C C . ASP A 1 347 ? -1.121 39.969 -7.301 1 96.38 347 ASP A C 1
ATOM 2735 O O . ASP A 1 347 ? -1.985 39.094 -7.453 1 96.38 347 ASP A O 1
ATOM 2739 N N . GLU A 1 348 ? -0.645 40.625 -8.273 1 96.5 348 GLU A N 1
ATOM 2740 C CA . GLU A 1 348 ? -1.129 40.5 -9.648 1 96.5 348 GLU A CA 1
ATOM 2741 C C . GLU A 1 348 ? -0.756 39.125 -10.234 1 96.5 348 GLU A C 1
ATOM 2743 O O . GLU A 1 348 ? -1.362 38.688 -11.211 1 96.5 348 GLU A O 1
ATOM 2748 N N . ASP A 1 349 ? 0.24 38.531 -9.633 1 96.56 349 ASP A N 1
ATOM 2749 C CA . ASP A 1 349 ? 0.74 37.25 -10.141 1 96.56 349 ASP A CA 1
ATOM 2750 C C . ASP A 1 349 ? -0.066 36.094 -9.586 1 96.56 349 ASP A C 1
ATOM 2752 O O . ASP A 1 349 ? 0.025 34.969 -10.094 1 96.56 349 ASP A O 1
ATOM 2756 N N . LEU A 1 350 ? -0.846 36.281 -8.617 1 96.75 350 LEU A N 1
ATOM 2757 C CA . LEU A 1 350 ? -1.503 35.188 -7.883 1 96.75 350 LEU A CA 1
ATOM 2758 C C . LEU A 1 350 ? -2.381 34.344 -8.812 1 96.75 350 LEU A C 1
ATOM 2760 O O . LEU A 1 350 ? -2.41 33.125 -8.703 1 96.75 350 LEU A O 1
ATOM 2764 N N . GLY A 1 351 ? -3.043 34.938 -9.711 1 94.88 351 GLY A N 1
ATOM 2765 C CA . GLY A 1 351 ? -3.971 34.25 -10.609 1 94.88 351 GLY A CA 1
ATOM 2766 C C . GLY A 1 351 ? -3.277 33.438 -11.664 1 94.88 351 GLY A C 1
ATOM 2767 O O . GLY A 1 351 ? -3.906 32.594 -12.312 1 94.88 351 GLY A O 1
ATOM 2768 N N . ASN A 1 352 ? -1.979 33.625 -11.812 1 96 352 ASN A N 1
ATOM 2769 C CA . ASN A 1 352 ? -1.241 32.906 -12.859 1 96 352 ASN A CA 1
ATOM 2770 C C . ASN A 1 352 ? -1.224 31.406 -12.625 1 96 352 ASN A C 1
ATOM 2772 O O . ASN A 1 352 ? -1.349 30.625 -13.57 1 96 352 ASN A O 1
ATOM 2776 N N . CYS A 1 353 ? -1.04 30.984 -11.406 1 96.75 353 CYS A N 1
ATOM 2777 C CA . CYS A 1 353 ? -0.986 29.562 -11.047 1 96.75 353 CYS A CA 1
ATOM 2778 C C . CYS A 1 353 ? -1.482 29.344 -9.625 1 96.75 353 CYS A C 1
ATOM 2780 O O . CYS A 1 353 ? -0.75 28.812 -8.781 1 96.75 353 CYS A O 1
ATOM 2782 N N . TYR A 1 354 ? -2.727 29.703 -9.438 1 96.25 354 TYR A N 1
ATOM 2783 C CA . TYR A 1 354 ? -3.383 29.531 -8.148 1 96.25 354 TYR A CA 1
ATOM 2784 C C . TYR A 1 354 ? -4.125 28.203 -8.086 1 96.25 354 TYR A C 1
ATOM 2786 O O . TYR A 1 354 ? -5.289 28.109 -8.484 1 96.25 354 TYR A O 1
ATOM 2794 N N . GLU A 1 355 ? -3.496 27.156 -7.5 1 94.12 355 GLU A N 1
ATOM 2795 C CA . GLU A 1 355 ? -3.984 25.781 -7.645 1 94.12 355 GLU A CA 1
ATOM 2796 C C . GLU A 1 355 ? -4.379 25.203 -6.293 1 94.12 355 GLU A C 1
ATOM 2798 O O . GLU A 1 355 ? -4.793 24.047 -6.211 1 94.12 355 GLU A O 1
ATOM 2803 N N . THR A 1 356 ? -4.27 26.016 -5.258 1 92.56 356 THR A N 1
ATOM 2804 C CA . THR A 1 356 ? -4.605 25.484 -3.941 1 92.56 356 THR A CA 1
ATOM 2805 C C . THR A 1 356 ? -6.09 25.141 -3.854 1 92.56 356 THR A C 1
ATOM 2807 O O . THR A 1 356 ? -6.926 25.844 -4.43 1 92.56 356 THR A O 1
ATOM 2810 N N . LEU A 1 357 ? -6.359 24.141 -3.086 1 90.31 357 LEU A N 1
ATOM 2811 C CA . LEU A 1 357 ? -7.746 23.734 -2.881 1 90.31 357 LEU A CA 1
ATOM 2812 C C . LEU A 1 357 ? -8.344 24.438 -1.668 1 90.31 357 LEU A C 1
ATOM 2814 O O . LEU A 1 357 ? -9.562 24.531 -1.532 1 90.31 357 LEU A O 1
ATOM 2818 N N . CYS A 1 358 ? -7.492 24.891 -0.736 1 90.44 358 CYS A N 1
ATOM 2819 C CA . CYS A 1 358 ? -7.969 25.531 0.486 1 90.44 358 CYS A CA 1
ATOM 2820 C C . CYS A 1 358 ? -7.074 26.703 0.872 1 90.44 358 CYS A C 1
ATOM 2822 O O . CYS A 1 358 ? -7.402 27.859 0.595 1 90.44 358 CYS A O 1
ATOM 2824 N N . ASP A 1 359 ? -5.863 26.422 1.366 1 93.75 359 ASP A N 1
ATOM 2825 C CA . ASP A 1 359 ? -4.957 27.469 1.834 1 93.75 359 ASP A CA 1
ATOM 2826 C C . ASP A 1 359 ? -3.752 27.609 0.906 1 93.75 359 ASP A C 1
ATOM 2828 O O . ASP A 1 359 ? -3.309 26.625 0.305 1 93.75 359 ASP A O 1
ATOM 2832 N N . PRO A 1 360 ? -3.205 28.859 0.795 1 97.25 360 PRO A N 1
ATOM 2833 C CA . PRO A 1 360 ? -2.039 29.094 -0.063 1 97.25 360 PRO A CA 1
ATOM 2834 C C . PRO A 1 360 ? -0.807 28.312 0.408 1 97.25 360 PRO A C 1
ATOM 2836 O O . PRO A 1 360 ? -0.569 28.203 1.613 1 97.25 360 PRO A O 1
ATOM 2839 N N . ARG A 1 361 ? 0.004 27.953 -0.505 1 98.31 361 ARG A N 1
ATOM 2840 C CA . ARG A 1 361 ? 1.18 27.141 -0.217 1 98.31 361 ARG A CA 1
ATOM 2841 C C . ARG A 1 361 ? 2.453 27.828 -0.709 1 98.31 361 ARG A C 1
ATOM 2843 O O . ARG A 1 361 ? 2.432 28.531 -1.716 1 98.31 361 ARG A O 1
ATOM 2850 N N . LEU A 1 362 ? 3.48 27.438 -0.03 1 98.75 362 LEU A N 1
ATOM 2851 C CA . LEU A 1 362 ? 4.781 27.875 -0.528 1 98.75 362 LEU A CA 1
ATOM 2852 C C . LEU A 1 362 ? 5.16 27.109 -1.792 1 98.75 362 LEU A C 1
ATOM 2854 O O . LEU A 1 362 ? 4.934 25.906 -1.886 1 98.75 362 LEU A O 1
ATOM 2858 N N . ASN A 1 363 ? 5.719 27.859 -2.822 1 98.12 363 ASN A N 1
ATOM 2859 C CA . ASN A 1 363 ? 6.289 27.188 -3.979 1 98.12 363 ASN A CA 1
ATOM 2860 C C . ASN A 1 363 ? 7.715 26.703 -3.699 1 98.12 363 ASN A C 1
ATOM 2862 O O . ASN A 1 363 ? 8.258 26.953 -2.623 1 98.12 363 ASN A O 1
ATOM 2866 N N . PRO A 1 364 ? 8.344 25.953 -4.574 1 98.06 364 PRO A N 1
ATOM 2867 C CA . PRO A 1 364 ? 9.656 25.359 -4.309 1 98.06 364 PRO A CA 1
ATOM 2868 C C . PRO A 1 364 ? 10.727 26.406 -3.986 1 98.06 364 PRO A C 1
ATOM 2870 O O . PRO A 1 364 ? 11.539 26.203 -3.082 1 98.06 364 PRO A O 1
ATOM 2873 N N . LYS A 1 365 ? 10.703 27.5 -4.672 1 98 365 LYS A N 1
ATOM 2874 C CA . LYS A 1 365 ? 11.688 28.547 -4.434 1 98 365 LYS A CA 1
ATOM 2875 C C . LYS A 1 365 ? 11.523 29.156 -3.041 1 98 365 LYS A C 1
ATOM 2877 O O . LYS A 1 365 ? 12.508 29.359 -2.33 1 98 365 LYS A O 1
ATOM 2882 N N . GLN A 1 366 ? 10.344 29.438 -2.699 1 98.69 366 GLN A N 1
ATOM 2883 C CA . GLN A 1 366 ? 10.047 30 -1.384 1 98.69 366 GLN A CA 1
ATOM 2884 C C . GLN A 1 366 ? 10.383 29 -0.277 1 98.69 366 GLN A C 1
ATOM 2886 O O . GLN A 1 366 ? 10.898 29.391 0.774 1 98.69 366 GLN A O 1
ATOM 2891 N N . THR A 1 367 ? 10.078 27.719 -0.513 1 98.69 367 THR A N 1
ATOM 2892 C CA . THR A 1 367 ? 10.344 26.688 0.473 1 98.69 367 THR A CA 1
ATOM 2893 C C . THR A 1 367 ? 11.844 26.578 0.755 1 98.69 367 THR A C 1
ATOM 2895 O O . THR A 1 367 ? 12.266 26.578 1.914 1 98.69 367 THR A O 1
ATOM 2898 N N . ILE A 1 368 ? 12.625 26.547 -0.272 1 98.19 368 ILE A N 1
ATOM 2899 C CA . ILE A 1 368 ? 14.07 26.422 -0.12 1 98.19 368 ILE A CA 1
ATOM 2900 C C . ILE A 1 368 ? 14.633 27.672 0.577 1 98.19 368 ILE A C 1
ATOM 2902 O O . ILE A 1 368 ? 15.516 27.562 1.433 1 98.19 368 ILE A O 1
ATOM 2906 N N . ALA A 1 369 ? 14.117 28.797 0.204 1 98.44 369 ALA A N 1
ATOM 2907 C CA . ALA A 1 369 ? 14.57 30.031 0.822 1 98.44 369 ALA A CA 1
ATOM 2908 C C . ALA A 1 369 ? 14.281 30.047 2.32 1 98.44 369 ALA A C 1
ATOM 2910 O O . ALA A 1 369 ? 15.133 30.438 3.121 1 98.44 369 ALA A O 1
ATOM 2911 N N . LEU A 1 370 ? 13.109 29.641 2.666 1 98.69 370 LEU A N 1
ATOM 2912 C CA . LEU A 1 370 ? 12.742 29.594 4.078 1 98.69 370 LEU A CA 1
ATOM 2913 C C . LEU A 1 370 ? 13.625 28.625 4.84 1 98.69 370 LEU A C 1
ATOM 2915 O O . LEU A 1 370 ? 14.117 28.938 5.926 1 98.69 370 LEU A O 1
ATOM 2919 N N . LEU A 1 371 ? 13.797 27.422 4.301 1 98.62 371 LEU A N 1
ATOM 2920 C CA . LEU A 1 371 ? 14.594 26.391 4.965 1 98.62 371 LEU A CA 1
ATOM 2921 C C . LEU A 1 371 ? 16.031 26.859 5.156 1 98.62 371 LEU A C 1
ATOM 2923 O O . LEU A 1 371 ? 16.656 26.562 6.18 1 98.62 371 LEU A O 1
ATOM 2927 N N . SER A 1 372 ? 16.547 27.594 4.199 1 98 372 SER A N 1
ATOM 2928 C CA . SER A 1 372 ? 17.906 28.141 4.301 1 98 372 SER A CA 1
ATOM 2929 C C . SER A 1 372 ? 18 29.156 5.426 1 98 372 SER A C 1
ATOM 2931 O O . SER A 1 372 ? 18.969 29.156 6.188 1 98 372 SER A O 1
ATOM 2933 N N . GLU A 1 373 ? 17.016 30.047 5.492 1 97.75 373 GLU A N 1
ATOM 2934 C CA . GLU A 1 373 ? 17 31.016 6.574 1 97.75 373 GLU A CA 1
ATOM 2935 C C . GLU A 1 373 ? 16.922 30.328 7.938 1 97.75 373 GLU A C 1
ATOM 2937 O O . GLU A 1 373 ? 17.578 30.766 8.891 1 97.75 373 GLU A O 1
ATOM 2942 N N . VAL A 1 374 ? 16.156 29.328 8.008 1 98.19 374 VAL A N 1
ATOM 2943 C CA . VAL A 1 374 ? 15.977 28.578 9.25 1 98.19 374 VAL A CA 1
ATOM 2944 C C . VAL A 1 374 ? 17.297 27.906 9.641 1 98.19 374 VAL A C 1
ATOM 2946 O O . VAL A 1 374 ? 17.672 27.906 10.812 1 98.19 374 VAL A O 1
ATOM 2949 N N . ALA A 1 375 ? 17.922 27.312 8.664 1 97.62 375 ALA A N 1
ATOM 2950 C CA . ALA A 1 375 ? 19.188 26.641 8.922 1 97.62 375 ALA A CA 1
ATOM 2951 C C . ALA A 1 375 ? 20.219 27.609 9.508 1 97.62 375 ALA A C 1
ATOM 2953 O O . ALA A 1 375 ? 20.953 27.266 10.43 1 97.62 375 ALA A O 1
ATOM 2954 N N . VAL A 1 376 ? 20.25 28.781 9.008 1 97.12 376 VAL A N 1
ATOM 2955 C CA . VAL A 1 376 ? 21.172 29.812 9.492 1 97.12 376 VAL A CA 1
ATOM 2956 C C . VAL A 1 376 ? 20.812 30.188 10.93 1 97.12 376 VAL A C 1
ATOM 2958 O O . VAL A 1 376 ? 21.688 30.312 11.781 1 97.12 376 VAL A O 1
ATOM 2961 N N . ALA A 1 377 ? 19.562 30.312 11.156 1 97.69 377 ALA A N 1
ATOM 2962 C CA . ALA A 1 377 ? 19.094 30.75 12.469 1 97.69 377 ALA A CA 1
ATOM 2963 C C . ALA A 1 377 ? 19.359 29.688 13.523 1 97.69 377 ALA A C 1
ATOM 2965 O O . ALA A 1 377 ? 19.578 30 14.695 1 97.69 377 ALA A O 1
ATOM 2966 N N . LEU A 1 378 ? 19.375 28.453 13.164 1 96.56 378 LEU A N 1
ATOM 2967 C CA . LEU A 1 378 ? 19.5 27.344 14.117 1 96.56 378 LEU A CA 1
ATOM 2968 C C . LEU A 1 378 ? 20.953 27.016 14.383 1 96.56 378 LEU A C 1
ATOM 2970 O O . LEU A 1 378 ? 21.266 26.297 15.336 1 96.56 378 LEU A O 1
ATOM 2974 N N . LYS A 1 379 ? 21.828 27.453 13.555 1 89.88 379 LYS A N 1
ATOM 2975 C CA . LYS A 1 379 ? 23.266 27.297 13.805 1 89.88 379 LYS A CA 1
ATOM 2976 C C . LYS A 1 379 ? 23.75 28.25 14.906 1 89.88 379 LYS A C 1
ATOM 2978 O O . LYS A 1 379 ? 24.578 27.875 15.727 1 89.88 379 LYS A O 1
ATOM 2983 N N . MET B 1 1 ? 5.324 4.039 -26.797 1 76.06 1 MET B N 1
ATOM 2984 C CA . MET B 1 1 ? 6.012 2.836 -27.266 1 76.06 1 MET B CA 1
ATOM 2985 C C . MET B 1 1 ? 5.012 1.814 -27.797 1 76.06 1 MET B C 1
ATOM 2987 O O . MET B 1 1 ? 3.895 1.708 -27.297 1 76.06 1 MET B O 1
ATOM 2991 N N . GLN B 1 2 ? 5.398 1.05 -28.766 1 88.12 2 GLN B N 1
ATOM 2992 C CA . GLN B 1 2 ? 4.504 0.081 -29.391 1 88.12 2 GLN B CA 1
ATOM 2993 C C . GLN B 1 2 ? 4.258 -1.115 -28.484 1 88.12 2 GLN B C 1
ATOM 2995 O O . GLN B 1 2 ? 5.184 -1.601 -27.812 1 88.12 2 GLN B O 1
ATOM 3000 N N . ARG B 1 3 ? 2.994 -1.529 -28.375 1 95 3 ARG B N 1
ATOM 3001 C CA . ARG B 1 3 ? 2.559 -2.697 -27.609 1 95 3 ARG B CA 1
ATOM 3002 C C . ARG B 1 3 ? 1.933 -3.744 -28.531 1 95 3 ARG B C 1
ATOM 3004 O O . ARG B 1 3 ? 0.71 -3.895 -28.562 1 95 3 ARG B O 1
ATOM 3011 N N . PRO B 1 4 ? 2.773 -4.473 -29.219 1 94.56 4 PRO B N 1
ATOM 3012 C CA . PRO B 1 4 ? 2.305 -5.371 -30.266 1 94.56 4 PRO B CA 1
ATOM 3013 C C . PRO B 1 4 ? 1.336 -6.434 -29.75 1 94.56 4 PRO B C 1
ATOM 3015 O O . PRO B 1 4 ? 0.533 -6.969 -30.531 1 94.56 4 PRO B O 1
ATOM 3018 N N . TRP B 1 5 ? 1.393 -6.781 -28.469 1 96.56 5 TRP B N 1
ATOM 3019 C CA . TRP B 1 5 ? 0.548 -7.828 -27.906 1 96.56 5 TRP B CA 1
ATOM 3020 C C . TRP B 1 5 ? -0.919 -7.414 -27.922 1 96.56 5 TRP B C 1
ATOM 3022 O O . TRP B 1 5 ? -1.812 -8.258 -27.844 1 96.56 5 TRP B O 1
ATOM 3032 N N . LEU B 1 6 ? -1.183 -6.18 -28.047 1 96.12 6 LEU B N 1
ATOM 3033 C CA . LEU B 1 6 ? -2.559 -5.699 -28 1 96.12 6 LEU B CA 1
ATOM 3034 C C . LEU B 1 6 ? -3.301 -6.02 -29.297 1 96.12 6 LEU B C 1
ATOM 3036 O O . LEU B 1 6 ? -4.531 -5.984 -29.328 1 96.12 6 LEU B O 1
ATOM 3040 N N . SER B 1 7 ? -2.605 -6.324 -30.391 1 95.81 7 SER B N 1
ATOM 3041 C CA . SER B 1 7 ? -3.221 -6.602 -31.688 1 95.81 7 SER B CA 1
ATOM 3042 C C . SER B 1 7 ? -3.346 -8.102 -31.938 1 95.81 7 SER B C 1
ATOM 3044 O O . SER B 1 7 ? -3.885 -8.523 -32.969 1 95.81 7 SER B O 1
ATOM 3046 N N . LEU B 1 8 ? -2.875 -8.914 -31.047 1 97.5 8 LEU B N 1
ATOM 3047 C CA . LEU B 1 8 ? -2.879 -10.359 -31.234 1 97.5 8 LEU B CA 1
ATOM 3048 C C . LEU B 1 8 ? -4.117 -10.984 -30.594 1 97.5 8 LEU B C 1
ATOM 3050 O O . LEU B 1 8 ? -4.723 -10.391 -29.688 1 97.5 8 LEU B O 1
ATOM 3054 N N . PRO B 1 9 ? -4.484 -12.172 -31.094 1 96.88 9 PRO B N 1
ATOM 3055 C CA . PRO B 1 9 ? -5.594 -12.867 -30.438 1 96.88 9 PRO B CA 1
ATOM 3056 C C . PRO B 1 9 ? -5.355 -13.094 -28.938 1 96.88 9 PRO B C 1
ATOM 3058 O O . PRO B 1 9 ? -4.258 -13.492 -28.547 1 96.88 9 PRO B O 1
ATOM 3061 N N . CYS B 1 10 ? -6.324 -12.758 -28.172 1 96.31 10 CYS B N 1
ATOM 3062 C CA . CYS B 1 10 ? -6.246 -12.875 -26.719 1 96.31 10 CYS B CA 1
ATOM 3063 C C . CYS B 1 10 ? -7.355 -13.773 -26.188 1 96.31 10 CYS B C 1
ATOM 3065 O O . CYS B 1 10 ? -8.508 -13.359 -26.094 1 96.31 10 CYS B O 1
ATOM 3067 N N . VAL B 1 11 ? -7.012 -14.914 -25.703 1 94.62 11 VAL B N 1
ATOM 3068 C CA . VAL B 1 11 ? -8.008 -15.883 -25.281 1 94.62 11 VAL B CA 1
ATOM 3069 C C . VAL B 1 11 ? -8.281 -15.727 -23.781 1 94.62 11 VAL B C 1
ATOM 3071 O O . VAL B 1 11 ? -7.523 -15.062 -23.078 1 94.62 11 VAL B O 1
ATOM 3074 N N . GLN B 1 12 ? -9.391 -16.297 -23.266 1 94.69 12 GLN B N 1
ATOM 3075 C CA . GLN B 1 12 ? -9.758 -16.391 -21.859 1 94.69 12 GLN B CA 1
ATOM 3076 C C . GLN B 1 12 ? -10.094 -15.016 -21.281 1 94.69 12 GLN B C 1
ATOM 3078 O O . GLN B 1 12 ? -10.086 -14.828 -20.062 1 94.69 12 GLN B O 1
ATOM 3083 N N . GLN B 1 13 ? -10.344 -14.047 -22.141 1 95.62 13 GLN B N 1
ATOM 3084 C CA . GLN B 1 13 ? -10.695 -12.719 -21.641 1 95.62 13 GLN B CA 1
ATOM 3085 C C . GLN B 1 13 ? -12.195 -12.602 -21.375 1 95.62 13 GLN B C 1
ATOM 3087 O O . GLN B 1 13 ? -13 -13.203 -22.094 1 95.62 13 GLN B O 1
ATOM 3092 N N . PRO B 1 14 ? -12.578 -11.852 -20.328 1 95.56 14 PRO B N 1
ATOM 3093 C CA . PRO B 1 14 ? -14.008 -11.609 -20.094 1 95.56 14 PRO B CA 1
ATOM 3094 C C . PRO B 1 14 ? -14.641 -10.742 -21.188 1 95.56 14 PRO B C 1
ATOM 3096 O O . PRO B 1 14 ? -13.953 -9.914 -21.797 1 95.56 14 PRO B O 1
ATOM 3099 N N . ASP B 1 15 ? -15.922 -10.945 -21.359 1 94.25 15 ASP B N 1
ATOM 3100 C CA . ASP B 1 15 ? -16.688 -10.109 -22.281 1 94.25 15 ASP B CA 1
ATOM 3101 C C . ASP B 1 15 ? -17.344 -8.945 -21.562 1 94.25 15 ASP B C 1
ATOM 3103 O O . ASP B 1 15 ? -18.438 -9.102 -21 1 94.25 15 ASP B O 1
ATOM 3107 N N . TYR B 1 16 ? -16.797 -7.77 -21.703 1 96.62 16 TYR B N 1
ATOM 3108 C CA . TYR B 1 16 ? -17.328 -6.582 -21.047 1 96.62 16 TYR B CA 1
ATOM 3109 C C . TYR B 1 16 ? -18.375 -5.902 -21.922 1 96.62 16 TYR B C 1
ATOM 3111 O O . TYR B 1 16 ? -18.188 -5.77 -23.125 1 96.62 16 TYR B O 1
ATOM 3119 N N . GLN B 1 17 ? -19.375 -5.426 -21.297 1 95.06 17 GLN B N 1
ATOM 3120 C CA . GLN B 1 17 ? -20.469 -4.812 -22.047 1 95.06 17 GLN B CA 1
ATOM 3121 C C . GLN B 1 17 ? -20.172 -3.348 -22.344 1 95.06 17 GLN B C 1
ATOM 3123 O O . GLN B 1 17 ? -20.625 -2.818 -23.375 1 95.06 17 GLN B O 1
ATOM 3128 N N . SER B 1 18 ? -19.5 -2.682 -21.5 1 95.88 18 SER B N 1
ATOM 3129 C CA . SER B 1 18 ? -19.25 -1.254 -21.656 1 95.88 18 SER B CA 1
ATOM 3130 C C . SER B 1 18 ? -17.781 -0.991 -22 1 95.88 18 SER B C 1
ATOM 3132 O O . SER B 1 18 ? -16.922 -1.022 -21.125 1 95.88 18 SER B O 1
ATOM 3134 N N . SER B 1 19 ? -17.547 -0.611 -23.188 1 95.62 19 SER B N 1
ATOM 3135 C CA . SER B 1 19 ? -16.188 -0.266 -23.609 1 95.62 19 SER B CA 1
ATOM 3136 C C . SER B 1 19 ? -15.711 1.02 -22.938 1 95.62 19 SER B C 1
ATOM 3138 O O . SER B 1 19 ? -14.523 1.17 -22.641 1 95.62 19 SER B O 1
ATOM 3140 N N . GLU B 1 20 ? -16.641 1.866 -22.719 1 97.38 20 GLU B N 1
ATOM 3141 C CA . GLU B 1 20 ? -16.312 3.137 -22.078 1 97.38 20 GLU B CA 1
ATOM 3142 C C . GLU B 1 20 ? -15.828 2.924 -20.641 1 97.38 20 GLU B C 1
ATOM 3144 O O . GLU B 1 20 ? -14.82 3.504 -20.234 1 97.38 20 GLU B O 1
ATOM 3149 N N . SER B 1 21 ? -16.547 2.125 -19.922 1 97.31 21 SER B N 1
ATOM 3150 C CA . SER B 1 21 ? -16.156 1.826 -18.547 1 97.31 21 SER B CA 1
ATOM 3151 C C . SER B 1 21 ? -14.812 1.104 -18.516 1 97.31 21 SER B C 1
ATOM 3153 O O . SER B 1 21 ? -14 1.34 -17.609 1 97.31 21 SER B O 1
ATOM 3155 N N . LEU B 1 22 ? -14.648 0.266 -19.453 1 97.62 22 LEU B N 1
ATOM 3156 C CA . LEU B 1 22 ? -13.391 -0.467 -19.531 1 97.62 22 LEU B CA 1
ATOM 3157 C C . LEU B 1 22 ? -12.227 0.477 -19.812 1 97.62 22 LEU B C 1
ATOM 3159 O O . LEU B 1 22 ? -11.148 0.336 -19.219 1 97.62 22 LEU B O 1
ATOM 3163 N N . GLN B 1 23 ? -12.438 1.396 -20.656 1 97.88 23 GLN B N 1
ATOM 3164 C CA . GLN B 1 23 ? -11.406 2.381 -20.984 1 97.88 23 GLN B CA 1
ATOM 3165 C C . GLN B 1 23 ? -11.094 3.264 -19.781 1 97.88 23 GLN B C 1
ATOM 3167 O O . GLN B 1 23 ? -9.93 3.594 -19.547 1 97.88 23 GLN B O 1
ATOM 3172 N N . ARG B 1 24 ? -12.109 3.646 -19.094 1 97.56 24 ARG B N 1
ATOM 3173 C CA . ARG B 1 24 ? -11.914 4.441 -17.891 1 97.56 24 ARG B CA 1
ATOM 3174 C C . ARG B 1 24 ? -11.062 3.691 -16.875 1 97.56 24 ARG B C 1
ATOM 3176 O O . ARG B 1 24 ? -10.148 4.266 -16.281 1 97.56 24 ARG B O 1
ATOM 3183 N N . ALA B 1 25 ? -11.391 2.438 -16.672 1 98.12 25 ALA B N 1
ATOM 3184 C CA . ALA B 1 25 ? -10.617 1.617 -15.742 1 98.12 25 ALA B CA 1
ATOM 3185 C C . ALA B 1 25 ? -9.172 1.482 -16.203 1 98.12 25 ALA B C 1
ATOM 3187 O O . ALA B 1 25 ? -8.242 1.63 -15.406 1 98.12 25 ALA B O 1
ATOM 3188 N N . SER B 1 26 ? -9.008 1.241 -17.453 1 98.06 26 SER B N 1
ATOM 3189 C CA . SER B 1 26 ? -7.668 1.102 -18.031 1 98.06 26 SER B CA 1
ATOM 3190 C C . SER B 1 26 ? -6.859 2.385 -17.859 1 98.06 26 SER B C 1
ATOM 3192 O O . SER B 1 26 ? -5.676 2.34 -17.516 1 98.06 26 SER B O 1
ATOM 3194 N N . ASN B 1 27 ? -7.469 3.52 -18.125 1 97.81 27 ASN B N 1
ATOM 3195 C CA . ASN B 1 27 ? -6.801 4.809 -17.969 1 97.81 27 ASN B CA 1
ATOM 3196 C C . ASN B 1 27 ? -6.387 5.059 -16.531 1 97.81 27 ASN B C 1
ATOM 3198 O O . ASN B 1 27 ? -5.273 5.516 -16.266 1 97.81 27 ASN B O 1
ATOM 3202 N N . PHE B 1 28 ? -7.309 4.801 -15.68 1 97.88 28 PHE B N 1
ATOM 3203 C CA . PHE B 1 28 ? -6.992 4.953 -14.266 1 97.88 28 PHE B CA 1
ATOM 3204 C C . PHE B 1 28 ? -5.773 4.117 -13.891 1 97.88 28 PHE B C 1
ATOM 3206 O O . PHE B 1 28 ? -4.836 4.625 -13.273 1 97.88 28 PHE B O 1
ATOM 3213 N N . LEU B 1 29 ? -5.816 2.857 -14.25 1 98.44 29 LEU B N 1
ATOM 3214 C CA . LEU B 1 29 ? -4.754 1.923 -13.891 1 98.44 29 LEU B CA 1
ATOM 3215 C C . LEU B 1 29 ? -3.426 2.352 -14.5 1 98.44 29 LEU B C 1
ATOM 3217 O O . LEU B 1 29 ? -2.375 2.223 -13.867 1 98.44 29 LEU B O 1
ATOM 3221 N N . SER B 1 30 ? -3.457 2.838 -15.68 1 97.5 30 SER B N 1
ATOM 3222 C CA . SER B 1 30 ? -2.238 3.227 -16.391 1 97.5 30 SER B CA 1
ATOM 3223 C C . SER B 1 30 ? -1.548 4.395 -15.688 1 97.5 30 SER B C 1
ATOM 3225 O O . SER B 1 30 ? -0.327 4.539 -15.773 1 97.5 30 SER B O 1
ATOM 3227 N N . GLU B 1 31 ? -2.293 5.223 -14.961 1 97.5 31 GLU B N 1
ATOM 3228 C CA . GLU B 1 31 ? -1.731 6.398 -14.297 1 97.5 31 GLU B CA 1
ATOM 3229 C C . GLU B 1 31 ? -1.429 6.113 -12.836 1 97.5 31 GLU B C 1
ATOM 3231 O O . GLU B 1 31 ? -0.704 6.867 -12.188 1 97.5 31 GLU B O 1
ATOM 3236 N N . ALA B 1 32 ? -2.037 5.07 -12.312 1 97.81 32 ALA B N 1
ATOM 3237 C CA . ALA B 1 32 ? -1.881 4.738 -10.898 1 97.81 32 ALA B CA 1
ATOM 3238 C C . ALA B 1 32 ? -0.429 4.402 -10.57 1 97.81 32 ALA B C 1
ATOM 3240 O O . ALA B 1 32 ? 0.317 3.936 -11.43 1 97.81 32 ALA B O 1
ATOM 3241 N N . PRO B 1 33 ? -0.007 4.652 -9.344 1 97.56 33 PRO B N 1
ATOM 3242 C CA . PRO B 1 33 ? 1.35 4.277 -8.945 1 97.56 33 PRO B CA 1
ATOM 3243 C C . PRO B 1 33 ? 1.611 2.777 -9.078 1 97.56 33 PRO B C 1
ATOM 3245 O O . PRO B 1 33 ? 0.726 1.966 -8.797 1 97.56 33 PRO B O 1
ATOM 3248 N N . GLY B 1 34 ? 2.85 2.445 -9.539 1 97.19 34 GLY B N 1
ATOM 3249 C CA . GLY B 1 34 ? 3.227 1.04 -9.531 1 97.19 34 GLY B CA 1
ATOM 3250 C C . GLY B 1 34 ? 3.199 0.426 -8.141 1 97.19 34 GLY B C 1
ATOM 3251 O O . GLY B 1 34 ? 3.412 1.12 -7.148 1 97.19 34 GLY B O 1
ATOM 3252 N N . LEU B 1 35 ? 2.932 -0.838 -8.102 1 98.44 35 LEU B N 1
ATOM 3253 C CA . LEU B 1 35 ? 2.826 -1.518 -6.816 1 98.44 35 LEU B CA 1
ATOM 3254 C C . LEU B 1 35 ? 4.195 -1.992 -6.34 1 98.44 35 LEU B C 1
ATOM 3256 O O . LEU B 1 35 ? 4.387 -2.254 -5.148 1 98.44 35 LEU B O 1
ATOM 3260 N N . ILE B 1 36 ? 5.141 -2.125 -7.262 1 98 36 ILE B N 1
ATOM 3261 C CA . ILE B 1 36 ? 6.5 -2.562 -6.965 1 98 36 ILE B CA 1
ATOM 3262 C C . ILE B 1 36 ? 7.5 -1.7 -7.727 1 98 36 ILE B C 1
ATOM 3264 O O . ILE B 1 36 ? 7.109 -0.835 -8.516 1 98 36 ILE B O 1
ATOM 3268 N N . THR B 1 37 ? 8.781 -1.933 -7.484 1 96.06 37 THR B N 1
ATOM 3269 C CA . THR B 1 37 ? 9.805 -1.101 -8.102 1 96.06 37 THR B CA 1
ATOM 3270 C C . THR B 1 37 ? 10.688 -1.929 -9.031 1 96.06 37 THR B C 1
ATOM 3272 O O . THR B 1 37 ? 10.648 -3.16 -9 1 96.06 37 THR B O 1
ATOM 3275 N N . TYR B 1 38 ? 11.422 -1.198 -9.852 1 95.69 38 TYR B N 1
ATOM 3276 C CA . TYR B 1 38 ? 12.406 -1.816 -10.734 1 95.69 38 TYR B CA 1
ATOM 3277 C C . TYR B 1 38 ? 13.398 -2.652 -9.938 1 95.69 38 TYR B C 1
ATOM 3279 O O . TYR B 1 38 ? 13.727 -3.775 -10.336 1 95.69 38 TYR B O 1
ATOM 3287 N N . GLN B 1 39 ? 13.844 -2.15 -8.836 1 96.06 39 GLN B N 1
ATOM 3288 C CA . GLN B 1 39 ? 14.844 -2.83 -8.016 1 96.06 39 GLN B CA 1
ATOM 3289 C C . GLN B 1 39 ? 14.305 -4.152 -7.477 1 96.06 39 GLN B C 1
ATOM 3291 O O . GLN B 1 39 ? 15.039 -5.137 -7.391 1 96.06 39 GLN B O 1
ATOM 3296 N N . GLU B 1 40 ? 13.07 -4.156 -7.137 1 97.44 40 GLU B N 1
ATOM 3297 C CA . GLU B 1 40 ? 12.453 -5.371 -6.609 1 97.44 40 GLU B CA 1
ATOM 3298 C C . GLU B 1 40 ? 12.344 -6.445 -7.688 1 97.44 40 GLU B C 1
ATOM 3300 O O . GLU B 1 40 ? 12.516 -7.633 -7.406 1 97.44 40 GLU B O 1
ATOM 3305 N N . ILE B 1 41 ? 12.016 -6.043 -8.883 1 97.5 41 ILE B N 1
ATOM 3306 C CA . ILE B 1 41 ? 11.953 -6.965 -10.008 1 97.5 41 ILE B CA 1
ATOM 3307 C C . ILE B 1 41 ? 13.32 -7.59 -10.25 1 97.5 41 ILE B C 1
ATOM 3309 O O . ILE B 1 41 ? 13.438 -8.812 -10.391 1 97.5 41 ILE B O 1
ATOM 3313 N N . GLN B 1 42 ? 14.367 -6.738 -10.242 1 97.12 42 GLN B N 1
ATOM 3314 C CA . GLN B 1 42 ? 15.727 -7.23 -10.445 1 97.12 42 GLN B CA 1
ATOM 3315 C C . GLN B 1 42 ? 16.156 -8.141 -9.297 1 97.12 42 GLN B C 1
ATOM 3317 O O . GLN B 1 42 ? 16.828 -9.156 -9.516 1 97.12 42 GLN B O 1
ATOM 3322 N N . SER B 1 43 ? 15.727 -7.754 -8.164 1 98.44 43 SER B N 1
ATOM 3323 C CA . SER B 1 43 ? 16.062 -8.562 -6.992 1 98.44 43 SER B CA 1
ATOM 3324 C C . SER B 1 43 ? 15.484 -9.969 -7.113 1 98.44 43 SER B C 1
ATOM 3326 O O . SER B 1 43 ? 16.172 -10.953 -6.848 1 98.44 43 SER B O 1
ATOM 3328 N N . LEU B 1 44 ? 14.234 -10.086 -7.492 1 98.69 44 LEU B N 1
ATOM 3329 C CA . LEU B 1 44 ? 13.633 -11.414 -7.609 1 98.69 44 LEU B CA 1
ATOM 3330 C C . LEU B 1 44 ? 14.32 -12.227 -8.695 1 98.69 44 LEU B C 1
ATOM 3332 O O . LEU B 1 44 ? 14.516 -13.438 -8.539 1 98.69 44 LEU B O 1
ATOM 3336 N N . LYS B 1 45 ? 14.641 -11.602 -9.812 1 98.31 45 LYS B N 1
ATOM 3337 C CA . LYS B 1 45 ? 15.359 -12.305 -10.875 1 98.31 45 LYS B CA 1
ATOM 3338 C C . LYS B 1 45 ? 16.656 -12.898 -10.352 1 98.31 45 LYS B C 1
ATOM 3340 O O . LYS B 1 45 ? 17 -14.047 -10.672 1 98.31 45 LYS B O 1
ATOM 3345 N N . SER B 1 46 ? 17.328 -12.133 -9.578 1 98.69 46 SER B N 1
ATOM 3346 C CA . SER B 1 46 ? 18.578 -12.602 -8.984 1 98.69 46 SER B CA 1
ATOM 3347 C C . SER B 1 46 ? 18.344 -13.766 -8.039 1 98.69 46 SER B C 1
ATOM 3349 O O . SER B 1 46 ? 19.125 -14.711 -7.996 1 98.69 46 SER B O 1
ATOM 3351 N N . HIS B 1 47 ? 17.297 -13.703 -7.281 1 98.81 47 HIS B N 1
ATOM 3352 C CA . HIS B 1 47 ? 16.953 -14.781 -6.359 1 98.81 47 HIS B CA 1
ATOM 3353 C C . HIS B 1 47 ? 16.594 -16.047 -7.113 1 98.81 47 HIS B C 1
ATOM 3355 O O . HIS B 1 47 ? 16.984 -17.156 -6.707 1 98.81 47 HIS B O 1
ATOM 3361 N N . LEU B 1 48 ? 15.844 -15.875 -8.164 1 98.88 48 LEU B N 1
ATOM 3362 C CA . LEU B 1 48 ? 15.477 -17.047 -8.969 1 98.88 48 LEU B CA 1
ATOM 3363 C C . LEU B 1 48 ? 16.719 -17.688 -9.57 1 98.88 48 LEU B C 1
ATOM 3365 O O . LEU B 1 48 ? 16.812 -18.922 -9.609 1 98.88 48 LEU B O 1
ATOM 3369 N N . ALA B 1 49 ? 17.656 -16.859 -10.047 1 98.88 49 ALA B N 1
ATOM 3370 C CA . ALA B 1 49 ? 18.922 -17.391 -10.578 1 98.88 49 ALA B CA 1
ATOM 3371 C C . ALA B 1 49 ? 19.688 -18.156 -9.508 1 98.88 49 ALA B C 1
ATOM 3373 O O . ALA B 1 49 ? 20.203 -19.25 -9.766 1 98.88 49 ALA B O 1
ATOM 3374 N N . SER B 1 50 ? 19.719 -17.578 -8.344 1 98.75 50 SER B N 1
ATOM 3375 C CA . SER B 1 50 ? 20.406 -18.219 -7.23 1 98.75 50 SER B CA 1
ATOM 3376 C C . SER B 1 50 ? 19.781 -19.562 -6.883 1 98.75 50 SER B C 1
ATOM 3378 O O . SER B 1 50 ? 20.484 -20.516 -6.555 1 98.75 50 SER B O 1
ATOM 3380 N N . SER B 1 51 ? 18.484 -19.625 -6.973 1 98.75 51 SER B N 1
ATOM 3381 C CA . SER B 1 51 ? 17.781 -20.859 -6.68 1 98.75 51 SER B CA 1
ATOM 3382 C C . SER B 1 51 ? 18.047 -21.922 -7.746 1 98.75 51 SER B C 1
ATOM 3384 O O . SER B 1 51 ? 18.141 -23.109 -7.438 1 98.75 51 SER B O 1
ATOM 3386 N N . ALA B 1 52 ? 18.172 -21.438 -8.945 1 98.69 52 ALA B N 1
ATOM 3387 C CA . ALA B 1 52 ? 18.469 -22.344 -10.055 1 98.69 52 ALA B CA 1
ATOM 3388 C C . ALA B 1 52 ? 19.859 -22.938 -9.922 1 98.69 52 ALA B C 1
ATOM 3390 O O . ALA B 1 52 ? 20.156 -23.984 -10.516 1 98.69 52 ALA B O 1
ATOM 3391 N N . GLU B 1 53 ? 20.703 -22.266 -9.141 1 98.31 53 GLU B N 1
ATOM 3392 C CA . GLU B 1 53 ? 22.062 -22.75 -8.906 1 98.31 53 GLU B CA 1
ATOM 3393 C C . GLU B 1 53 ? 22.141 -23.5 -7.582 1 98.31 53 GLU B C 1
ATOM 3395 O O . GLU B 1 53 ? 23.219 -23.984 -7.211 1 98.31 53 GLU B O 1
ATOM 3400 N N . GLY B 1 54 ? 21.078 -23.578 -6.898 1 97.75 54 GLY B N 1
ATOM 3401 C CA . GLY B 1 54 ? 21.031 -24.422 -5.707 1 97.75 54 GLY B CA 1
ATOM 3402 C C . GLY B 1 54 ? 21.344 -23.656 -4.434 1 97.75 54 GLY B C 1
ATOM 3403 O O . GLY B 1 54 ? 21.391 -24.25 -3.35 1 97.75 54 GLY B O 1
ATOM 3404 N N . SER B 1 55 ? 21.453 -22.344 -4.5 1 98.25 55 SER B N 1
ATOM 3405 C CA . SER B 1 55 ? 21.859 -21.547 -3.346 1 98.25 55 SER B CA 1
ATOM 3406 C C . SER B 1 55 ? 20.672 -21.203 -2.461 1 98.25 55 SER B C 1
ATOM 3408 O O . SER B 1 55 ? 20.844 -20.828 -1.297 1 98.25 55 SER B O 1
ATOM 3410 N N . SER B 1 56 ? 19.5 -21.25 -2.988 1 98.62 56 SER B N 1
ATOM 3411 C CA . SER B 1 56 ? 18.25 -21 -2.283 1 98.62 56 SER B CA 1
ATOM 3412 C C . SER B 1 56 ? 17.109 -21.844 -2.861 1 98.62 56 SER B C 1
ATOM 3414 O O . SER B 1 56 ? 17.312 -22.578 -3.826 1 98.62 56 SER B O 1
ATOM 3416 N N . PHE B 1 57 ? 16 -21.844 -2.209 1 98.88 57 PHE B N 1
ATOM 3417 C CA . PHE B 1 57 ? 14.844 -22.609 -2.639 1 98.88 57 PHE B CA 1
ATOM 3418 C C . PHE B 1 57 ? 13.602 -21.719 -2.693 1 98.88 57 PHE B C 1
ATOM 3420 O O . PHE B 1 57 ? 13.344 -20.953 -1.773 1 98.88 57 PHE B O 1
ATOM 3427 N N . ILE B 1 58 ? 12.859 -21.859 -3.789 1 98.94 58 ILE B N 1
ATOM 3428 C CA . ILE B 1 58 ? 11.688 -21.016 -3.996 1 98.94 58 ILE B CA 1
ATOM 3429 C C . ILE B 1 58 ? 10.445 -21.703 -3.434 1 98.94 58 ILE B C 1
ATOM 3431 O O . ILE B 1 58 ? 10.18 -22.859 -3.75 1 98.94 58 ILE B O 1
ATOM 3435 N N . LEU B 1 59 ? 9.75 -21.047 -2.596 1 98.94 59 LEU B N 1
ATOM 3436 C CA . LEU B 1 59 ? 8.43 -21.469 -2.148 1 98.94 59 LEU B CA 1
ATOM 3437 C C . LEU B 1 59 ? 7.359 -20.484 -2.607 1 98.94 59 LEU B C 1
ATOM 3439 O O . LEU B 1 59 ? 7.191 -19.422 -2 1 98.94 59 LEU B O 1
ATOM 3443 N N . GLN B 1 60 ? 6.711 -20.812 -3.689 1 98.94 60 GLN B N 1
ATOM 3444 C CA . GLN B 1 60 ? 5.578 -20.031 -4.184 1 98.94 60 GLN B CA 1
ATOM 3445 C C . GLN B 1 60 ? 4.254 -20.641 -3.734 1 98.94 60 GLN B C 1
ATOM 3447 O O . GLN B 1 60 ? 3.912 -21.75 -4.129 1 98.94 60 GLN B O 1
ATOM 3452 N N . ILE B 1 61 ? 3.496 -19.859 -2.91 1 98.75 61 ILE B N 1
ATOM 3453 C CA . ILE B 1 61 ? 2.322 -20.484 -2.307 1 98.75 61 ILE B CA 1
ATOM 3454 C C . ILE B 1 61 ? 1.188 -19.469 -2.213 1 98.75 61 ILE B C 1
ATOM 3456 O O . ILE B 1 61 ? 1.429 -18.25 -2.209 1 98.75 61 ILE B O 1
ATOM 3460 N N . GLY B 1 62 ? -0.025 -19.969 -2.1 1 98.06 62 GLY B N 1
ATOM 3461 C CA . GLY B 1 62 ? -1.188 -19.125 -1.891 1 98.06 62 GLY B CA 1
ATOM 3462 C C . GLY B 1 62 ? -2.461 -19.703 -2.479 1 98.06 62 GLY B C 1
ATOM 3463 O O . GLY B 1 62 ? -2.512 -20.875 -2.824 1 98.06 62 GLY B O 1
ATOM 3464 N N . ASP B 1 63 ? -3.477 -18.906 -2.58 1 96.06 63 ASP B N 1
ATOM 3465 C CA . ASP B 1 63 ? -4.793 -19.312 -3.064 1 96.06 63 ASP B CA 1
ATOM 3466 C C . ASP B 1 63 ? -4.758 -19.609 -4.562 1 96.06 63 ASP B C 1
ATOM 3468 O O . ASP B 1 63 ? -3.906 -19.078 -5.285 1 96.06 63 ASP B O 1
ATOM 3472 N N . CYS B 1 64 ? -5.695 -20.453 -4.926 1 94.25 64 CYS B N 1
ATOM 3473 C CA . CYS B 1 64 ? -5.922 -20.594 -6.359 1 94.25 64 CYS B CA 1
ATOM 3474 C C . CYS B 1 64 ? -6.441 -19.297 -6.957 1 94.25 64 CYS B C 1
ATOM 3476 O O . CYS B 1 64 ? -5.934 -18.828 -7.984 1 94.25 64 CYS B O 1
ATOM 3478 N N . ALA B 1 65 ? -7.438 -18.75 -6.34 1 95.69 65 ALA B N 1
ATOM 3479 C CA . ALA B 1 65 ? -8 -17.422 -6.609 1 95.69 65 ALA B CA 1
ATOM 3480 C C . ALA B 1 65 ? -8.25 -16.672 -5.309 1 95.69 65 ALA B C 1
ATOM 3482 O O . ALA B 1 65 ? -8.953 -17.156 -4.418 1 95.69 65 ALA B O 1
ATOM 3483 N N . GLU B 1 66 ? -7.707 -15.469 -5.238 1 97.19 66 GLU B N 1
ATOM 3484 C CA . GLU B 1 66 ? -7.957 -14.625 -4.07 1 97.19 66 GLU B CA 1
ATOM 3485 C C . GLU B 1 66 ? -9.375 -14.062 -4.094 1 97.19 66 GLU B C 1
ATOM 3487 O O . GLU B 1 66 ? -9.93 -13.797 -5.168 1 97.19 66 GLU B O 1
ATOM 3492 N N . ALA B 1 67 ? -9.938 -13.891 -2.947 1 97 67 ALA B N 1
ATOM 3493 C CA . ALA B 1 67 ? -11.219 -13.219 -2.799 1 97 67 ALA B CA 1
ATOM 3494 C C . ALA B 1 67 ? -11.039 -11.797 -2.268 1 97 67 ALA B C 1
ATOM 3496 O O . ALA B 1 67 ? -10.211 -11.562 -1.388 1 97 67 ALA B O 1
ATOM 3497 N N . PHE B 1 68 ? -11.836 -10.859 -2.846 1 97.38 68 PHE B N 1
ATOM 3498 C CA . PHE B 1 68 ? -11.805 -9.492 -2.328 1 97.38 68 PHE B CA 1
ATOM 3499 C C . PHE B 1 68 ? -12.078 -9.477 -0.829 1 97.38 68 PHE B C 1
ATOM 3501 O O . PHE B 1 68 ? -11.469 -8.703 -0.089 1 97.38 68 PHE B O 1
ATOM 3508 N N . SER B 1 69 ? -12.93 -10.383 -0.392 1 95.94 69 SER B N 1
ATOM 3509 C CA . SER B 1 69 ? -13.398 -10.414 0.99 1 95.94 69 SER B CA 1
ATOM 3510 C C . SER B 1 69 ? -12.297 -10.867 1.938 1 95.94 69 SER B C 1
ATOM 3512 O O . SER B 1 69 ? -12.398 -10.68 3.154 1 95.94 69 SER B O 1
ATOM 3514 N N . ASP B 1 70 ? -11.242 -11.438 1.408 1 95.25 70 ASP B N 1
ATOM 3515 C CA . ASP B 1 70 ? -10.164 -11.953 2.252 1 95.25 70 ASP B CA 1
ATOM 3516 C C . ASP B 1 70 ? -9.156 -10.852 2.58 1 95.25 70 ASP B C 1
ATOM 3518 O O . ASP B 1 70 ? -8.234 -11.062 3.363 1 95.25 70 ASP B O 1
ATOM 3522 N N . CYS B 1 71 ? -9.391 -9.664 2.037 1 96.81 71 CYS B N 1
ATOM 3523 C CA . CYS B 1 71 ? -8.414 -8.586 2.213 1 96.81 71 CYS B CA 1
ATOM 3524 C C . CYS B 1 71 ? -8.742 -7.75 3.443 1 96.81 71 CYS B C 1
ATOM 3526 O O . CYS B 1 71 ? -8.93 -6.539 3.342 1 96.81 71 CYS B O 1
ATOM 3528 N N . THR B 1 72 ? -8.82 -8.406 4.613 1 97.06 72 THR B N 1
ATOM 3529 C CA . THR B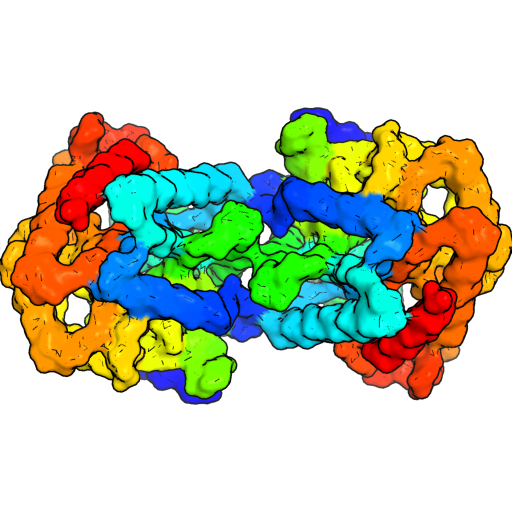 1 72 ? -9 -7.742 5.902 1 97.06 72 THR B CA 1
ATOM 3530 C C . THR B 1 72 ? -7.738 -7.871 6.754 1 97.06 72 THR B C 1
ATOM 3532 O O . THR B 1 72 ? -6.883 -8.711 6.48 1 97.06 72 THR B O 1
ATOM 3535 N N . HIS B 1 73 ? -7.691 -7.043 7.762 1 96 73 HIS B N 1
ATOM 3536 C CA . HIS B 1 73 ? -6.52 -7.039 8.625 1 96 73 HIS B CA 1
ATOM 3537 C C . HIS B 1 73 ? -6.273 -8.414 9.234 1 96 73 HIS B C 1
ATOM 3539 O O . HIS B 1 73 ? -5.156 -8.938 9.164 1 96 73 HIS B O 1
ATOM 3545 N N . ASN B 1 74 ? -7.277 -9.016 9.766 1 95.69 74 ASN B N 1
ATOM 3546 C CA . ASN B 1 74 ? -7.133 -10.281 10.477 1 95.69 74 ASN B CA 1
ATOM 3547 C C . ASN B 1 74 ? -6.781 -11.422 9.523 1 95.69 74 ASN B C 1
ATOM 3549 O O . ASN B 1 74 ? -5.906 -12.234 9.82 1 95.69 74 ASN B O 1
ATOM 3553 N N . LEU B 1 75 ? -7.426 -11.523 8.43 1 97.06 75 LEU B N 1
ATOM 3554 C CA . LEU B 1 75 ? -7.195 -12.609 7.492 1 97.06 75 LEU B CA 1
ATOM 3555 C C . LEU B 1 75 ? -5.82 -12.5 6.848 1 97.06 75 LEU B C 1
ATOM 3557 O O . LEU B 1 75 ? -5.129 -13.5 6.66 1 97.06 75 LEU B O 1
ATOM 3561 N N . LEU B 1 76 ? -5.422 -11.273 6.531 1 97.44 76 LEU B N 1
ATOM 3562 C CA . LEU B 1 76 ? -4.098 -11.078 5.949 1 97.44 76 LEU B CA 1
ATOM 3563 C C . LEU B 1 76 ? -3.008 -11.422 6.957 1 97.44 76 LEU B C 1
ATOM 3565 O O . LEU B 1 76 ? -1.989 -12.016 6.598 1 97.44 76 LEU B O 1
ATOM 3569 N N . THR B 1 77 ? -3.229 -10.992 8.203 1 96.5 77 THR B N 1
ATOM 3570 C CA . THR B 1 77 ? -2.271 -11.328 9.25 1 96.5 77 THR B CA 1
ATOM 3571 C C . THR B 1 77 ? -2.086 -12.836 9.352 1 96.5 77 THR B C 1
ATOM 3573 O O . THR B 1 77 ? -0.955 -13.328 9.383 1 96.5 77 THR B O 1
ATOM 3576 N N . SER B 1 78 ? -3.195 -13.547 9.359 1 97.06 78 SER B N 1
ATOM 3577 C CA . SER B 1 78 ? -3.158 -15 9.469 1 97.06 78 SER B CA 1
ATOM 3578 C C . SER B 1 78 ? -2.496 -15.633 8.25 1 97.06 78 SER B C 1
ATOM 3580 O O . SER B 1 78 ? -1.654 -16.531 8.391 1 97.06 78 SER B O 1
ATOM 3582 N N . LYS B 1 79 ? -2.85 -15.227 7.113 1 97.44 79 LYS B N 1
ATOM 3583 C CA . LYS B 1 79 ? -2.35 -15.781 5.859 1 97.44 79 LYS B CA 1
ATOM 3584 C C . LYS B 1 79 ? -0.842 -15.57 5.73 1 97.44 79 LYS B C 1
ATOM 3586 O O . LYS B 1 79 ? -0.099 -16.531 5.48 1 97.44 79 LYS B O 1
ATOM 3591 N N . ILE B 1 80 ? -0.398 -14.359 5.934 1 97.81 80 ILE B N 1
ATOM 3592 C CA . ILE B 1 80 ? 1.005 -14.016 5.734 1 97.81 80 ILE B CA 1
ATOM 3593 C C . ILE B 1 80 ? 1.856 -14.664 6.824 1 97.81 80 ILE B C 1
ATOM 3595 O O . ILE B 1 80 ? 2.963 -15.133 6.555 1 97.81 80 ILE B O 1
ATOM 3599 N N . SER B 1 81 ? 1.329 -14.703 8.031 1 97.38 81 SER B N 1
ATOM 3600 C CA . SER B 1 81 ? 2.043 -15.375 9.109 1 97.38 81 SER B CA 1
ATOM 3601 C C . SER B 1 81 ? 2.238 -16.859 8.797 1 97.38 81 SER B C 1
ATOM 3603 O O . SER B 1 81 ? 3.297 -17.422 9.078 1 97.38 81 SER B O 1
ATOM 3605 N N . GLN B 1 82 ? 1.235 -17.438 8.258 1 97.94 82 GLN B N 1
ATOM 3606 C CA . GLN B 1 82 ? 1.318 -18.859 7.918 1 97.94 82 GLN B CA 1
ATOM 3607 C C . GLN B 1 82 ? 2.314 -19.094 6.785 1 97.94 82 GLN B C 1
ATOM 3609 O O . GLN B 1 82 ? 3.086 -20.062 6.824 1 97.94 82 GLN B O 1
ATOM 3614 N N . TYR B 1 83 ? 2.295 -18.297 5.734 1 98.44 83 TYR B N 1
ATOM 3615 C CA . TYR B 1 83 ? 3.268 -18.406 4.652 1 98.44 8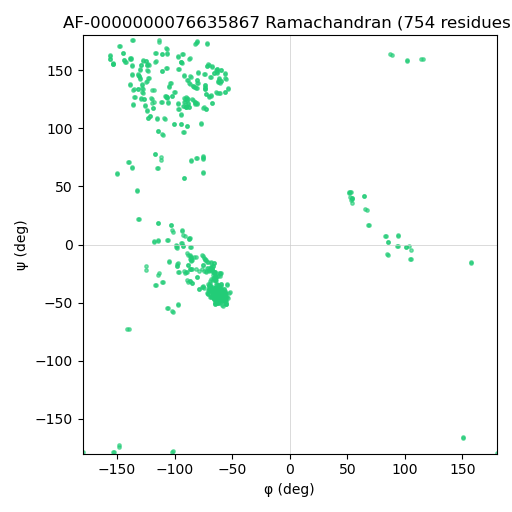3 TYR B CA 1
ATOM 3616 C C . TYR B 1 83 ? 4.691 -18.328 5.191 1 98.44 83 TYR B C 1
ATOM 3618 O O . TYR B 1 83 ? 5.551 -19.125 4.809 1 98.44 83 TYR B O 1
ATOM 3626 N N . THR B 1 84 ? 4.863 -17.359 6.078 1 98.31 84 THR B N 1
ATOM 3627 C CA . THR B 1 84 ? 6.18 -17.156 6.672 1 98.31 84 THR B CA 1
ATOM 3628 C C . THR B 1 84 ? 6.582 -18.375 7.52 1 98.31 84 THR B C 1
ATOM 3630 O O . THR B 1 84 ? 7.742 -18.781 7.508 1 98.31 84 THR B O 1
ATOM 3633 N N . ALA B 1 85 ? 5.605 -18.906 8.219 1 98.06 85 ALA B N 1
ATOM 3634 C CA . ALA B 1 85 ? 5.875 -20.094 9.031 1 98.06 85 ALA B CA 1
ATOM 3635 C C . ALA B 1 85 ? 6.312 -21.266 8.156 1 98.06 85 ALA B C 1
ATOM 3637 O O . ALA B 1 85 ? 7.211 -22.031 8.531 1 98.06 8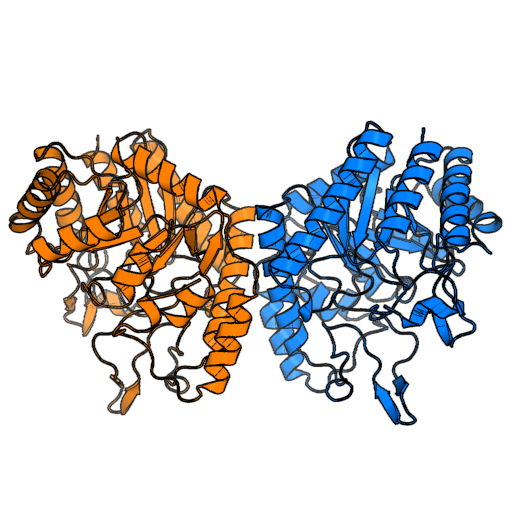5 ALA B O 1
ATOM 3638 N N . TYR B 1 86 ? 5.699 -21.469 7.02 1 98.5 86 TYR B N 1
ATOM 3639 C CA . TYR B 1 86 ? 6.078 -22.516 6.082 1 98.5 86 TYR B CA 1
ATOM 3640 C C . TYR B 1 86 ? 7.504 -22.312 5.582 1 98.5 86 TYR B C 1
ATOM 3642 O O . TYR B 1 86 ? 8.281 -23.266 5.508 1 98.5 86 TYR B O 1
ATOM 3650 N N . ALA B 1 87 ? 7.84 -21.094 5.23 1 98.5 87 ALA B N 1
ATOM 3651 C CA . ALA B 1 87 ? 9.18 -20.766 4.738 1 98.5 87 ALA B CA 1
ATOM 3652 C C . ALA B 1 87 ? 10.234 -21.031 5.805 1 98.5 87 ALA B C 1
ATOM 3654 O O . ALA B 1 87 ? 11.297 -21.594 5.508 1 98.5 87 ALA B O 1
ATOM 3655 N N . ASN B 1 88 ? 9.906 -20.625 7 1 98.06 88 ASN B N 1
ATOM 3656 C CA . ASN B 1 88 ? 10.82 -20.844 8.109 1 98.06 88 ASN B CA 1
ATOM 3657 C C . ASN B 1 88 ? 11.039 -22.344 8.359 1 98.06 88 ASN B C 1
ATOM 3659 O O . ASN B 1 88 ? 12.164 -22.781 8.625 1 98.06 88 ASN B O 1
ATOM 3663 N N . HIS B 1 89 ? 9.977 -23.047 8.297 1 97.69 89 HIS B N 1
ATOM 3664 C CA . HIS B 1 89 ? 10.062 -24.5 8.453 1 97.69 89 HIS B CA 1
ATOM 3665 C C . HIS B 1 89 ? 10.977 -25.109 7.402 1 97.69 89 HIS B C 1
ATOM 3667 O O . HIS B 1 89 ? 11.859 -25.906 7.73 1 97.69 89 HIS B O 1
ATOM 3673 N N . LEU B 1 90 ? 10.828 -24.75 6.207 1 97.88 90 LEU B N 1
ATOM 3674 C CA . LEU B 1 90 ? 11.633 -25.266 5.109 1 97.88 90 LEU B CA 1
ATOM 3675 C C . LEU B 1 90 ? 13.086 -24.844 5.246 1 97.88 90 LEU B C 1
ATOM 3677 O O . LEU B 1 90 ? 14 -25.609 4.93 1 97.88 90 LEU B O 1
ATOM 3681 N N . GLN B 1 91 ? 13.234 -23.594 5.633 1 98 91 GLN B N 1
ATOM 3682 C CA . GLN B 1 91 ? 14.586 -23.078 5.824 1 98 91 GLN B CA 1
ATOM 3683 C C . GLN B 1 91 ? 15.344 -23.891 6.859 1 98 91 GLN B C 1
ATOM 3685 O O . GLN B 1 91 ? 16.516 -24.234 6.66 1 98 91 GLN B O 1
ATOM 3690 N N . GLN B 1 92 ? 14.656 -24.188 7.914 1 97.25 92 GLN B N 1
ATOM 3691 C CA . GLN B 1 92 ? 15.266 -24.984 8.977 1 97.25 92 GLN B CA 1
ATOM 3692 C C . GLN B 1 92 ? 15.602 -26.391 8.484 1 97.25 92 GLN B C 1
ATOM 3694 O O . GLN B 1 92 ? 16.656 -26.953 8.836 1 97.25 92 GLN B O 1
ATOM 3699 N N . CYS B 1 93 ? 14.773 -26.922 7.695 1 97 93 CYS B N 1
ATOM 3700 C CA . CYS B 1 93 ? 14.953 -28.297 7.227 1 97 93 CYS B CA 1
ATOM 3701 C C . CYS B 1 93 ? 16.047 -28.375 6.168 1 97 93 CYS B C 1
ATOM 3703 O O . CYS B 1 93 ? 16.828 -29.328 6.152 1 97 93 CYS B O 1
ATOM 3705 N N . LEU B 1 94 ? 16.156 -27.359 5.324 1 96.94 94 LEU B N 1
ATOM 3706 C CA . LEU B 1 94 ? 17.047 -27.422 4.172 1 96.94 94 LEU B CA 1
ATOM 3707 C C . LEU B 1 94 ? 18.375 -26.734 4.477 1 96.94 94 LEU B C 1
ATOM 3709 O O . LEU B 1 94 ? 19.359 -26.922 3.758 1 96.94 94 LEU B O 1
ATOM 3713 N N . ASN B 1 95 ? 18.406 -25.953 5.477 1 95.88 95 ASN B N 1
ATOM 3714 C CA . ASN B 1 95 ? 19.578 -25.141 5.84 1 95.88 95 ASN B CA 1
ATOM 3715 C C . ASN B 1 95 ? 20.047 -24.281 4.672 1 95.88 95 ASN B C 1
ATOM 3717 O O . ASN B 1 95 ? 21.234 -24.25 4.348 1 95.88 95 ASN B O 1
ATOM 3721 N N . LYS B 1 96 ? 19.141 -23.719 3.922 1 95.88 96 LYS B N 1
ATOM 3722 C CA . LYS B 1 96 ? 19.406 -22.734 2.885 1 95.88 96 LYS B CA 1
ATOM 3723 C C . LYS B 1 96 ? 18.297 -21.688 2.846 1 95.88 96 LYS B C 1
ATOM 3725 O O . LYS B 1 96 ? 17.172 -21.938 3.287 1 95.88 96 LYS B O 1
ATOM 3730 N N . PRO B 1 97 ? 18.594 -20.5 2.307 1 98.06 97 PRO B N 1
ATOM 3731 C CA . PRO B 1 97 ? 17.578 -19.438 2.24 1 98.06 97 PRO B CA 1
ATOM 3732 C C . PRO B 1 97 ? 16.375 -19.828 1.406 1 98.06 97 PRO B C 1
ATOM 3734 O O . PRO B 1 97 ? 16.5 -20.531 0.4 1 98.06 97 PRO B O 1
ATOM 3737 N N . ILE B 1 98 ? 15.234 -19.375 1.881 1 98.81 98 ILE B N 1
ATOM 3738 C CA . ILE B 1 98 ? 13.992 -19.609 1.157 1 98.81 98 ILE B CA 1
ATOM 3739 C C . ILE B 1 98 ? 13.523 -18.297 0.511 1 98.81 98 ILE B C 1
ATOM 3741 O O . ILE B 1 98 ? 13.484 -17.266 1.167 1 98.81 98 ILE B O 1
ATOM 3745 N N . VAL B 1 99 ? 13.273 -18.328 -0.772 1 98.88 99 VAL B N 1
ATOM 3746 C CA . VAL B 1 99 ? 12.633 -17.234 -1.481 1 98.88 99 VAL B CA 1
ATOM 3747 C C . VAL B 1 99 ? 11.117 -17.406 -1.458 1 98.88 99 VAL B C 1
ATOM 3749 O O . VAL B 1 99 ? 10.57 -18.219 -2.213 1 98.88 99 VAL B O 1
ATOM 3752 N N . LEU B 1 100 ? 10.461 -16.672 -0.607 1 98.88 100 LEU B N 1
ATOM 3753 C CA . LEU B 1 100 ? 9.016 -16.797 -0.427 1 98.88 100 LEU B CA 1
ATOM 3754 C C . LEU B 1 100 ? 8.266 -15.906 -1.408 1 98.88 100 LEU B C 1
ATOM 3756 O O . LEU B 1 100 ? 8.453 -14.688 -1.409 1 98.88 100 LEU B O 1
ATOM 3760 N N . ILE B 1 101 ? 7.469 -16.484 -2.271 1 98.94 101 ILE B N 1
ATOM 3761 C CA . ILE B 1 101 ? 6.617 -15.781 -3.225 1 98.94 101 ILE B CA 1
ATOM 3762 C C . ILE B 1 101 ? 5.152 -16.125 -2.957 1 98.94 101 ILE B C 1
ATOM 3764 O O . ILE B 1 101 ? 4.738 -17.281 -3.098 1 98.94 101 ILE B O 1
ATOM 3768 N N . GLY B 1 102 ? 4.375 -15.148 -2.604 1 98.81 102 GLY B N 1
ATOM 3769 C CA . GLY B 1 102 ? 2.955 -15.383 -2.402 1 98.81 102 GLY B CA 1
ATOM 3770 C C . GLY B 1 102 ? 2.152 -15.32 -3.688 1 98.81 102 GLY B C 1
ATOM 3771 O O . GLY B 1 102 ? 2.418 -14.477 -4.551 1 98.81 102 GLY B O 1
ATOM 3772 N N . ARG B 1 103 ? 1.222 -16.25 -3.885 1 98.44 103 ARG B N 1
ATOM 3773 C CA . ARG B 1 103 ? 0.103 -16.016 -4.789 1 98.44 103 ARG B CA 1
ATOM 3774 C C . ARG B 1 103 ? -0.925 -15.086 -4.16 1 98.44 103 ARG B C 1
ATOM 3776 O O . ARG B 1 103 ? -2.023 -15.516 -3.799 1 98.44 103 ARG B O 1
ATOM 3783 N N . ILE B 1 104 ? -0.574 -13.859 -4.102 1 98.38 104 ILE B N 1
ATOM 3784 C CA . ILE B 1 104 ? -1.271 -12.883 -3.266 1 98.38 104 ILE B CA 1
ATOM 3785 C C . ILE B 1 104 ? -1.113 -11.484 -3.859 1 98.38 104 ILE B C 1
ATOM 3787 O O . ILE B 1 104 ? -0.22 -11.25 -4.676 1 98.38 104 ILE B O 1
ATOM 3791 N N . ALA B 1 105 ? -2.055 -10.594 -3.547 1 98.44 105 ALA B N 1
ATOM 3792 C CA . ALA B 1 105 ? -2.053 -9.195 -3.98 1 98.44 105 ALA B CA 1
ATOM 3793 C C . ALA B 1 105 ? -2.189 -9.094 -5.496 1 98.44 105 ALA B C 1
ATOM 3795 O O . ALA B 1 105 ? -1.418 -8.391 -6.152 1 98.44 105 ALA B O 1
ATOM 3796 N N . GLY B 1 106 ? -3.074 -9.922 -6.055 1 98.31 106 GLY B N 1
ATOM 3797 C CA . GLY B 1 106 ? -3.285 -9.773 -7.488 1 98.31 106 GLY B CA 1
ATOM 3798 C C . GLY B 1 106 ? -3.852 -11.023 -8.141 1 98.31 106 GLY B C 1
ATOM 3799 O O . GLY B 1 106 ? -4.359 -10.969 -9.258 1 98.31 106 GLY B O 1
ATOM 3800 N N . GLN B 1 107 ? -3.779 -12.156 -7.453 1 98.25 107 GLN B N 1
ATOM 3801 C CA . GLN B 1 107 ? -4.32 -13.391 -8.008 1 98.25 107 GLN B CA 1
ATOM 3802 C C . GLN B 1 107 ? -5.844 -13.414 -7.934 1 98.25 107 GLN B C 1
ATOM 3804 O O . GLN B 1 107 ? -6.43 -14.344 -7.375 1 98.25 107 GLN B O 1
ATOM 3809 N N . PHE B 1 108 ? -6.473 -12.422 -8.641 1 98.31 108 PHE B N 1
ATOM 3810 C CA . PHE B 1 108 ? -7.906 -12.18 -8.547 1 98.31 108 PHE B CA 1
ATOM 3811 C C . PHE B 1 108 ? -8.625 -12.664 -9.797 1 98.31 108 PHE B C 1
ATOM 3813 O O . PHE B 1 108 ? -9.828 -12.445 -9.961 1 98.31 108 PHE B O 1
ATOM 3820 N N . CYS B 1 109 ? -7.914 -13.289 -10.75 1 96.69 109 CYS B N 1
ATOM 3821 C CA . CYS B 1 109 ? -8.5 -13.766 -11.992 1 96.69 109 CYS B CA 1
ATOM 3822 C C . CYS B 1 109 ? -8.094 -15.203 -12.273 1 96.69 109 CYS B C 1
ATOM 3824 O O . CYS B 1 109 ? -6.992 -15.625 -11.914 1 96.69 109 CYS B O 1
ATOM 3826 N N . LYS B 1 110 ? -9.039 -15.914 -12.859 1 94.62 110 LYS B N 1
ATOM 3827 C CA . LYS B 1 110 ? -8.797 -17.312 -13.188 1 94.62 110 LYS B CA 1
ATOM 3828 C C . LYS B 1 110 ? -9.367 -17.672 -14.562 1 94.62 110 LYS B C 1
ATOM 3830 O O . LYS B 1 110 ? -10.469 -17.234 -14.914 1 94.62 110 LYS B O 1
ATOM 3835 N N . PRO B 1 111 ? -8.586 -18.422 -15.297 1 93.75 111 PRO B N 1
ATOM 3836 C CA . PRO B 1 111 ? -9.164 -18.938 -16.531 1 93.75 111 PRO B CA 1
ATOM 3837 C C . PRO B 1 111 ? -10.195 -20.031 -16.297 1 93.75 111 PRO B C 1
ATOM 3839 O O . PRO B 1 111 ? -10.172 -20.688 -15.25 1 93.75 111 PRO B O 1
ATOM 3842 N N . ARG B 1 112 ? -11.117 -20.125 -17.266 1 89.69 112 ARG B N 1
ATOM 3843 C CA . ARG B 1 112 ? -12.148 -21.156 -17.156 1 89.69 112 ARG B CA 1
ATOM 3844 C C . ARG B 1 112 ? -12.289 -21.938 -18.469 1 89.69 112 ARG B C 1
ATOM 3846 O O . ARG B 1 112 ? -12.164 -21.359 -19.547 1 89.69 112 ARG B O 1
ATOM 3853 N N . SER B 1 113 ? -12.586 -23.141 -18.266 1 84.12 113 SER B N 1
ATOM 3854 C CA . SER B 1 113 ? -12.773 -24 -19.438 1 84.12 113 SER B CA 1
ATOM 3855 C C . SER B 1 113 ? -14.047 -23.641 -20.188 1 84.12 113 SER B C 1
ATOM 3857 O O . SER B 1 113 ? -14.109 -23.781 -21.406 1 84.12 113 SER B O 1
ATOM 3859 N N . GLU B 1 114 ? -15.055 -23.266 -19.438 1 87.19 114 GLU B N 1
ATOM 3860 C CA . GLU B 1 114 ? -16.359 -22.922 -20.016 1 87.19 114 GLU B CA 1
ATOM 3861 C C . GLU B 1 114 ? -16.781 -21.516 -19.578 1 87.19 114 GLU B C 1
ATOM 3863 O O . GLU B 1 114 ? -16.609 -21.141 -18.422 1 87.19 114 GLU B O 1
ATOM 3868 N N . PRO B 1 115 ? -17.328 -20.875 -20.516 1 90.75 115 PRO B N 1
ATOM 3869 C CA . PRO B 1 115 ? -17.766 -19.516 -20.172 1 90.75 115 PRO B CA 1
ATOM 3870 C C . PRO B 1 115 ? -19 -19.5 -19.266 1 90.75 115 PRO B C 1
ATOM 3872 O O . PRO B 1 115 ? -19.219 -18.531 -18.547 1 90.75 115 PRO B O 1
ATOM 3875 N N . TYR B 1 116 ? -19.766 -20.656 -19.344 1 93.75 116 TYR B N 1
ATOM 3876 C CA . TYR B 1 116 ? -20.984 -20.75 -18.547 1 93.75 116 TYR B CA 1
ATOM 3877 C C . TYR B 1 116 ? -20.953 -21.984 -17.641 1 93.75 116 TYR B C 1
ATOM 3879 O O . TYR B 1 116 ? -20.219 -22.938 -17.922 1 93.75 116 TYR B O 1
ATOM 3887 N N . GLU B 1 117 ? -21.594 -21.844 -16.578 1 90.69 117 GLU B N 1
ATOM 3888 C CA . GLU B 1 117 ? -21.781 -22.984 -15.688 1 90.69 117 GLU B CA 1
ATOM 3889 C C . GLU B 1 117 ? -23.234 -23.141 -15.289 1 90.69 117 GLU B C 1
ATOM 3891 O O . GLU B 1 117 ? -24 -22.172 -15.305 1 90.69 117 GLU B O 1
ATOM 3896 N N . THR B 1 118 ? -23.688 -24.312 -15.172 1 90.56 118 THR B N 1
ATOM 3897 C CA . THR B 1 118 ? -25.062 -24.609 -14.789 1 90.56 118 THR B CA 1
ATOM 3898 C C . THR B 1 118 ? -25.172 -24.844 -13.281 1 90.56 118 THR B C 1
ATOM 3900 O O . THR B 1 118 ? -24.562 -25.781 -12.758 1 90.56 118 THR B O 1
ATOM 3903 N N . ILE B 1 119 ? -25.797 -24 -12.625 1 87.94 119 ILE B N 1
ATOM 3904 C CA . ILE B 1 119 ? -26.031 -24.109 -11.188 1 87.94 119 ILE B CA 1
ATOM 3905 C C . ILE B 1 119 ? -27.531 -24.156 -10.914 1 87.94 119 ILE B C 1
ATOM 3907 O O . ILE B 1 119 ? -28.266 -23.234 -11.266 1 87.94 119 ILE B O 1
ATOM 3911 N N . ASN B 1 120 ? -27.984 -25.234 -10.258 1 88.19 120 ASN B N 1
ATOM 3912 C CA . ASN B 1 120 ? -29.391 -25.438 -9.953 1 88.19 120 ASN B CA 1
ATOM 3913 C C . ASN B 1 120 ? -30.25 -25.312 -11.211 1 88.19 120 ASN B C 1
ATOM 3915 O O . ASN B 1 120 ? -31.281 -24.625 -11.203 1 88.19 120 ASN B O 1
ATOM 3919 N N . GLY B 1 121 ? -29.766 -25.781 -12.234 1 87.94 121 GLY B N 1
ATOM 3920 C CA . GLY B 1 121 ? -30.516 -25.828 -13.477 1 87.94 121 GLY B CA 1
ATOM 3921 C C . GLY B 1 121 ? -30.453 -24.547 -14.273 1 87.94 121 GLY B C 1
ATOM 3922 O O . GLY B 1 121 ? -31.016 -24.453 -15.367 1 87.94 121 GLY B O 1
ATOM 3923 N N . ARG B 1 122 ? -29.906 -23.5 -13.734 1 88 122 ARG B N 1
ATOM 3924 C CA . ARG B 1 122 ? -29.781 -22.219 -14.422 1 88 122 ARG B CA 1
ATOM 3925 C C . ARG B 1 122 ? -28.375 -22.031 -14.984 1 88 122 ARG B C 1
ATOM 3927 O O . ARG B 1 122 ? -27.391 -22.297 -14.297 1 88 122 ARG B O 1
ATOM 3934 N N . GLN B 1 123 ? -28.359 -21.641 -16.234 1 92.62 123 GLN B N 1
ATOM 3935 C CA . GLN B 1 123 ? -27.078 -21.312 -16.859 1 92.62 123 GLN B CA 1
ATOM 3936 C C . GLN B 1 123 ? -26.641 -19.906 -16.516 1 92.62 123 GLN B C 1
ATOM 3938 O O . GLN B 1 123 ? -27.375 -18.938 -16.75 1 92.62 123 GLN B O 1
ATOM 3943 N N . VAL B 1 124 ? -25.5 -19.781 -15.906 1 94.31 124 VAL B N 1
ATOM 3944 C CA . VAL B 1 124 ? -24.953 -18.484 -15.539 1 94.31 124 VAL B CA 1
ATOM 3945 C C . VAL B 1 124 ? -23.516 -18.359 -16.031 1 94.31 124 VAL B C 1
ATOM 3947 O O . VAL B 1 124 ? -22.859 -19.359 -16.328 1 94.31 124 VAL B O 1
ATOM 3950 N N . LEU B 1 125 ? -23.062 -17.125 -16.25 1 95.19 125 LEU B N 1
ATOM 3951 C CA . LEU B 1 125 ? -21.656 -16.922 -16.578 1 95.19 125 LEU B CA 1
ATOM 3952 C C . LEU B 1 125 ? -20.75 -17.531 -15.508 1 95.19 125 LEU B C 1
ATOM 3954 O O . LEU B 1 125 ? -21.062 -17.438 -14.32 1 95.19 125 LEU B O 1
ATOM 3958 N N . SER B 1 126 ? -19.672 -18.094 -15.93 1 95 126 SER B N 1
ATOM 3959 C CA . SER B 1 126 ? -18.719 -18.688 -14.984 1 95 126 SER B CA 1
ATOM 3960 C C . SER B 1 126 ? -18.031 -17.609 -14.148 1 95 126 SER B C 1
ATOM 3962 O O . SER B 1 126 ? -17.75 -16.516 -14.641 1 95 126 SER B O 1
ATOM 3964 N N . TYR B 1 127 ? -17.812 -18 -12.914 1 95.62 127 TYR B N 1
ATOM 3965 C CA . TYR B 1 127 ? -16.984 -17.156 -12.062 1 95.62 127 TYR B CA 1
ATOM 3966 C C . TYR B 1 127 ? -15.539 -17.141 -12.547 1 95.62 127 TYR B C 1
ATOM 3968 O O . TYR B 1 127 ? -14.891 -18.188 -12.609 1 95.62 127 TYR B O 1
ATOM 3976 N N . LYS B 1 128 ? -15 -16 -12.867 1 96.69 128 LYS B N 1
ATOM 3977 C CA . LYS B 1 128 ? -13.656 -15.898 -13.43 1 96.69 128 LYS B CA 1
ATOM 3978 C C . LYS B 1 128 ? -12.719 -15.18 -12.477 1 96.69 128 LYS B C 1
ATOM 3980 O O . LYS B 1 128 ? -11.672 -14.672 -12.891 1 96.69 128 LYS B O 1
ATOM 3985 N N . GLY B 1 129 ? -13.094 -15.094 -11.188 1 97.31 129 GLY B N 1
ATOM 3986 C CA . GLY B 1 129 ? -12.312 -14.398 -10.172 1 97.31 129 GLY B CA 1
ATOM 3987 C C . GLY B 1 129 ? -12.867 -13.031 -9.828 1 97.31 129 GLY B C 1
ATOM 3988 O O . GLY B 1 129 ? -13.531 -12.398 -10.648 1 97.31 129 GLY B O 1
ATOM 3989 N N . ASP B 1 130 ? -12.539 -12.523 -8.711 1 98.19 130 ASP B N 1
ATOM 3990 C CA . ASP B 1 130 ? -13.109 -11.297 -8.18 1 98.19 130 ASP B CA 1
ATOM 3991 C C . ASP B 1 130 ? -12.695 -10.086 -9.023 1 98.19 130 ASP B C 1
ATOM 3993 O O . ASP B 1 130 ? -13.344 -9.039 -8.977 1 98.19 130 ASP B O 1
ATOM 3997 N N . MET B 1 131 ? -11.656 -10.211 -9.742 1 98.5 131 MET B N 1
ATOM 3998 C CA . MET B 1 131 ? -11.258 -9.117 -10.625 1 98.5 131 MET B CA 1
ATOM 3999 C C . MET B 1 131 ? -12.281 -8.914 -11.734 1 98.5 131 MET B C 1
ATOM 4001 O O . MET B 1 131 ? -12.477 -7.793 -12.211 1 98.5 131 MET B O 1
ATOM 4005 N N . VAL B 1 132 ? -12.969 -10.008 -12.102 1 98.12 132 VAL B N 1
ATOM 4006 C CA . VAL B 1 132 ? -13.852 -9.977 -13.258 1 98.12 132 VAL B CA 1
ATOM 4007 C C . VAL B 1 132 ? -15.305 -9.875 -12.789 1 98.12 132 VAL B C 1
ATOM 4009 O O . VAL B 1 132 ? -16.062 -9.016 -13.25 1 98.12 132 VAL B O 1
ATOM 4012 N N . ASN B 1 133 ? -15.727 -10.812 -11.992 1 97.62 133 ASN B N 1
ATOM 4013 C CA . ASN B 1 133 ? -17.109 -10.875 -11.523 1 97.62 133 ASN B CA 1
ATOM 4014 C C . ASN B 1 133 ? -17.203 -11.469 -10.125 1 97.62 133 ASN B C 1
ATOM 4016 O O . ASN B 1 133 ? -16.188 -11.602 -9.438 1 97.62 133 ASN B O 1
ATOM 4020 N N . SER B 1 134 ? -18.453 -11.703 -9.672 1 95.81 134 SER B N 1
ATOM 4021 C CA . SER B 1 134 ? -18.656 -12.148 -8.297 1 95.81 134 SER B CA 1
ATOM 4022 C C . SER B 1 134 ? -19.062 -13.617 -8.242 1 95.81 134 SER B C 1
ATOM 4024 O O . SER B 1 134 ? -19.609 -14.148 -9.219 1 95.81 134 SER B O 1
ATOM 4026 N N . ILE B 1 135 ? -18.703 -14.227 -7.117 1 92.88 135 ILE B N 1
ATOM 4027 C CA . ILE B 1 135 ? -19.125 -15.602 -6.883 1 92.88 135 ILE B CA 1
ATOM 4028 C C . ILE B 1 135 ? -20.656 -15.648 -6.77 1 92.88 135 ILE B C 1
ATOM 4030 O O . ILE B 1 135 ? -21.266 -16.672 -7.066 1 92.88 135 ILE B O 1
ATOM 4034 N N . SER B 1 136 ? -21.219 -14.555 -6.332 1 93.19 136 SER B N 1
ATOM 4035 C CA . SER B 1 136 ? -22.672 -14.445 -6.25 1 93.19 136 SER B CA 1
ATOM 4036 C C . SER B 1 136 ? -23.312 -14.562 -7.629 1 93.19 136 SER B C 1
ATOM 4038 O O . SER B 1 136 ? -22.859 -13.93 -8.586 1 93.19 136 SER B O 1
ATOM 4040 N N . LEU B 1 137 ? -24.438 -15.25 -7.711 1 93.12 137 LEU B N 1
ATOM 4041 C CA . LEU B 1 137 ? -25.078 -15.508 -8.992 1 93.12 137 LEU B CA 1
ATOM 4042 C C . LEU B 1 137 ? -25.703 -14.234 -9.555 1 93.12 137 LEU B C 1
ATOM 4044 O O . LEU B 1 137 ? -25.922 -14.133 -10.766 1 93.12 137 LEU B O 1
ATOM 4048 N N . ASP B 1 138 ? -25.953 -13.281 -8.734 1 92.25 138 ASP B N 1
ATOM 4049 C CA . ASP B 1 138 ? -26.594 -12.031 -9.156 1 92.25 138 ASP B CA 1
ATOM 4050 C C . ASP B 1 138 ? -25.578 -11.078 -9.766 1 92.25 138 ASP B C 1
ATOM 4052 O O . ASP B 1 138 ? -25.953 -10.094 -10.414 1 92.25 138 ASP B O 1
ATOM 4056 N N . ASN B 1 139 ? -24.328 -11.367 -9.648 1 94.94 139 ASN B N 1
ATOM 4057 C CA . ASN B 1 139 ? -23.297 -10.445 -10.094 1 94.94 139 ASN B CA 1
ATOM 4058 C C . ASN B 1 139 ? -22.234 -11.156 -10.93 1 94.94 139 ASN B C 1
ATOM 4060 O O . ASN B 1 139 ? -21.031 -11.016 -10.672 1 94.94 139 ASN B O 1
ATOM 4064 N N . ARG B 1 140 ? -22.734 -11.984 -11.875 1 96.19 140 ARG B N 1
ATOM 4065 C CA . ARG B 1 140 ? -21.828 -12.781 -12.688 1 96.19 140 ARG B CA 1
ATOM 4066 C C . ARG B 1 140 ? -21.391 -12.016 -13.938 1 96.19 140 ARG B C 1
ATOM 4068 O O . ARG B 1 140 ? -20.469 -12.43 -14.641 1 96.19 140 ARG B O 1
ATOM 4075 N N . GLU B 1 141 ? -22.016 -10.883 -14.172 1 96.81 141 GLU B N 1
ATOM 4076 C CA . GLU B 1 141 ? -21.578 -10.062 -15.305 1 96.81 141 GLU B CA 1
ATOM 4077 C C . GLU B 1 141 ? -20.25 -9.391 -15.023 1 96.81 141 GLU B C 1
ATOM 4079 O O . GLU B 1 141 ? -20.062 -8.797 -13.961 1 96.81 141 GLU B O 1
ATOM 4084 N N . PRO B 1 142 ? -19.281 -9.531 -15.984 1 97.5 142 PRO B N 1
ATOM 4085 C CA . PRO B 1 142 ? -18 -8.836 -15.789 1 97.5 142 PRO B CA 1
ATOM 4086 C C . PRO B 1 142 ? -18.188 -7.34 -15.531 1 97.5 142 PRO B C 1
ATOM 4088 O O . PRO B 1 142 ? -18.984 -6.688 -16.203 1 97.5 142 PRO B O 1
ATOM 4091 N N . ASP B 1 143 ? -17.531 -6.805 -14.594 1 98.06 143 ASP B N 1
ATOM 4092 C CA . ASP B 1 143 ? -17.641 -5.41 -14.18 1 98.06 143 ASP B CA 1
ATOM 4093 C C . ASP B 1 143 ? -16.281 -4.719 -14.219 1 98.06 143 ASP B C 1
ATOM 4095 O O . ASP B 1 143 ? -15.406 -5.016 -13.391 1 98.06 143 ASP B O 1
ATOM 4099 N N . PRO B 1 144 ? -16.094 -3.719 -15.078 1 98.19 144 PRO B N 1
ATOM 4100 C CA . PRO B 1 144 ? -14.797 -3.053 -15.203 1 98.19 144 PRO B CA 1
ATOM 4101 C C . PRO B 1 144 ? -14.352 -2.391 -13.898 1 98.19 144 PRO B C 1
ATOM 4103 O O . PRO B 1 144 ? -13.148 -2.234 -13.664 1 98.19 144 PRO B O 1
ATOM 4106 N N . GLU B 1 145 ? -15.273 -2.031 -13.023 1 97.56 145 GLU B N 1
ATOM 4107 C CA . GLU B 1 145 ? -14.922 -1.38 -11.766 1 97.56 145 GLU B CA 1
ATOM 4108 C C . GLU B 1 145 ? -14.117 -2.312 -10.867 1 97.56 145 GLU B C 1
ATOM 4110 O O . GLU B 1 145 ? -13.359 -1.854 -10 1 97.56 145 GLU B O 1
ATOM 4115 N N . ARG B 1 146 ? -14.281 -3.598 -11.109 1 98.31 146 ARG B N 1
ATOM 4116 C CA . ARG B 1 146 ? -13.57 -4.59 -10.312 1 98.31 146 ARG B CA 1
ATOM 4117 C C . ARG B 1 146 ? -12.078 -4.578 -10.625 1 98.31 146 ARG B C 1
ATOM 4119 O O . ARG B 1 146 ? -11.258 -4.988 -9.797 1 98.31 146 ARG B O 1
ATOM 4126 N N . LEU B 1 147 ? -11.703 -4.078 -11.812 1 98.62 147 LEU B N 1
ATOM 4127 C CA . LEU B 1 147 ? -10.289 -3.906 -12.133 1 98.62 147 LEU B CA 1
ATOM 4128 C C . LEU B 1 147 ? -9.641 -2.881 -11.203 1 98.62 147 LEU B C 1
ATOM 4130 O O . LEU B 1 147 ? -8.555 -3.111 -10.68 1 98.62 147 LEU B O 1
ATOM 4134 N N . ILE B 1 148 ? -10.352 -1.785 -11.008 1 98.56 148 ILE B N 1
ATOM 4135 C CA . ILE B 1 148 ? -9.859 -0.715 -10.148 1 98.56 148 ILE B CA 1
ATOM 4136 C C . ILE B 1 148 ? -9.797 -1.204 -8.703 1 98.56 148 ILE B C 1
ATOM 4138 O O . ILE B 1 148 ? -8.805 -0.971 -8.008 1 98.56 148 ILE B O 1
ATOM 4142 N N . LYS B 1 149 ? -10.852 -1.904 -8.312 1 98.38 149 LYS B N 1
ATOM 4143 C CA . LYS B 1 149 ? -10.875 -2.449 -6.957 1 98.38 149 LYS B CA 1
ATOM 4144 C C . LYS B 1 149 ? -9.742 -3.447 -6.742 1 98.38 149 LYS B C 1
ATOM 4146 O O . LYS B 1 149 ? -9.141 -3.488 -5.668 1 98.38 149 LYS B O 1
ATOM 4151 N N . SER B 1 150 ? -9.445 -4.27 -7.75 1 98.75 150 SER B N 1
ATOM 4152 C CA . SER B 1 150 ? -8.336 -5.215 -7.676 1 98.75 150 SER B CA 1
ATOM 4153 C C . SER B 1 150 ? -7.016 -4.496 -7.426 1 98.75 150 SER B C 1
ATOM 4155 O O . SER B 1 150 ? -6.199 -4.953 -6.621 1 98.75 150 SER B O 1
ATOM 4157 N N . TYR B 1 151 ? -6.816 -3.373 -8.125 1 98.81 151 TYR B N 1
ATOM 4158 C CA . TYR B 1 151 ? -5.605 -2.584 -7.934 1 98.81 151 TYR B CA 1
ATOM 4159 C C . TYR B 1 151 ? -5.512 -2.074 -6.5 1 98.81 151 TYR B C 1
ATOM 4161 O O . TYR B 1 151 ? -4.469 -2.213 -5.852 1 98.81 151 TYR B O 1
ATOM 4169 N N . PHE B 1 152 ? -6.574 -1.517 -6.027 1 98.81 152 PHE B N 1
ATOM 4170 C CA . PHE B 1 152 ? -6.578 -0.915 -4.699 1 98.81 152 PHE B CA 1
ATOM 4171 C C . PHE B 1 152 ? -6.336 -1.971 -3.627 1 98.81 152 PHE B C 1
ATOM 4173 O O . PHE B 1 152 ? -5.578 -1.742 -2.682 1 98.81 152 PHE B O 1
ATOM 4180 N N . LEU B 1 153 ? -6.98 -3.084 -3.768 1 98.75 153 LEU B N 1
ATOM 4181 C CA . LEU B 1 153 ? -6.766 -4.152 -2.799 1 98.75 153 LEU B CA 1
ATOM 4182 C C . LEU B 1 153 ? -5.34 -4.691 -2.889 1 98.75 153 LEU B C 1
ATOM 4184 O O . LEU B 1 153 ? -4.727 -5.004 -1.866 1 98.75 153 LEU B O 1
ATOM 4188 N N . SER B 1 154 ? -4.828 -4.816 -4.098 1 98.81 154 SER B N 1
ATOM 4189 C CA . SER B 1 154 ? -3.439 -5.23 -4.262 1 98.81 154 SER B CA 1
ATOM 4190 C C . SER B 1 154 ? -2.486 -4.246 -3.592 1 98.81 154 SER B C 1
ATOM 4192 O O . SER B 1 154 ? -1.529 -4.652 -2.932 1 98.81 154 SER B O 1
ATOM 4194 N N . ALA B 1 155 ? -2.75 -2.945 -3.777 1 98.81 155 ALA B N 1
ATOM 4195 C CA . ALA B 1 155 ? -1.926 -1.919 -3.143 1 98.81 155 ALA B CA 1
ATOM 4196 C C . ALA B 1 155 ? -1.962 -2.049 -1.623 1 98.81 155 ALA B C 1
ATOM 4198 O O . ALA B 1 155 ? -0.929 -1.933 -0.959 1 98.81 155 ALA B O 1
ATOM 4199 N N . THR B 1 156 ? -3.143 -2.266 -1.124 1 98.69 156 THR B N 1
ATOM 4200 C CA . THR B 1 156 ? -3.336 -2.436 0.312 1 98.69 156 THR B CA 1
ATOM 4201 C C . THR B 1 156 ? -2.523 -3.617 0.831 1 98.69 156 THR B C 1
ATOM 4203 O O . THR B 1 156 ? -1.838 -3.508 1.85 1 98.69 156 THR B O 1
ATOM 4206 N N . VAL B 1 157 ? -2.574 -4.695 0.127 1 98.75 157 VAL B N 1
ATOM 4207 C CA . VAL B 1 157 ? -1.891 -5.91 0.549 1 98.75 157 VAL B CA 1
ATOM 4208 C C . VAL B 1 157 ? -0.381 -5.73 0.408 1 98.75 157 VAL B C 1
ATOM 4210 O O . VAL B 1 157 ? 0.386 -6.172 1.268 1 98.75 157 VAL B O 1
ATOM 4213 N N . HIS B 1 158 ? 0.08 -5.113 -0.708 1 98.81 158 HIS B N 1
ATOM 4214 C CA . HIS B 1 158 ? 1.5 -4.809 -0.852 1 98.81 158 HIS B CA 1
ATOM 4215 C C . HIS B 1 158 ? 2.006 -3.977 0.321 1 98.81 158 HIS B C 1
ATOM 4217 O O . HIS B 1 158 ? 3.086 -4.242 0.855 1 98.81 158 HIS B O 1
ATOM 4223 N N . ASN B 1 159 ? 1.277 -2.926 0.679 1 98.69 159 ASN B N 1
ATOM 4224 C CA . ASN B 1 159 ? 1.654 -2.105 1.823 1 98.69 159 ASN B CA 1
ATOM 4225 C C . ASN B 1 159 ? 1.771 -2.938 3.098 1 98.69 159 ASN B C 1
ATOM 4227 O O . ASN B 1 159 ? 2.719 -2.771 3.867 1 98.69 159 ASN B O 1
ATOM 4231 N N . PHE B 1 160 ? 0.795 -3.807 3.311 1 98.25 160 PHE B N 1
ATOM 4232 C CA . PHE B 1 160 ? 0.755 -4.676 4.48 1 98.25 160 PHE B CA 1
ATOM 4233 C C . PHE B 1 160 ? 1.967 -5.598 4.512 1 98.25 160 PHE B C 1
ATOM 4235 O O . PHE B 1 160 ? 2.594 -5.773 5.562 1 98.25 160 PHE B O 1
ATOM 4242 N N . ILE B 1 161 ? 2.277 -6.133 3.352 1 98.44 161 ILE B N 1
ATOM 4243 C CA . ILE B 1 161 ? 3.4 -7.055 3.24 1 98.44 161 ILE B CA 1
ATOM 4244 C C . ILE B 1 161 ? 4.707 -6.316 3.518 1 98.44 161 ILE B C 1
ATOM 4246 O O . ILE B 1 161 ? 5.547 -6.793 4.285 1 98.44 161 ILE B O 1
ATOM 4250 N N . ARG B 1 162 ? 4.879 -5.125 2.961 1 97.75 162 ARG B N 1
ATOM 4251 C CA . ARG B 1 162 ? 6.098 -4.344 3.164 1 97.75 162 ARG B CA 1
ATOM 4252 C C . ARG B 1 162 ? 6.305 -4.035 4.645 1 97.75 162 ARG B C 1
ATOM 4254 O O . ARG B 1 162 ? 7.441 -3.969 5.113 1 97.75 162 ARG B O 1
ATOM 4261 N N . ALA B 1 163 ? 5.215 -3.85 5.324 1 96.44 163 ALA B N 1
ATOM 4262 C CA . ALA B 1 163 ? 5.285 -3.453 6.727 1 96.44 163 ALA B CA 1
ATOM 4263 C C . ALA B 1 163 ? 5.555 -4.656 7.625 1 96.44 163 ALA B C 1
ATOM 4265 O O . ALA B 1 163 ? 6.164 -4.52 8.688 1 96.44 163 ALA B O 1
ATOM 4266 N N . ASN B 1 164 ? 5.133 -5.848 7.207 1 95.19 164 ASN B N 1
ATOM 4267 C CA . ASN B 1 164 ? 5.117 -6.973 8.133 1 95.19 164 ASN B CA 1
ATOM 4268 C C . ASN B 1 164 ? 6.066 -8.078 7.688 1 95.19 164 ASN B C 1
ATOM 4270 O O . ASN B 1 164 ? 6.629 -8.797 8.516 1 95.19 164 ASN B O 1
ATOM 4274 N N . GLU B 1 165 ? 6.184 -8.266 6.371 1 95.94 165 GLU B N 1
ATOM 4275 C CA . GLU B 1 165 ? 7.039 -9.289 5.773 1 95.94 165 GLU B CA 1
ATOM 4276 C C . GLU B 1 165 ? 7.75 -8.758 4.535 1 95.94 165 GLU B C 1
ATOM 4278 O O . GLU B 1 165 ? 7.547 -9.266 3.428 1 95.94 165 GLU B O 1
ATOM 4283 N N . PRO B 1 166 ? 8.688 -7.883 4.754 1 94.38 166 PRO B N 1
ATOM 4284 C CA . PRO B 1 166 ? 9.266 -7.156 3.619 1 94.38 166 PRO B CA 1
ATOM 4285 C C . PRO B 1 166 ? 10.039 -8.07 2.668 1 94.38 166 PRO B C 1
ATOM 4287 O O . PRO B 1 166 ? 10.305 -7.688 1.526 1 94.38 166 PRO B O 1
ATOM 4290 N N . SER B 1 167 ? 10.398 -9.289 3.066 1 96.5 167 SER B N 1
ATOM 4291 C CA . SER B 1 167 ? 11.188 -10.172 2.211 1 96.5 167 SER B CA 1
ATOM 4292 C C . SER B 1 167 ? 10.289 -10.977 1.278 1 96.5 167 SER B C 1
ATOM 4294 O O . SER B 1 167 ? 10.781 -11.648 0.367 1 96.5 167 SER B O 1
ATOM 4296 N N . MET B 1 168 ? 9.023 -10.93 1.485 1 98.38 168 MET B N 1
ATOM 4297 C CA . MET B 1 168 ? 8.102 -11.727 0.68 1 98.38 168 MET B CA 1
ATOM 4298 C C . MET B 1 168 ? 7.836 -11.055 -0.664 1 98.38 168 MET B C 1
ATOM 4300 O O . MET B 1 168 ? 7.629 -9.836 -0.726 1 98.38 168 MET B O 1
ATOM 4304 N N . PHE B 1 169 ? 7.867 -11.82 -1.757 1 98.88 169 PHE B N 1
ATOM 4305 C CA . PHE B 1 169 ? 7.484 -11.352 -3.086 1 98.88 169 PHE B CA 1
ATOM 4306 C C . PHE B 1 169 ? 6.047 -11.734 -3.402 1 98.88 169 PHE B C 1
ATOM 4308 O O . PHE B 1 169 ? 5.453 -12.57 -2.711 1 98.88 169 PHE B O 1
ATOM 4315 N N . THR B 1 170 ? 5.453 -11.078 -4.371 1 98.81 170 THR B N 1
ATOM 4316 C CA . THR B 1 170 ? 4.086 -11.367 -4.789 1 98.81 170 THR B CA 1
ATOM 4317 C C . THR B 1 170 ? 4.055 -11.883 -6.227 1 98.81 170 THR B C 1
ATOM 4319 O O . THR B 1 170 ? 4.984 -11.633 -7 1 98.81 170 THR B O 1
ATOM 4322 N N . SER B 1 171 ? 2.994 -12.586 -6.543 1 98.88 171 SER B N 1
ATOM 4323 C CA . SER B 1 171 ? 2.842 -13.125 -7.891 1 98.88 171 SER B CA 1
ATOM 4324 C C . SER B 1 171 ? 1.372 -13.312 -8.25 1 98.88 171 SER B C 1
ATOM 4326 O O . SER B 1 171 ? 0.518 -13.398 -7.363 1 98.88 171 SER B O 1
ATOM 4328 N N . HIS B 1 172 ? 1.103 -13.305 -9.484 1 98.75 172 HIS B N 1
ATOM 4329 C CA . HIS B 1 172 ? -0.203 -13.703 -10 1 98.75 172 HIS B CA 1
ATOM 4330 C C . HIS B 1 172 ? -0.111 -14.172 -11.445 1 98.75 172 HIS B C 1
ATOM 4332 O O . HIS B 1 172 ? 0.911 -13.961 -12.109 1 98.75 172 HIS B O 1
ATOM 4338 N N . GLU B 1 173 ? -1.112 -14.883 -11.93 1 98.25 173 GLU B N 1
ATOM 4339 C CA . GLU B 1 173 ? -1.187 -15.289 -13.328 1 98.25 173 GLU B CA 1
ATOM 4340 C C . GLU B 1 173 ? -1.448 -14.094 -14.242 1 98.25 173 GLU B C 1
ATOM 4342 O O . GLU B 1 173 ? -2.365 -13.305 -13.992 1 98.25 173 GLU B O 1
ATOM 4347 N N . ALA B 1 174 ? -0.586 -13.945 -15.266 1 98.19 174 ALA B N 1
ATOM 4348 C CA . ALA B 1 174 ? -0.785 -12.867 -16.234 1 98.19 174 ALA B CA 1
ATOM 4349 C C . ALA B 1 174 ? -1.927 -13.195 -17.188 1 98.19 174 ALA B C 1
ATOM 4351 O O . ALA B 1 174 ? -1.697 -13.461 -18.375 1 98.19 174 ALA B O 1
ATOM 4352 N N . LEU B 1 175 ? -3.125 -13.047 -16.672 1 98.06 175 LEU B N 1
ATOM 4353 C CA . LEU B 1 175 ? -4.277 -13.555 -17.406 1 98.06 175 LEU B CA 1
ATOM 4354 C C . LEU B 1 175 ? -5.074 -12.406 -18.016 1 98.06 175 LEU B C 1
ATOM 4356 O O . LEU B 1 175 ? -5.387 -12.43 -19.219 1 98.06 175 LEU B O 1
ATOM 4360 N N . HIS B 1 176 ? -5.484 -11.453 -17.219 1 98.12 176 HIS B N 1
ATOM 4361 C CA . HIS B 1 176 ? -6.305 -10.344 -17.688 1 98.12 176 HIS B CA 1
ATOM 4362 C C . HIS B 1 176 ? -5.465 -9.312 -18.438 1 98.12 176 HIS B C 1
ATOM 4364 O O . HIS B 1 176 ? -4.867 -8.43 -17.812 1 98.12 176 HIS B O 1
ATOM 4370 N N . MET B 1 177 ? -5.539 -9.281 -19.703 1 97.88 177 MET B N 1
ATOM 4371 C CA . MET B 1 177 ? -4.582 -8.562 -20.547 1 97.88 177 MET B CA 1
ATOM 4372 C C . MET B 1 177 ? -4.711 -7.055 -20.344 1 97.88 177 MET B C 1
ATOM 4374 O O . MET B 1 177 ? -3.709 -6.344 -20.297 1 97.88 177 MET B O 1
ATOM 4378 N N . ILE B 1 178 ? -5.914 -6.57 -20.188 1 97.44 178 ILE B N 1
ATOM 4379 C CA . ILE B 1 178 ? -6.113 -5.137 -20 1 97.44 178 ILE B CA 1
ATOM 4380 C C . ILE B 1 178 ? -5.457 -4.699 -18.688 1 97.44 178 ILE B C 1
ATOM 4382 O O . ILE B 1 178 ? -4.789 -3.668 -18.641 1 97.44 178 ILE B O 1
ATOM 4386 N N . TYR B 1 179 ? -5.668 -5.461 -17.656 1 98.44 179 TYR B N 1
ATOM 4387 C CA . TYR B 1 179 ? -5.043 -5.152 -16.375 1 98.44 179 TYR B CA 1
ATOM 4388 C C . TYR B 1 179 ? -3.523 -5.184 -16.484 1 98.44 179 TYR B C 1
ATOM 4390 O O . TYR B 1 179 ? -2.848 -4.23 -16.094 1 98.44 179 TYR B O 1
ATOM 4398 N N . GLU B 1 180 ? -2.994 -6.293 -17.078 1 98.5 180 GLU B N 1
ATOM 4399 C CA . GLU B 1 180 ? -1.55 -6.449 -17.219 1 98.5 180 GLU B CA 1
ATOM 4400 C C . GLU B 1 180 ? -0.946 -5.301 -18.016 1 98.5 180 GLU B C 1
ATOM 4402 O O . GLU B 1 180 ? 0.064 -4.719 -17.609 1 98.5 180 GLU B O 1
ATOM 4407 N N . ASN B 1 181 ? -1.574 -5.059 -19.094 1 98.12 181 ASN B N 1
ATOM 4408 C CA . ASN B 1 181 ? -1.089 -3.979 -19.953 1 98.12 181 ASN B CA 1
ATOM 4409 C C . ASN B 1 181 ? -1.097 -2.639 -19.219 1 98.12 181 ASN B C 1
ATOM 4411 O O . ASN B 1 181 ? -0.146 -1.862 -19.328 1 98.12 181 ASN B O 1
ATOM 4415 N N . SER B 1 182 ? -2.168 -2.354 -18.516 1 98.19 182 SER B N 1
ATOM 4416 C CA . SER B 1 182 ? -2.305 -1.077 -17.828 1 98.19 182 SER B CA 1
ATOM 4417 C C . SER B 1 182 ? -1.261 -0.932 -16.719 1 98.19 182 SER B C 1
ATOM 4419 O O . SER B 1 182 ? -0.798 0.175 -16.438 1 98.19 182 SER B O 1
ATOM 4421 N N . MET B 1 183 ? -0.848 -2.033 -16.125 1 98 183 MET B N 1
ATOM 4422 C CA . MET B 1 183 ? 0.121 -2.025 -15.039 1 98 183 MET B CA 1
ATOM 4423 C C . MET B 1 183 ? 1.548 -2.076 -15.578 1 98 183 MET B C 1
ATOM 4425 O O . MET B 1 183 ? 2.5 -2.238 -14.812 1 98 183 MET B O 1
ATOM 4429 N N . THR B 1 184 ? 1.731 -2.018 -16.828 1 98.06 184 THR B N 1
ATOM 4430 C CA . THR B 1 184 ? 3.037 -2.1 -17.469 1 98.06 184 THR B CA 1
ATOM 4431 C C . THR B 1 184 ? 3.521 -0.715 -17.891 1 98.06 184 THR B C 1
ATOM 4433 O O . THR B 1 184 ? 2.779 0.046 -18.516 1 98.06 184 THR B O 1
ATOM 4436 N N . LYS B 1 185 ? 4.68 -0.376 -17.516 1 94.56 185 LYS B N 1
ATOM 4437 C CA . LYS B 1 185 ? 5.297 0.896 -17.875 1 94.56 185 LYS B CA 1
ATOM 4438 C C . LYS B 1 185 ? 6.676 0.684 -18.5 1 94.56 185 LYS B C 1
ATOM 4440 O O . LYS B 1 185 ? 7.281 -0.375 -18.328 1 94.56 185 LYS B O 1
ATOM 4445 N N . TYR B 1 186 ? 7.082 1.699 -19.234 1 90.62 186 TYR B N 1
ATOM 4446 C CA . TYR B 1 186 ? 8.406 1.671 -19.844 1 90.62 186 TYR B CA 1
ATOM 4447 C C . TYR B 1 186 ? 9.445 2.316 -18.938 1 90.62 186 TYR B C 1
ATOM 4449 O O . TYR B 1 186 ? 9.234 3.426 -18.438 1 90.62 186 TYR B O 1
ATOM 4457 N N . HIS B 1 187 ? 10.43 1.603 -18.609 1 83.12 187 HIS B N 1
ATOM 4458 C CA . HIS B 1 187 ? 11.508 2.072 -17.75 1 83.12 187 HIS B CA 1
ATOM 4459 C C . HIS B 1 187 ? 12.867 1.653 -18.297 1 83.12 187 HIS B C 1
ATOM 4461 O O . HIS B 1 187 ? 13.164 0.46 -18.391 1 83.12 187 HIS B O 1
ATOM 4467 N N . ASP B 1 188 ? 13.758 2.574 -18.609 1 81.5 188 ASP B N 1
ATOM 4468 C CA . ASP B 1 188 ? 15.133 2.363 -19.047 1 81.5 188 ASP B CA 1
ATOM 4469 C C . ASP B 1 188 ? 15.188 1.416 -20.25 1 81.5 188 ASP B C 1
ATOM 4471 O O . ASP B 1 188 ? 15.914 0.421 -20.234 1 81.5 188 ASP B O 1
ATOM 4475 N N . GLY B 1 189 ? 14.289 1.533 -21.172 1 85.19 189 GLY B N 1
ATOM 4476 C CA . GLY B 1 189 ? 14.352 0.809 -22.438 1 85.19 189 GLY B CA 1
ATOM 4477 C C . GLY B 1 189 ? 13.586 -0.502 -22.406 1 85.19 189 GLY B C 1
ATOM 4478 O O . GLY B 1 189 ? 13.609 -1.26 -23.375 1 85.19 189 GLY B O 1
ATOM 4479 N N . LYS B 1 190 ? 13.016 -0.828 -21.344 1 91.31 190 LYS B N 1
ATOM 4480 C CA . LYS B 1 190 ? 12.273 -2.08 -21.234 1 91.31 190 LYS B CA 1
ATOM 4481 C C . LYS B 1 190 ? 10.883 -1.848 -20.641 1 91.31 190 LYS B C 1
ATOM 4483 O O . LYS B 1 190 ? 10.68 -0.896 -19.875 1 91.31 190 LYS B O 1
ATOM 4488 N N . PHE B 1 191 ? 9.969 -2.756 -21.078 1 96.81 191 PHE B N 1
ATOM 4489 C CA . PHE B 1 191 ? 8.672 -2.795 -20.406 1 96.81 191 PHE B CA 1
ATOM 4490 C C . PHE B 1 191 ? 8.773 -3.584 -19.109 1 96.81 191 PHE B C 1
ATOM 4492 O O . PHE B 1 191 ? 9.492 -4.582 -19.031 1 96.81 191 PHE B O 1
ATOM 4499 N N . MET B 1 192 ? 8.102 -3.113 -18.125 1 97.19 192 MET B N 1
ATOM 4500 C CA . MET B 1 192 ? 8.016 -3.814 -16.844 1 97.19 192 MET B CA 1
ATOM 4501 C C . MET B 1 192 ? 6.586 -3.816 -16.312 1 97.19 192 MET B C 1
ATOM 4503 O O . MET B 1 192 ? 5.875 -2.816 -16.438 1 97.19 192 MET B O 1
ATOM 4507 N N . ASN B 1 193 ? 6.172 -4.953 -15.891 1 98.19 193 ASN B N 1
ATOM 4508 C CA . ASN B 1 193 ? 4.918 -5.043 -15.148 1 98.19 193 ASN B CA 1
ATOM 4509 C C . ASN B 1 193 ? 5.105 -4.652 -13.688 1 98.19 193 ASN B C 1
ATOM 4511 O O . ASN B 1 193 ? 5.855 -5.305 -12.953 1 98.19 193 ASN B O 1
ATOM 4515 N N . PHE B 1 194 ? 4.387 -3.654 -13.25 1 97.81 194 PHE B N 1
ATOM 4516 C CA . PHE B 1 194 ? 4.562 -3.174 -11.883 1 97.81 194 PHE B CA 1
ATOM 4517 C C . PHE B 1 194 ? 3.428 -3.654 -10.984 1 97.81 194 PHE B C 1
ATOM 4519 O O . PHE B 1 194 ? 3.207 -3.105 -9.906 1 97.81 194 PHE B O 1
ATOM 4526 N N . GLY B 1 195 ? 2.691 -4.66 -11.453 1 98.19 195 GLY B N 1
ATOM 4527 C CA . GLY B 1 195 ? 1.58 -5.211 -10.688 1 98.19 195 GLY B CA 1
ATOM 4528 C C . GLY B 1 195 ? 2.004 -6.289 -9.711 1 98.19 195 GLY B C 1
ATOM 4529 O O . GLY B 1 195 ? 1.366 -6.48 -8.672 1 98.19 195 GLY B O 1
ATOM 4530 N N . ALA B 1 196 ? 3.035 -7.043 -10.047 1 98.56 196 ALA B N 1
ATOM 4531 C CA . ALA B 1 196 ? 3.561 -8.102 -9.195 1 98.56 196 ALA B CA 1
ATOM 4532 C C . ALA B 1 196 ? 5.027 -8.391 -9.516 1 98.56 196 ALA B C 1
ATOM 4534 O O . ALA B 1 196 ? 5.492 -8.109 -10.625 1 98.56 196 ALA B O 1
ATOM 4535 N N . HIS B 1 197 ? 5.734 -9.008 -8.57 1 98.69 197 HIS B N 1
ATOM 4536 C CA . HIS B 1 197 ? 7.145 -9.32 -8.766 1 98.69 197 HIS B CA 1
ATOM 4537 C C . HIS B 1 197 ? 7.324 -10.438 -9.789 1 98.69 197 HIS B C 1
ATOM 4539 O O . HIS B 1 197 ? 8.25 -10.391 -10.602 1 98.69 197 HIS B O 1
ATOM 4545 N N . PHE B 1 198 ? 6.414 -11.398 -9.703 1 98.75 198 PHE B N 1
ATOM 4546 C CA . PHE B 1 198 ? 6.434 -12.602 -10.531 1 98.75 198 PHE B CA 1
ATOM 4547 C C . PHE B 1 198 ? 5.078 -12.828 -11.188 1 98.75 198 PHE B C 1
ATOM 4549 O O . PHE B 1 198 ? 4.043 -12.789 -10.523 1 98.75 198 PHE B O 1
ATOM 4556 N N . VAL B 1 199 ? 5.09 -12.961 -12.5 1 98.75 199 VAL B N 1
ATOM 4557 C CA . VAL B 1 199 ? 3.861 -13.312 -13.203 1 98.75 199 VAL B CA 1
ATOM 4558 C C . VAL B 1 199 ? 4.074 -14.594 -14.008 1 98.75 199 VAL B C 1
ATOM 4560 O O . VAL B 1 199 ? 5.207 -14.938 -14.359 1 98.75 199 VAL B O 1
ATOM 4563 N N . TRP B 1 200 ? 3.01 -15.273 -14.266 1 98.5 200 TRP B N 1
ATOM 4564 C CA . TRP B 1 200 ? 3.262 -16.5 -15 1 98.5 200 TRP B CA 1
ATOM 4565 C C . TRP B 1 200 ? 2.225 -16.703 -16.109 1 98.5 200 TRP B C 1
ATOM 4567 O O . TRP B 1 200 ? 1.147 -16.109 -16.062 1 98.5 200 TRP B O 1
ATOM 4577 N N . LEU B 1 201 ? 2.645 -17.422 -17.078 1 97.56 201 LEU B N 1
ATOM 4578 C CA . LEU B 1 201 ? 1.854 -17.875 -18.234 1 97.56 201 LEU B CA 1
ATOM 4579 C C . LEU B 1 201 ? 1.161 -19.188 -17.938 1 97.56 201 LEU B C 1
ATOM 4581 O O . LEU B 1 201 ? 1.824 -20.203 -17.703 1 97.56 201 LEU B O 1
ATOM 4585 N N . GLY B 1 202 ? -0.148 -19.172 -18.031 1 94.44 202 GLY B N 1
ATOM 4586 C CA . GLY B 1 202 ? -0.911 -20.375 -17.75 1 94.44 202 GLY B CA 1
ATOM 4587 C C . GLY B 1 202 ? -0.926 -21.344 -18.922 1 94.44 202 GLY B C 1
ATOM 4588 O O . GLY B 1 202 ? -0.519 -21 -20.031 1 94.44 202 GLY B O 1
ATOM 4589 N N . GLU B 1 203 ? -1.51 -22.469 -18.656 1 89.62 203 GLU B N 1
ATOM 4590 C CA . GLU B 1 203 ? -1.575 -23.547 -19.641 1 89.62 203 GLU B CA 1
ATOM 4591 C C . GLU B 1 203 ? -2.504 -23.188 -20.797 1 89.62 203 GLU B C 1
ATOM 4593 O O . GLU B 1 203 ? -2.205 -23.469 -21.953 1 89.62 203 GLU B O 1
ATOM 4598 N N . ARG B 1 204 ? -3.537 -22.516 -20.562 1 89.5 204 ARG B N 1
ATOM 4599 C CA . ARG B 1 204 ? -4.582 -22.25 -21.547 1 89.5 204 ARG B CA 1
ATOM 4600 C C . ARG B 1 204 ? -4.242 -21.016 -22.375 1 89.5 204 ARG B C 1
ATOM 4602 O O . ARG B 1 204 ? -4.898 -20.75 -23.391 1 89.5 204 ARG B O 1
ATOM 4609 N N . THR B 1 205 ? -3.244 -20.297 -21.891 1 92.44 205 THR B N 1
ATOM 4610 C CA . THR B 1 205 ? -2.91 -19.062 -22.578 1 92.44 205 THR B CA 1
ATOM 4611 C C . THR B 1 205 ? -1.521 -19.141 -23.203 1 92.44 205 THR B C 1
ATOM 4613 O O . THR B 1 205 ? -1.026 -18.172 -23.766 1 92.44 205 THR B O 1
ATOM 4616 N N . ARG B 1 206 ? -0.976 -20.312 -23.047 1 91.44 206 ARG B N 1
ATOM 4617 C CA . ARG B 1 206 ? 0.399 -20.484 -23.5 1 91.44 206 ARG B CA 1
ATOM 4618 C C . ARG B 1 206 ? 0.441 -20.844 -24.984 1 91.44 206 ARG B C 1
ATOM 4620 O O . ARG B 1 206 ? 0.693 -22 -25.328 1 91.44 206 ARG B O 1
ATOM 4627 N N . LYS B 1 207 ? 0.187 -19.984 -25.812 1 92.56 207 LYS B N 1
ATOM 4628 C CA . LYS B 1 207 ? 0.244 -20.234 -27.25 1 92.56 207 LYS B CA 1
ATOM 4629 C C . LYS B 1 207 ? 1.099 -19.188 -27.953 1 92.56 207 LYS B C 1
ATOM 4631 O O . LYS B 1 207 ? 0.966 -17.984 -27.688 1 92.56 207 LYS B O 1
ATOM 4636 N N . LEU B 1 208 ? 1.975 -19.766 -28.766 1 94.19 208 LEU B N 1
ATOM 4637 C CA . LEU B 1 208 ? 2.791 -18.875 -29.578 1 94.19 208 LEU B CA 1
ATOM 4638 C C . LEU B 1 208 ? 1.922 -18.047 -30.516 1 94.19 208 LEU B C 1
ATOM 4640 O O . LEU B 1 208 ? 0.961 -18.562 -31.094 1 94.19 208 LEU B O 1
ATOM 4644 N N . GLY B 1 209 ? 2.238 -16.812 -30.672 1 93.94 209 GLY B N 1
ATOM 4645 C CA . GLY B 1 209 ? 1.508 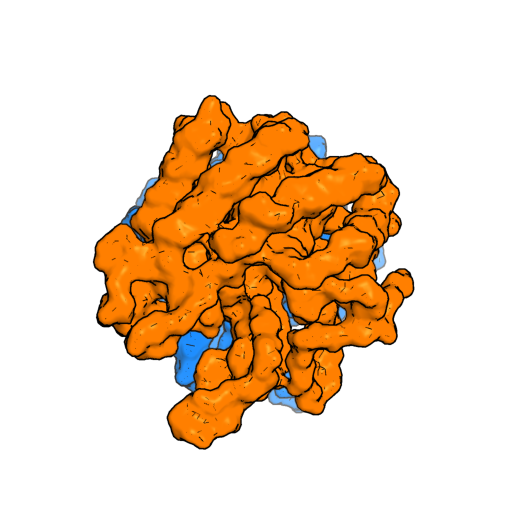-15.945 -31.578 1 93.94 209 GLY B CA 1
ATOM 4646 C C . GLY B 1 209 ? 0.271 -15.328 -30.953 1 93.94 209 GLY B C 1
ATOM 4647 O O . GLY B 1 209 ? -0.462 -14.594 -31.625 1 93.94 209 GLY B O 1
ATOM 4648 N N . GLN B 1 210 ? 0.077 -15.602 -29.781 1 96.75 210 GLN B N 1
ATOM 4649 C CA . GLN B 1 210 ? -1.052 -15.008 -29.062 1 96.75 210 GLN B CA 1
ATOM 4650 C C . GLN B 1 210 ? -0.582 -13.945 -28.078 1 96.75 210 GLN B C 1
ATOM 4652 O O . GLN B 1 210 ? 0.617 -13.812 -27.812 1 96.75 210 GLN B O 1
ATOM 4657 N N . ALA B 1 211 ? -1.499 -13.219 -27.578 1 98.12 211 ALA B N 1
ATOM 4658 C CA . ALA B 1 211 ? -1.234 -11.984 -26.859 1 98.12 211 ALA B CA 1
ATOM 4659 C C . ALA B 1 211 ? -0.4 -12.25 -25.609 1 98.12 211 ALA B C 1
ATOM 4661 O O . ALA B 1 211 ? 0.542 -11.516 -25.312 1 98.12 211 ALA B O 1
ATOM 4662 N N . HIS B 1 212 ? -0.748 -13.281 -24.844 1 98.12 212 HIS B N 1
ATOM 4663 C CA . HIS B 1 212 ? -0.11 -13.492 -23.547 1 98.12 212 HIS B CA 1
ATOM 4664 C C . HIS B 1 212 ? 1.373 -13.812 -23.719 1 98.12 212 HIS B C 1
ATOM 4666 O O . HIS B 1 212 ? 2.217 -13.203 -23.047 1 98.12 212 HIS B O 1
ATOM 4672 N N . ALA B 1 213 ? 1.674 -14.781 -24.578 1 97.31 213 ALA B N 1
ATOM 4673 C CA . ALA B 1 213 ? 3.072 -15.133 -24.797 1 97.31 213 ALA B CA 1
ATOM 4674 C C . ALA B 1 213 ? 3.857 -13.945 -25.359 1 97.31 213 ALA B C 1
ATOM 4676 O O . ALA B 1 213 ? 4.996 -13.703 -24.938 1 97.31 213 ALA B O 1
ATOM 4677 N N . GLU B 1 214 ? 3.25 -13.188 -26.25 1 97.44 214 GLU B N 1
ATOM 4678 C CA . GLU B 1 214 ? 3.893 -12 -26.812 1 97.44 214 GLU B CA 1
ATOM 4679 C C . GLU B 1 214 ? 4.141 -10.953 -25.734 1 97.44 214 GLU B C 1
ATOM 4681 O O . GLU B 1 214 ? 5.223 -10.359 -25.672 1 97.44 214 GLU B O 1
ATOM 4686 N N . TYR B 1 215 ? 3.168 -10.711 -24.953 1 98.19 215 TYR B N 1
ATOM 4687 C CA . TYR B 1 215 ? 3.275 -9.742 -23.859 1 98.19 215 TYR B CA 1
ATOM 4688 C C . TYR B 1 215 ? 4.441 -10.078 -22.938 1 98.19 215 TYR B C 1
ATOM 4690 O O . TYR B 1 215 ? 5.281 -9.227 -22.656 1 98.19 215 TYR B O 1
ATOM 4698 N N . LEU B 1 216 ? 4.5 -11.328 -22.516 1 97.75 216 LEU B N 1
ATOM 4699 C CA . LEU B 1 216 ? 5.516 -11.75 -21.562 1 97.75 216 LEU B CA 1
ATOM 4700 C C . LEU B 1 216 ? 6.906 -11.688 -22.172 1 97.75 216 LEU B C 1
ATOM 4702 O O . LEU B 1 216 ? 7.906 -11.578 -21.453 1 97.75 216 LEU B O 1
ATOM 4706 N N . SER B 1 217 ? 6.996 -11.758 -23.453 1 96.5 217 SER B N 1
ATOM 4707 C CA . SER B 1 217 ? 8.281 -11.641 -24.141 1 96.5 217 SER B CA 1
ATOM 4708 C C . SER B 1 217 ? 8.781 -10.195 -24.125 1 96.5 217 SER B C 1
ATOM 4710 O O . SER B 1 217 ? 9.961 -9.938 -24.375 1 96.5 217 SER B O 1
ATOM 4712 N N . HIS B 1 218 ? 7.934 -9.234 -23.766 1 96.44 218 HIS B N 1
ATOM 4713 C CA . HIS B 1 218 ? 8.305 -7.828 -23.844 1 96.44 218 HIS B CA 1
ATOM 4714 C C . HIS B 1 218 ? 8.594 -7.25 -22.469 1 96.44 218 HIS B C 1
ATOM 4716 O O . HIS B 1 218 ? 9.148 -6.152 -22.359 1 96.44 218 HIS B O 1
ATOM 4722 N N . ILE B 1 219 ? 8.203 -7.941 -21.438 1 97.56 219 ILE B N 1
ATOM 4723 C CA . ILE B 1 219 ? 8.422 -7.367 -20.109 1 97.56 219 ILE B CA 1
ATOM 4724 C C . ILE B 1 219 ? 9.711 -7.93 -19.516 1 97.56 219 ILE B C 1
ATOM 4726 O O . ILE B 1 219 ? 10.062 -9.086 -19.766 1 97.56 219 ILE B O 1
ATOM 4730 N N . ASP B 1 220 ? 10.336 -7.176 -18.703 1 96.19 220 ASP B N 1
ATOM 4731 C CA . ASP B 1 220 ? 11.617 -7.543 -18.109 1 96.19 220 ASP B CA 1
ATOM 4732 C C . ASP B 1 220 ? 11.414 -8.375 -16.844 1 96.19 220 ASP B C 1
ATOM 4734 O O . ASP B 1 220 ? 12.375 -8.914 -16.281 1 96.19 220 ASP B O 1
ATOM 4738 N N . ASN B 1 221 ? 10.203 -8.5 -16.281 1 98 221 ASN B N 1
ATOM 4739 C CA . ASN B 1 221 ? 9.906 -9.305 -15.102 1 98 221 ASN B CA 1
ATOM 4740 C C . ASN B 1 221 ? 10.32 -10.758 -15.297 1 98 221 ASN B C 1
ATOM 4742 O O . ASN B 1 221 ? 10.32 -11.266 -16.422 1 98 221 ASN B O 1
ATOM 4746 N N . PRO B 1 222 ? 10.734 -11.391 -14.188 1 98.69 222 PRO B N 1
ATOM 4747 C CA . PRO B 1 222 ? 10.789 -12.852 -14.32 1 98.69 222 PRO B CA 1
ATOM 4748 C C . PRO B 1 222 ? 9.422 -13.469 -14.57 1 98.69 222 PRO B C 1
ATOM 4750 O O . PRO B 1 222 ? 8.414 -12.961 -14.07 1 98.69 222 PRO B O 1
ATOM 4753 N N . VAL B 1 223 ? 9.453 -14.539 -15.312 1 98.56 223 VAL B N 1
ATOM 4754 C CA . VAL B 1 223 ? 8.188 -15.094 -15.781 1 98.56 223 VAL B CA 1
ATOM 4755 C C . VAL B 1 223 ? 8.156 -16.594 -15.531 1 98.56 223 VAL B C 1
ATOM 4757 O O . VAL B 1 223 ? 9.148 -17.297 -15.758 1 98.56 223 VAL B O 1
ATOM 4760 N N . GLY B 1 224 ? 7.012 -17.031 -14.992 1 98.75 224 GLY B N 1
ATOM 4761 C CA . GLY B 1 224 ? 6.75 -18.453 -14.953 1 98.75 224 GLY B CA 1
ATOM 4762 C C . GLY B 1 224 ? 5.98 -18.953 -16.156 1 98.75 224 GLY B C 1
ATOM 4763 O O . GLY B 1 224 ? 5.145 -18.234 -16.703 1 98.75 224 GLY B O 1
ATOM 4764 N N . ILE B 1 225 ? 6.277 -20.141 -16.578 1 98.56 225 ILE B N 1
ATOM 4765 C CA . ILE B 1 225 ? 5.531 -20.797 -17.641 1 98.56 225 ILE B CA 1
ATOM 4766 C C . ILE B 1 225 ? 5.047 -22.172 -17.156 1 98.56 225 ILE B C 1
ATOM 4768 O O . ILE B 1 225 ? 5.859 -23.031 -16.812 1 98.56 225 ILE B O 1
ATOM 4772 N N . LYS B 1 226 ? 3.76 -22.344 -17.156 1 98 226 LYS B N 1
ATOM 4773 C CA . LYS B 1 226 ? 3.203 -23.641 -16.812 1 98 226 LYS B CA 1
ATOM 4774 C C . LYS B 1 226 ? 3.402 -24.641 -17.938 1 98 226 LYS B C 1
ATOM 4776 O O . LYS B 1 226 ? 3.186 -24.312 -19.109 1 98 226 LYS B O 1
ATOM 4781 N N . VAL B 1 227 ? 3.838 -25.812 -17.578 1 98.06 227 VAL B N 1
ATOM 4782 C CA . VAL B 1 227 ? 4.059 -26.859 -18.562 1 98.06 227 VAL B CA 1
ATOM 4783 C C . VAL B 1 227 ? 3.244 -28.094 -18.203 1 98.06 227 VAL B C 1
ATOM 4785 O O . VAL B 1 227 ? 3.574 -28.812 -17.25 1 98.06 227 VAL B O 1
ATOM 4788 N N . GLY B 1 228 ? 2.225 -28.375 -18.953 1 96.69 228 GLY B N 1
ATOM 4789 C CA . GLY B 1 228 ? 1.363 -29.531 -18.766 1 96.69 228 GLY B CA 1
ATOM 4790 C C . GLY B 1 228 ? 1.656 -30.656 -19.734 1 96.69 228 GLY B C 1
ATOM 4791 O O . GLY B 1 228 ? 2.584 -30.578 -20.531 1 96.69 228 GLY B O 1
ATOM 4792 N N . PRO B 1 229 ? 0.875 -31.688 -19.609 1 95.81 229 PRO B N 1
ATOM 4793 C CA . PRO B 1 229 ? 1.146 -32.875 -20.406 1 95.81 229 PRO B CA 1
ATOM 4794 C C . PRO B 1 229 ? 0.918 -32.688 -21.891 1 95.81 229 PRO B C 1
ATOM 4796 O O . PRO B 1 229 ? 1.47 -33.406 -22.719 1 95.81 229 PRO B O 1
ATOM 4799 N N . ASN B 1 230 ? 0.241 -31.641 -22.25 1 92.5 230 ASN B N 1
ATOM 4800 C CA . ASN B 1 230 ? -0.089 -31.422 -23.656 1 92.5 230 ASN B CA 1
ATOM 4801 C C . ASN B 1 230 ? 0.825 -30.375 -24.281 1 92.5 230 ASN B C 1
ATOM 4803 O O . ASN B 1 230 ? 0.572 -29.922 -25.406 1 92.5 230 ASN B O 1
ATOM 4807 N N . ALA B 1 231 ? 1.813 -30.062 -23.609 1 94.06 231 ALA B N 1
ATOM 4808 C CA . ALA B 1 231 ? 2.699 -29.016 -24.109 1 94.06 231 ALA B CA 1
ATOM 4809 C C . ALA B 1 231 ? 3.445 -29.469 -25.359 1 94.06 231 ALA B C 1
ATOM 4811 O O . ALA B 1 231 ? 3.961 -30.594 -25.406 1 94.06 231 ALA B O 1
ATOM 4812 N N . ASP B 1 232 ? 3.379 -28.703 -26.375 1 95.94 232 ASP B N 1
ATOM 4813 C CA . ASP B 1 232 ? 4.281 -28.875 -27.516 1 95.94 232 ASP B CA 1
ATOM 4814 C C . ASP B 1 232 ? 5.684 -28.375 -27.172 1 95.94 232 ASP B C 1
ATOM 4816 O O . ASP B 1 232 ? 5.898 -27.172 -26.984 1 95.94 232 ASP B O 1
ATOM 4820 N N . LEU B 1 233 ? 6.645 -29.281 -27.219 1 97.19 233 LEU B N 1
ATOM 4821 C CA . LEU B 1 233 ? 7.98 -28.953 -26.719 1 97.19 233 LEU B CA 1
ATOM 4822 C C . LEU B 1 233 ? 8.688 -27.969 -27.641 1 97.19 233 LEU B C 1
ATOM 4824 O O . LEU B 1 233 ? 9.469 -27.141 -27.188 1 97.19 233 LEU B O 1
ATOM 4828 N N . ASN B 1 234 ? 8.445 -28.062 -28.953 1 97.5 234 ASN B N 1
ATOM 4829 C CA . ASN B 1 234 ? 9.023 -27.094 -29.875 1 97.5 234 ASN B CA 1
ATOM 4830 C C . ASN B 1 234 ? 8.461 -25.688 -29.641 1 97.5 234 ASN B C 1
ATOM 4832 O O . ASN B 1 234 ? 9.211 -24.719 -29.656 1 97.5 234 ASN B O 1
ATOM 4836 N N . GLU B 1 235 ? 7.211 -25.672 -29.484 1 97.19 235 GLU B N 1
ATOM 4837 C CA . GLU B 1 235 ? 6.578 -24.391 -29.172 1 97.19 235 GLU B CA 1
ATOM 4838 C C . GLU B 1 235 ? 7.094 -23.828 -27.844 1 97.19 235 GLU B C 1
ATOM 4840 O O . GLU B 1 235 ? 7.332 -22.625 -27.734 1 97.19 235 GLU B O 1
ATOM 4845 N N . LEU B 1 236 ? 7.207 -24.703 -26.891 1 97.44 236 LEU B N 1
ATOM 4846 C CA . LEU B 1 236 ? 7.715 -24.297 -25.578 1 97.44 236 LEU B CA 1
ATOM 4847 C C . LEU B 1 236 ? 9.086 -23.641 -25.719 1 97.44 236 LEU B C 1
ATOM 4849 O O . LEU B 1 236 ? 9.328 -22.578 -25.141 1 97.44 236 LEU B O 1
ATOM 4853 N N . ILE B 1 237 ? 10.008 -24.266 -26.484 1 98.31 237 ILE B N 1
ATOM 4854 C CA . ILE B 1 237 ? 11.359 -23.75 -26.672 1 98.31 237 ILE B CA 1
ATOM 4855 C C . ILE B 1 237 ? 11.297 -22.391 -27.375 1 98.31 237 ILE B C 1
ATOM 4857 O O . ILE B 1 237 ? 12.047 -21.469 -27.031 1 98.31 237 ILE B O 1
ATOM 4861 N N . GLU B 1 238 ? 10.406 -22.266 -28.328 1 98 238 GLU B N 1
ATOM 4862 C CA . GLU B 1 238 ? 10.266 -21 -29.031 1 98 238 GLU B CA 1
ATOM 4863 C C . GLU B 1 238 ? 9.789 -19.891 -28.094 1 98 238 GLU B C 1
ATOM 4865 O O . GLU B 1 238 ? 10.234 -18.75 -28.188 1 98 238 GLU B O 1
ATOM 4870 N N . ILE B 1 239 ? 8.859 -20.203 -27.234 1 97.75 239 ILE B N 1
ATOM 4871 C CA . ILE B 1 239 ? 8.367 -19.234 -26.25 1 97.75 239 ILE B CA 1
ATOM 4872 C C . ILE B 1 239 ? 9.508 -18.828 -25.328 1 97.75 239 ILE B C 1
ATOM 4874 O O . ILE B 1 239 ? 9.695 -17.641 -25.047 1 97.75 239 ILE B O 1
ATOM 4878 N N . ILE B 1 240 ? 10.273 -19.828 -24.828 1 98.31 240 ILE B N 1
ATOM 4879 C CA . ILE B 1 240 ? 11.398 -19.531 -23.953 1 98.31 240 ILE B CA 1
ATOM 4880 C C . ILE B 1 240 ? 12.383 -18.609 -24.672 1 98.31 240 ILE B C 1
ATOM 4882 O O . ILE B 1 240 ? 12.883 -17.641 -24.078 1 98.31 240 ILE B O 1
ATOM 4886 N N . ASN B 1 241 ? 12.648 -18.906 -25.938 1 97.69 241 ASN B N 1
ATOM 4887 C CA . ASN B 1 241 ? 13.562 -18.094 -26.734 1 97.69 241 ASN B CA 1
ATOM 4888 C C . ASN B 1 241 ? 13.102 -16.641 -26.797 1 97.69 241 ASN B C 1
ATOM 4890 O O . ASN B 1 241 ? 13.914 -15.719 -26.688 1 97.69 241 ASN B O 1
ATOM 4894 N N . LYS B 1 242 ? 11.867 -16.469 -27 1 96.81 242 LYS B N 1
ATOM 4895 C CA . LYS B 1 242 ? 11.312 -15.125 -27.141 1 96.81 242 LYS B CA 1
ATOM 4896 C C . LYS B 1 242 ? 11.32 -14.383 -25.797 1 96.81 242 LYS B C 1
ATOM 4898 O O . LYS B 1 242 ? 11.609 -13.188 -25.75 1 96.81 242 LYS B O 1
ATOM 4903 N N . VAL B 1 243 ? 10.953 -15.062 -24.734 1 97.38 243 VAL B N 1
ATOM 4904 C CA . VAL B 1 243 ? 10.805 -14.453 -23.422 1 97.38 243 VAL B CA 1
ATOM 4905 C C . VAL B 1 243 ? 12.18 -14.18 -22.812 1 97.38 243 VAL B C 1
ATOM 4907 O O . VAL B 1 243 ? 12.375 -13.164 -22.141 1 97.38 243 VAL B O 1
ATOM 4910 N N . ASN B 1 244 ? 13.062 -15.086 -23.062 1 97.88 244 ASN B N 1
ATOM 4911 C CA . ASN B 1 244 ? 14.406 -14.992 -22.516 1 97.88 244 ASN B CA 1
ATOM 4912 C C . ASN B 1 244 ? 15.453 -14.805 -23.609 1 97.88 244 ASN B C 1
ATOM 4914 O O . ASN B 1 244 ? 16.391 -15.602 -23.719 1 97.88 244 ASN B O 1
ATOM 4918 N N . ILE B 1 245 ? 15.391 -13.727 -24.25 1 95.19 245 ILE B N 1
ATOM 4919 C CA . ILE B 1 245 ? 16.203 -13.445 -25.438 1 95.19 245 ILE B CA 1
ATOM 4920 C C . ILE B 1 245 ? 17.672 -13.398 -25.047 1 95.19 245 ILE B C 1
ATOM 4922 O O . ILE B 1 245 ? 18.547 -13.805 -25.828 1 95.19 245 ILE B O 1
ATOM 4926 N N . GLN B 1 246 ? 18 -13.008 -23.875 1 96.44 246 GLN B N 1
ATOM 4927 C CA . GLN B 1 246 ? 19.391 -12.867 -23.438 1 96.44 246 GLN B CA 1
ATOM 4928 C C . GLN B 1 246 ? 19.875 -14.133 -22.734 1 96.44 246 GLN B C 1
ATOM 4930 O O . GLN B 1 246 ? 21.031 -14.211 -22.297 1 96.44 246 GLN B O 1
ATOM 4935 N N . ASN B 1 247 ? 19.016 -15.125 -22.656 1 98.38 247 ASN B N 1
ATOM 4936 C CA . ASN B 1 247 ? 19.312 -16.391 -21.984 1 98.38 247 ASN B CA 1
ATOM 4937 C C . ASN B 1 247 ? 19.844 -16.156 -20.562 1 98.38 247 ASN B C 1
ATOM 4939 O O . ASN B 1 247 ? 20.875 -16.719 -20.188 1 98.38 247 ASN B O 1
ATOM 4943 N N . GLN B 1 248 ? 19.156 -15.25 -19.891 1 98.25 248 GLN B N 1
ATOM 4944 C CA . GLN B 1 248 ? 19.516 -14.906 -18.516 1 98.25 248 GLN B CA 1
ATOM 4945 C C . GLN B 1 248 ? 18.891 -15.883 -17.516 1 98.25 248 GLN B C 1
ATOM 4947 O O . GLN B 1 248 ? 17.672 -16.094 -17.531 1 98.25 248 GLN B O 1
ATOM 4952 N N . LEU B 1 249 ? 19.781 -16.5 -16.672 1 98.56 249 LEU B N 1
ATOM 4953 C CA . LEU B 1 249 ? 19.25 -17.344 -15.617 1 98.56 249 LEU B CA 1
ATOM 4954 C C . LEU B 1 249 ? 18.406 -16.531 -14.641 1 98.56 249 LEU B C 1
ATOM 4956 O O . LEU B 1 249 ? 18.797 -15.445 -14.234 1 98.56 249 LEU B O 1
ATOM 4960 N N . GLY B 1 250 ? 17.203 -17.016 -14.344 1 98.69 250 GLY B N 1
ATOM 4961 C CA . GLY B 1 250 ? 16.312 -16.312 -13.445 1 98.69 250 GLY B CA 1
ATOM 4962 C C . GLY B 1 250 ? 15.164 -15.625 -14.172 1 98.69 250 GLY B C 1
ATOM 4963 O O . GLY B 1 250 ? 14.18 -15.227 -13.547 1 98.69 250 GLY B O 1
ATOM 4964 N N . LYS B 1 251 ? 15.281 -15.539 -15.5 1 98.69 251 LYS B N 1
ATOM 4965 C CA . LYS B 1 251 ? 14.281 -14.836 -16.297 1 98.69 251 LYS B CA 1
ATOM 4966 C C . LYS B 1 251 ? 13.047 -15.703 -16.516 1 98.69 251 LYS B C 1
ATOM 4968 O O . LYS B 1 251 ? 11.922 -15.203 -16.516 1 98.69 251 LYS B O 1
ATOM 4973 N N . VAL B 1 252 ? 13.25 -17 -16.719 1 98.81 252 VAL B N 1
ATOM 4974 C CA . VAL B 1 252 ? 12.133 -17.906 -17.016 1 98.81 252 VAL B CA 1
ATOM 4975 C C . VAL B 1 252 ? 12.148 -19.078 -16.031 1 98.81 252 VAL B C 1
ATOM 4977 O O . VAL B 1 252 ? 13.164 -19.75 -15.875 1 98.81 252 VAL B O 1
ATOM 4980 N N . ALA B 1 253 ? 11.07 -19.25 -15.398 1 98.94 253 ALA B N 1
ATOM 4981 C CA . ALA B 1 253 ? 10.844 -20.453 -14.594 1 98.94 253 ALA B CA 1
ATOM 4982 C C . ALA B 1 253 ? 9.852 -21.391 -15.273 1 98.94 253 ALA B C 1
ATOM 4984 O O . ALA B 1 253 ? 8.781 -20.953 -15.711 1 98.94 253 ALA B O 1
ATOM 4985 N N . LEU B 1 254 ? 10.203 -22.594 -15.445 1 98.88 254 LEU B N 1
ATOM 4986 C CA . LEU B 1 254 ? 9.266 -23.609 -15.906 1 98.88 254 LEU B CA 1
ATOM 4987 C C . LEU B 1 254 ? 8.562 -24.281 -14.734 1 98.88 254 LEU B C 1
ATOM 4989 O O . LEU B 1 254 ? 9.219 -24.891 -13.883 1 98.88 254 LEU B O 1
ATOM 4993 N N . ILE B 1 255 ? 7.285 -24.141 -14.688 1 98.81 255 ILE B N 1
ATOM 4994 C CA . ILE B 1 255 ? 6.473 -24.703 -13.617 1 98.81 255 ILE B CA 1
ATOM 4995 C C . ILE B 1 255 ? 5.809 -26 -14.102 1 98.81 255 ILE B C 1
ATOM 4997 O O . ILE B 1 255 ? 4.766 -25.953 -14.758 1 98.81 255 ILE B O 1
ATOM 5001 N N . ILE B 1 256 ? 6.324 -27.094 -13.672 1 98.62 256 ILE B N 1
ATOM 5002 C CA . ILE B 1 256 ? 5.969 -28.422 -14.195 1 98.62 256 ILE B CA 1
ATOM 5003 C C . ILE B 1 256 ? 4.688 -28.906 -13.523 1 98.62 256 ILE B C 1
ATOM 5005 O O . ILE B 1 256 ? 4.633 -29.031 -12.297 1 98.62 256 ILE B O 1
ATOM 5009 N N . ARG B 1 257 ? 3.693 -29.203 -14.297 1 97.81 257 ARG B N 1
ATOM 5010 C CA . ARG B 1 257 ? 2.416 -29.688 -13.789 1 97.81 257 ARG B CA 1
ATOM 5011 C C . ARG B 1 257 ? 1.896 -30.844 -14.633 1 97.81 257 ARG B C 1
ATOM 5013 O O . ARG B 1 257 ? 0.807 -30.766 -15.203 1 97.81 257 ARG B O 1
ATOM 5020 N N . LEU B 1 258 ? 2.549 -31.938 -14.641 1 98 258 LEU B N 1
ATOM 5021 C CA . LEU B 1 258 ? 2.295 -33.031 -15.562 1 98 258 LEU B CA 1
ATOM 5022 C C . LEU B 1 258 ? 1.254 -34 -14.992 1 98 258 LEU B C 1
ATOM 5024 O O . LEU B 1 258 ? 0.545 -34.656 -15.742 1 98 258 LEU B O 1
ATOM 5028 N N . GLY B 1 259 ? 1.195 -34.125 -13.711 1 97.62 259 GLY B N 1
ATOM 5029 C CA . GLY B 1 259 ? 0.299 -35.094 -13.086 1 97.62 259 GLY B CA 1
ATOM 5030 C C . GLY B 1 259 ? 0.912 -36.469 -12.938 1 97.62 259 GLY B C 1
ATOM 5031 O O . GLY B 1 259 ? 1.837 -36.844 -13.672 1 97.62 259 GLY B O 1
ATOM 5032 N N . ILE B 1 260 ? 0.295 -37.25 -12.125 1 97.38 260 ILE B N 1
ATOM 5033 C CA . ILE B 1 260 ? 0.808 -38.531 -11.734 1 97.38 260 ILE B CA 1
ATOM 5034 C C . ILE B 1 260 ? 0.821 -39.469 -12.938 1 97.38 260 ILE B C 1
ATOM 5036 O O . ILE B 1 260 ? 1.663 -40.375 -13.031 1 97.38 260 ILE B O 1
ATOM 5040 N N . LYS B 1 261 ? 0.045 -39.281 -13.812 1 97.25 261 LYS B N 1
ATOM 5041 C CA . LYS B 1 261 ? -0.103 -40.156 -14.945 1 97.25 261 LYS B CA 1
ATOM 5042 C C . LYS B 1 261 ? 0.996 -39.938 -15.977 1 97.25 261 LYS B C 1
ATOM 5044 O O . LYS B 1 261 ? 1.324 -40.844 -16.75 1 97.25 261 LYS B O 1
ATOM 5049 N N . ASN B 1 262 ? 1.593 -38.719 -15.93 1 98.19 262 ASN B N 1
ATOM 5050 C CA . ASN B 1 262 ? 2.398 -38.375 -17.078 1 98.19 262 ASN B CA 1
ATOM 5051 C C . ASN B 1 262 ? 3.83 -38 -16.688 1 98.19 262 ASN B C 1
ATOM 5053 O O . ASN B 1 262 ? 4.734 -38.031 -17.516 1 98.19 262 ASN B O 1
ATOM 5057 N N . TYR B 1 263 ? 4.133 -37.656 -15.422 1 98.38 263 TYR B N 1
ATOM 5058 C CA . TYR B 1 263 ? 5.402 -37.031 -15.062 1 98.38 263 TYR B CA 1
ATOM 5059 C C . TYR B 1 263 ? 6.566 -37.969 -15.328 1 98.38 263 TYR B C 1
ATOM 5061 O O . TYR B 1 263 ? 7.625 -37.531 -15.797 1 98.38 263 TYR B O 1
ATOM 5069 N N . LYS B 1 264 ? 6.379 -39.312 -15.148 1 98 264 LYS B N 1
ATOM 5070 C CA . LYS B 1 264 ? 7.457 -40.281 -15.312 1 98 264 LYS B CA 1
ATOM 5071 C C . LYS B 1 264 ? 7.891 -40.375 -16.766 1 98 264 LYS B C 1
ATOM 5073 O O . LYS B 1 264 ? 9.086 -40.5 -17.062 1 98 264 LYS B O 1
ATOM 5078 N N . SER B 1 265 ? 6.961 -40.281 -17.609 1 97.69 265 SER B N 1
ATOM 5079 C CA . SER B 1 265 ? 7.258 -40.5 -19.016 1 97.69 265 SER B CA 1
ATOM 5080 C C . SER B 1 265 ? 7.668 -39.219 -19.719 1 97.69 265 SER B C 1
ATOM 5082 O O . SER B 1 265 ? 8.383 -39.219 -20.719 1 97.69 265 SER B O 1
ATOM 5084 N N . GLN B 1 266 ? 7.266 -38.125 -19.203 1 98.38 266 GLN B N 1
ATOM 5085 C CA . GLN B 1 266 ? 7.367 -36.906 -20 1 98.38 266 GLN B CA 1
ATOM 5086 C C . GLN B 1 266 ? 8.422 -35.969 -19.453 1 98.38 266 GLN B C 1
ATOM 5088 O O . GLN B 1 266 ? 9.023 -35.188 -20.188 1 98.38 266 GLN B O 1
ATOM 5093 N N . LEU B 1 267 ? 8.641 -35.938 -18.141 1 98.75 267 LEU B N 1
ATOM 5094 C CA . LEU B 1 267 ? 9.492 -34.906 -17.547 1 98.75 267 LEU B CA 1
ATOM 5095 C C . LEU B 1 267 ? 10.914 -35 -18.094 1 98.75 267 LEU B C 1
ATOM 5097 O O . LEU B 1 267 ? 11.516 -33.969 -18.422 1 98.75 267 LEU B O 1
ATOM 5101 N N . GLY B 1 268 ? 11.453 -36.188 -18.188 1 98.31 268 GLY B N 1
ATOM 5102 C CA . GLY B 1 268 ? 12.781 -36.344 -18.75 1 98.31 268 GLY B CA 1
ATOM 5103 C C . GLY B 1 268 ? 12.922 -35.781 -20.141 1 98.31 268 GLY B C 1
ATOM 5104 O O . GLY B 1 268 ? 13.938 -35.156 -20.469 1 98.31 268 GLY B O 1
ATOM 5105 N N . MET B 1 269 ? 11.914 -36 -20.953 1 98 269 MET B N 1
ATOM 5106 C CA . MET B 1 269 ? 11.922 -35.5 -22.328 1 98 269 MET B CA 1
ATOM 5107 C C . MET B 1 269 ? 11.93 -34 -22.359 1 98 269 MET B C 1
ATOM 5109 O O . MET B 1 269 ? 12.586 -33.375 -23.203 1 98 269 MET B O 1
ATOM 5113 N N . ILE B 1 270 ? 11.156 -33.406 -21.5 1 98.56 270 ILE B N 1
ATOM 5114 C CA . ILE B 1 270 ? 11.094 -31.953 -21.422 1 98.56 270 ILE B CA 1
ATOM 5115 C C . ILE B 1 270 ? 12.469 -31.406 -21.047 1 98.56 270 ILE B C 1
ATOM 5117 O O . ILE B 1 270 ? 12.953 -30.453 -21.656 1 98.56 270 ILE B O 1
ATOM 5121 N N . ILE B 1 271 ? 13.109 -32 -20.031 1 98.69 271 ILE B N 1
ATOM 5122 C CA . ILE B 1 271 ? 14.422 -31.578 -19.562 1 98.69 271 ILE B CA 1
ATOM 5123 C C . ILE B 1 271 ? 15.438 -31.703 -20.703 1 98.69 271 ILE B C 1
ATOM 5125 O O . ILE B 1 271 ? 16.219 -30.781 -20.953 1 98.69 271 ILE B O 1
ATOM 5129 N N . ASP B 1 272 ? 15.359 -32.781 -21.391 1 98.25 272 ASP B N 1
ATOM 5130 C CA . ASP B 1 272 ? 16.281 -33 -22.5 1 98.25 272 ASP B CA 1
ATOM 5131 C C . ASP B 1 272 ? 16.125 -31.953 -23.594 1 98.25 272 ASP B C 1
ATOM 5133 O O . ASP B 1 272 ? 17.109 -31.438 -24.109 1 98.25 272 ASP B O 1
ATOM 5137 N N . LYS B 1 273 ? 14.906 -31.703 -23.906 1 98.31 273 LYS B N 1
ATOM 5138 C CA . LYS B 1 273 ? 14.633 -30.719 -24.953 1 98.31 273 LYS B CA 1
ATOM 5139 C C . LYS B 1 273 ? 15.164 -29.344 -24.562 1 98.31 273 LYS B C 1
ATOM 5141 O O . LYS B 1 273 ? 15.711 -28.625 -25.406 1 98.31 273 LYS B O 1
ATOM 5146 N N . VAL B 1 274 ? 14.977 -28.953 -23.344 1 98.5 274 VAL B N 1
ATOM 5147 C CA . VAL B 1 274 ? 15.461 -27.656 -22.859 1 98.5 274 VAL B CA 1
ATOM 5148 C C . VAL B 1 274 ? 16.984 -27.625 -22.875 1 98.5 274 VAL B C 1
ATOM 5150 O O . VAL B 1 274 ? 17.594 -26.656 -23.328 1 98.5 274 VAL B O 1
ATOM 5153 N N . LYS B 1 275 ? 17.625 -28.719 -22.469 1 97.69 275 LYS B N 1
ATOM 5154 C CA . LYS B 1 275 ? 19.078 -28.828 -22.5 1 97.69 275 LYS B CA 1
ATOM 5155 C C . LYS B 1 275 ? 19.609 -28.688 -23.906 1 97.69 275 LYS B C 1
ATOM 5157 O O . LYS B 1 275 ? 20.594 -27.969 -24.156 1 97.69 275 LYS B O 1
ATOM 5162 N N . GLU B 1 276 ? 18.938 -29.328 -24.75 1 97.81 276 GLU B N 1
ATOM 5163 C CA . GLU B 1 276 ? 19.359 -29.312 -26.156 1 97.81 276 GLU B CA 1
ATOM 5164 C C . GLU B 1 276 ? 19.281 -27.906 -26.734 1 97.81 276 GLU B C 1
ATOM 5166 O O . GLU B 1 276 ? 20.078 -27.531 -27.594 1 97.81 276 GLU B O 1
ATOM 5171 N N . SER B 1 277 ? 18.359 -27.172 -26.328 1 97.69 277 SER B N 1
ATOM 5172 C CA . SER B 1 277 ? 18.156 -25.812 -26.844 1 97.69 277 SER B CA 1
ATOM 5173 C C . SER B 1 277 ? 19.203 -24.844 -26.297 1 97.69 277 SER B C 1
ATOM 5175 O O . SER B 1 277 ? 19.375 -23.75 -26.844 1 97.69 277 SER B O 1
ATOM 5177 N N . GLY B 1 278 ? 19.812 -25.203 -25.125 1 97.88 278 GLY B N 1
ATOM 5178 C CA . GLY B 1 278 ? 20.812 -24.344 -24.5 1 97.88 278 GLY B CA 1
ATOM 5179 C C . GLY B 1 278 ? 20.203 -23.25 -23.641 1 97.88 278 GLY B C 1
ATOM 5180 O O . GLY B 1 278 ? 20.906 -22.391 -23.125 1 97.88 278 GLY B O 1
ATOM 5181 N N . LYS B 1 279 ? 18.938 -23.328 -23.469 1 97.69 279 LYS B N 1
ATOM 5182 C CA . LYS B 1 279 ? 18.266 -22.281 -22.703 1 97.69 279 LYS B CA 1
ATOM 5183 C C . LYS B 1 279 ? 18.422 -22.5 -21.203 1 97.69 279 LYS B C 1
ATOM 5185 O O . LYS B 1 279 ? 18.375 -23.641 -20.734 1 97.69 279 LYS B O 1
ATOM 5190 N N . LYS B 1 280 ? 18.656 -21.406 -20.484 1 98.19 280 LYS B N 1
ATOM 5191 C CA . LYS B 1 280 ? 18.719 -21.438 -19.031 1 98.19 280 LYS B CA 1
ATOM 5192 C C . LYS B 1 280 ? 17.344 -21.188 -18.422 1 98.19 280 LYS B C 1
ATOM 5194 O O . LYS B 1 280 ? 16.672 -20.219 -18.766 1 98.19 280 LYS B O 1
ATOM 5199 N N . VAL B 1 281 ? 16.938 -22.109 -17.547 1 98.75 281 VAL B N 1
ATOM 5200 C CA . VAL B 1 281 ? 15.617 -21.984 -16.938 1 98.75 281 VAL B CA 1
ATOM 5201 C C . VAL B 1 281 ? 15.695 -22.344 -15.461 1 98.75 281 VAL B C 1
ATOM 5203 O O . VAL B 1 281 ? 16.703 -22.891 -15 1 98.75 281 VAL B O 1
ATOM 5206 N N . VAL B 1 282 ? 14.711 -21.906 -14.695 1 98.88 282 VAL B N 1
ATOM 5207 C CA . VAL B 1 282 ? 14.477 -22.266 -13.305 1 98.88 282 VAL B CA 1
ATOM 5208 C C . VAL B 1 282 ? 13.43 -23.375 -13.227 1 98.88 282 VAL B C 1
ATOM 5210 O O . VAL B 1 282 ? 12.305 -23.203 -13.711 1 98.88 282 VAL B O 1
ATOM 5213 N N . TRP B 1 283 ? 13.781 -24.5 -12.641 1 98.94 283 TRP B N 1
ATOM 5214 C CA . TRP B 1 283 ? 12.867 -25.625 -12.594 1 98.94 283 TRP B CA 1
ATOM 5215 C C . TRP B 1 283 ? 12.031 -25.609 -11.312 1 98.94 283 TRP B C 1
ATOM 5217 O O . TRP B 1 283 ? 12.578 -25.703 -10.211 1 98.94 283 TRP B O 1
ATOM 5227 N N . MET B 1 284 ? 10.734 -25.516 -11.461 1 98.94 284 MET B N 1
ATOM 5228 C CA . MET B 1 284 ? 9.805 -25.547 -10.336 1 98.94 284 MET B CA 1
ATOM 5229 C C . MET B 1 284 ? 8.758 -26.641 -10.539 1 98.94 284 MET B C 1
ATOM 5231 O O . MET B 1 284 ? 8.492 -27.047 -11.664 1 98.94 284 MET B O 1
ATOM 5235 N N . ILE B 1 285 ? 8.172 -27.062 -9.453 1 98.88 285 ILE B N 1
ATOM 5236 C CA . ILE B 1 285 ? 7.223 -28.172 -9.508 1 98.88 285 ILE B CA 1
ATOM 5237 C C . ILE B 1 285 ? 5.859 -27.703 -9 1 98.88 285 ILE B C 1
ATOM 5239 O O . ILE B 1 285 ? 5.762 -27.125 -7.914 1 98.88 285 ILE B O 1
ATOM 5243 N N . ASP B 1 286 ? 4.832 -27.875 -9.734 1 98.56 286 ASP B N 1
ATOM 5244 C CA . ASP B 1 286 ? 3.424 -27.75 -9.359 1 98.56 286 ASP B CA 1
ATOM 5245 C C . ASP B 1 286 ? 2.734 -29.109 -9.352 1 98.56 286 ASP B C 1
ATOM 5247 O O . ASP B 1 286 ? 2.24 -29.562 -10.391 1 98.56 286 ASP B O 1
ATOM 5251 N N . PRO B 1 287 ? 2.654 -29.75 -8.219 1 98.19 287 PRO B N 1
ATOM 5252 C CA . PRO B 1 287 ? 2.111 -31.109 -8.164 1 98.19 287 PRO B CA 1
ATOM 5253 C C . PRO B 1 287 ? 0.592 -31.125 -8 1 98.19 287 PRO B C 1
ATOM 5255 O O . PRO B 1 287 ? 0.007 -32.188 -7.781 1 98.19 287 PRO B O 1
ATOM 5258 N N . LEU B 1 288 ? -0.076 -30.016 -8.031 1 97.69 288 LEU B N 1
ATOM 5259 C CA . LEU B 1 288 ? -1.504 -29.922 -7.75 1 97.69 288 LEU B CA 1
ATOM 5260 C C . LEU B 1 288 ? -2.314 -29.922 -9.039 1 97.69 288 LEU B C 1
ATOM 5262 O O . LEU B 1 288 ? -3.232 -30.719 -9.203 1 97.69 288 LEU B O 1
ATOM 5266 N N . HIS B 1 289 ? -2.076 -29.125 -10.008 1 93.56 289 HIS B N 1
ATOM 5267 C CA . HIS B 1 289 ? -2.936 -28.859 -11.156 1 93.56 289 HIS B CA 1
ATOM 5268 C C . HIS B 1 289 ? -3.035 -30.062 -12.078 1 93.56 289 HIS B C 1
ATOM 5270 O O . HIS B 1 289 ? -4.031 -30.234 -12.781 1 93.56 289 HIS B O 1
ATOM 5276 N N . GLY B 1 290 ? -2.141 -30.984 -12.039 1 93.06 290 GLY B N 1
ATOM 5277 C CA . GLY B 1 290 ? -2.215 -32.188 -12.867 1 93.06 290 GLY B CA 1
ATOM 5278 C C . GLY B 1 290 ? -2.896 -33.344 -12.18 1 93.06 290 GLY B C 1
ATOM 5279 O O . GLY B 1 290 ? -3.023 -34.438 -12.75 1 93.06 290 GLY B O 1
ATOM 5280 N N . ASN B 1 291 ? -3.475 -33.094 -11.031 1 96.56 291 ASN B N 1
ATOM 5281 C CA . ASN B 1 291 ? -3.955 -34.219 -10.227 1 96.56 291 ASN B CA 1
ATOM 5282 C C . ASN B 1 291 ? -5.383 -34 -9.742 1 96.56 291 ASN B C 1
ATOM 5284 O O . ASN B 1 291 ? -5.828 -34.625 -8.781 1 96.56 291 ASN B O 1
ATOM 5288 N N . THR B 1 292 ? -6.137 -33.156 -10.383 1 95.12 292 THR B N 1
ATOM 5289 C CA . THR B 1 292 ? -7.508 -32.844 -9.984 1 95.12 292 THR B CA 1
ATOM 5290 C C . THR B 1 292 ? -8.469 -33.906 -10.516 1 95.12 292 THR B C 1
ATOM 5292 O O . THR B 1 292 ? -8.32 -34.375 -11.648 1 95.12 292 THR B O 1
ATOM 5295 N N . TYR B 1 293 ? -9.359 -34.344 -9.734 1 95.81 293 TYR B N 1
ATOM 5296 C CA . TYR B 1 293 ? -10.422 -35.25 -10.156 1 95.81 293 TYR B CA 1
ATOM 5297 C C . TYR B 1 293 ? -11.719 -34.938 -9.406 1 95.81 293 TYR B C 1
ATOM 5299 O O . TYR B 1 293 ? -11.742 -34.125 -8.484 1 95.81 293 TYR B O 1
ATOM 5307 N N . LYS B 1 294 ? -12.828 -35.469 -9.898 1 95.62 294 LYS B N 1
ATOM 5308 C CA . LYS B 1 294 ? -14.109 -35.375 -9.203 1 95.62 294 LYS B CA 1
ATOM 5309 C C . LYS B 1 294 ? -14.312 -36.531 -8.227 1 95.62 294 LYS B C 1
ATOM 5311 O O . LYS B 1 294 ? -14.203 -37.688 -8.609 1 95.62 294 LYS B O 1
ATOM 5316 N N . SER B 1 295 ? -14.57 -36.188 -7.027 1 96.25 295 SER B N 1
ATOM 5317 C CA . SER B 1 295 ? -14.742 -37.188 -5.996 1 96.25 295 SER B CA 1
ATOM 5318 C C . SER B 1 295 ? -16.062 -37.938 -6.16 1 96.25 295 SER B C 1
ATOM 5320 O O . SER B 1 295 ? -16.906 -37.531 -6.984 1 96.25 295 SER B O 1
ATOM 5322 N N . SER B 1 296 ? -16.234 -38.938 -5.363 1 95.62 296 SER B N 1
ATOM 5323 C CA . SER B 1 296 ? -17.484 -39.719 -5.359 1 95.62 296 SER B CA 1
ATOM 5324 C C . SER B 1 296 ? -18.656 -38.875 -4.855 1 95.62 296 SER B C 1
ATOM 5326 O O . SER B 1 296 ? -19.812 -39.156 -5.156 1 95.62 296 SER B O 1
ATOM 5328 N N . THR B 1 297 ? -18.375 -37.844 -4.082 1 95.25 297 THR B N 1
ATOM 5329 C CA . THR B 1 297 ? -19.422 -37 -3.525 1 95.25 297 THR B CA 1
ATOM 5330 C C . THR B 1 297 ? -19.688 -35.812 -4.434 1 95.25 297 THR B C 1
ATOM 5332 O O . THR B 1 297 ? -20.469 -34.906 -4.09 1 95.25 297 THR B O 1
ATOM 5335 N N . GLY B 1 298 ? -18.953 -35.719 -5.512 1 92.12 298 GLY B N 1
ATOM 5336 C CA . GLY B 1 298 ? -19.25 -34.719 -6.527 1 92.12 298 GLY B CA 1
ATOM 5337 C C . GLY B 1 298 ? -18.359 -33.5 -6.453 1 92.12 298 GLY B C 1
ATOM 5338 O O . GLY B 1 298 ? -18.438 -32.625 -7.297 1 92.12 298 GLY B O 1
ATOM 5339 N N . PHE B 1 299 ? -17.453 -33.438 -5.473 1 93.88 299 PHE B N 1
ATOM 5340 C CA . PHE B 1 299 ? -16.562 -32.312 -5.305 1 93.88 299 PHE B CA 1
ATOM 5341 C C . PHE B 1 299 ? -15.297 -32.469 -6.137 1 93.88 299 PHE B C 1
ATOM 5343 O O . PHE B 1 299 ? -14.766 -33.562 -6.254 1 93.88 299 PHE B O 1
ATOM 5350 N N . LYS B 1 300 ? -14.875 -31.328 -6.762 1 94.56 300 LYS B N 1
ATOM 5351 C CA . LYS B 1 300 ? -13.523 -31.297 -7.297 1 94.56 300 LYS B CA 1
ATOM 5352 C C . LYS B 1 300 ? -12.484 -31.469 -6.188 1 94.56 300 LYS B C 1
ATOM 5354 O O . LYS B 1 300 ? -12.586 -30.828 -5.141 1 94.56 300 LYS B O 1
ATOM 5359 N N . THR B 1 301 ? -11.57 -32.344 -6.387 1 98 301 THR B N 1
ATOM 5360 C CA . THR B 1 301 ? -10.594 -32.594 -5.328 1 98 301 THR B CA 1
ATOM 5361 C C . THR B 1 301 ? -9.281 -33.094 -5.91 1 98 301 THR B C 1
ATOM 5363 O O . THR B 1 301 ? -9.062 -33.031 -7.121 1 98 301 THR B O 1
ATOM 5366 N N . ARG B 1 302 ? -8.344 -33.375 -5.008 1 98.25 302 ARG B N 1
ATOM 5367 C CA . ARG B 1 302 ? -7.055 -34 -5.254 1 98.25 302 ARG B CA 1
ATOM 5368 C C . ARG B 1 302 ? -6.738 -35.031 -4.18 1 98.25 302 ARG B C 1
ATOM 5370 O O . ARG B 1 302 ? -7.391 -35.062 -3.135 1 98.25 302 ARG B O 1
ATOM 5377 N N . ASP B 1 303 ? -5.805 -35.906 -4.551 1 98.06 303 ASP B N 1
ATOM 5378 C CA . ASP B 1 303 ? -5.34 -36.875 -3.572 1 98.06 303 ASP B CA 1
ATOM 5379 C C . ASP B 1 303 ? -3.941 -36.531 -3.066 1 98.06 303 ASP B C 1
ATOM 5381 O O . ASP B 1 303 ? -2.994 -36.469 -3.85 1 98.06 303 ASP B O 1
ATOM 5385 N N . PHE B 1 304 ? -3.854 -36.375 -1.753 1 98.56 304 PHE B N 1
ATOM 5386 C CA . PHE B 1 304 ? -2.6 -35.969 -1.136 1 98.56 304 PHE B CA 1
ATOM 5387 C C . PHE B 1 304 ? -1.479 -36.938 -1.472 1 98.56 304 PHE B C 1
ATOM 5389 O O . PHE B 1 304 ? -0.337 -36.531 -1.692 1 98.56 304 PHE B O 1
ATOM 5396 N N . THR B 1 305 ? -1.751 -38.156 -1.516 1 98 305 THR B N 1
ATOM 5397 C CA . THR B 1 305 ? -0.742 -39.156 -1.821 1 98 305 THR B CA 1
ATOM 5398 C C . THR B 1 305 ? -0.192 -38.969 -3.23 1 98 305 THR B C 1
ATOM 5400 O O . THR B 1 305 ? 1.012 -39.094 -3.459 1 98 305 THR B O 1
ATOM 5403 N N . THR B 1 306 ? -1.078 -38.688 -4.117 1 97.94 306 THR B N 1
ATOM 5404 C CA . THR B 1 306 ? -0.679 -38.438 -5.5 1 97.94 306 THR B CA 1
ATOM 5405 C C . THR B 1 306 ? 0.174 -37.188 -5.598 1 97.94 306 THR B C 1
ATOM 5407 O O . THR B 1 306 ? 1.135 -37.125 -6.367 1 97.94 306 THR B O 1
ATOM 5410 N N . VAL B 1 307 ? -0.211 -36.188 -4.852 1 98.5 307 VAL B N 1
ATOM 5411 C CA . VAL B 1 307 ? 0.525 -34.938 -4.816 1 98.5 307 VAL B CA 1
ATOM 5412 C C . VAL B 1 307 ? 1.954 -35.188 -4.34 1 98.5 307 VAL B C 1
ATOM 5414 O O . VAL B 1 307 ? 2.912 -34.719 -4.957 1 98.5 307 VAL B O 1
ATOM 5417 N N . VAL B 1 308 ? 2.1 -35.938 -3.293 1 98.56 308 VAL B N 1
ATOM 5418 C CA . VAL B 1 308 ? 3.41 -36.25 -2.732 1 98.56 308 VAL B CA 1
ATOM 5419 C C . VAL B 1 308 ? 4.219 -37.094 -3.73 1 98.56 308 VAL B C 1
ATOM 5421 O O . VAL B 1 308 ? 5.395 -36.812 -3.965 1 98.56 308 VAL B O 1
ATOM 5424 N N . GLU B 1 309 ? 3.576 -38 -4.301 1 98.56 309 GLU B N 1
ATOM 5425 C CA . GLU B 1 309 ? 4.258 -38.906 -5.234 1 98.56 309 GLU B CA 1
ATOM 5426 C C . GLU B 1 309 ? 4.805 -38.125 -6.43 1 98.56 309 GLU B C 1
ATOM 5428 O O . GLU B 1 309 ? 5.961 -38.312 -6.824 1 98.56 309 GLU B O 1
ATOM 5433 N N . GLU B 1 310 ? 3.988 -37.344 -7.031 1 98.62 310 GLU B N 1
ATOM 5434 C CA . GLU B 1 310 ? 4.477 -36.562 -8.164 1 98.62 310 GLU B CA 1
ATOM 5435 C C . GLU B 1 310 ? 5.633 -35.656 -7.758 1 98.62 310 GLU B C 1
ATOM 5437 O O . GLU B 1 310 ? 6.605 -35.5 -8.5 1 98.62 310 GLU B O 1
ATOM 5442 N N . THR B 1 311 ? 5.5 -35 -6.594 1 98.81 311 THR B N 1
ATOM 5443 C CA . THR B 1 311 ? 6.535 -34.094 -6.133 1 98.81 311 THR B CA 1
ATOM 5444 C C . THR B 1 311 ? 7.875 -34.812 -6 1 98.81 311 THR B C 1
ATOM 5446 O O . THR B 1 311 ? 8.883 -34.375 -6.566 1 98.81 311 THR B O 1
ATOM 5449 N N . LEU B 1 312 ? 7.898 -35.906 -5.289 1 98.75 312 LEU B N 1
ATOM 5450 C CA . LEU B 1 312 ? 9.133 -36.656 -5.039 1 98.75 312 LEU B CA 1
ATOM 5451 C C . LEU B 1 312 ? 9.664 -37.281 -6.324 1 98.75 312 LEU B C 1
ATOM 5453 O O . LEU B 1 312 ? 10.875 -37.312 -6.547 1 98.75 312 LEU B O 1
ATOM 5457 N N . GLY B 1 313 ? 8.75 -37.781 -7.125 1 98.69 313 GLY B N 1
ATOM 5458 C CA . GLY B 1 313 ? 9.148 -38.312 -8.422 1 98.69 313 GLY B CA 1
ATOM 5459 C C . GLY B 1 313 ? 9.797 -37.281 -9.32 1 98.69 313 GLY B C 1
ATOM 5460 O O . GLY B 1 313 ? 10.797 -37.562 -9.984 1 98.69 313 GLY B O 1
ATOM 5461 N N . CYS B 1 314 ? 9.242 -36.094 -9.391 1 98.81 314 CYS B N 1
ATOM 5462 C CA . CYS B 1 314 ? 9.812 -35 -10.195 1 98.81 314 CYS B CA 1
ATOM 5463 C C . CYS B 1 314 ? 11.188 -34.625 -9.672 1 98.81 314 CYS B C 1
ATOM 5465 O O . CYS B 1 314 ? 12.102 -34.375 -10.461 1 98.81 314 CYS B O 1
ATOM 5467 N N . ILE B 1 315 ? 11.312 -34.5 -8.328 1 98.75 315 ILE B N 1
ATOM 5468 C CA . ILE B 1 315 ? 12.609 -34.188 -7.727 1 98.75 315 ILE B CA 1
ATOM 5469 C C . ILE B 1 315 ? 13.656 -35.188 -8.195 1 98.75 315 ILE B C 1
ATOM 5471 O O . ILE B 1 315 ? 14.742 -34.812 -8.633 1 98.75 315 ILE B O 1
ATOM 5475 N N . GLU B 1 316 ? 13.305 -36.438 -8.172 1 98.56 316 GLU B N 1
ATOM 5476 C CA . GLU B 1 316 ? 14.219 -37.5 -8.555 1 98.56 316 GLU B CA 1
ATOM 5477 C C . GLU B 1 316 ? 14.625 -37.375 -10.023 1 98.56 316 GLU B C 1
ATOM 5479 O O . GLU B 1 316 ? 15.812 -37.469 -10.352 1 98.56 316 GLU B O 1
ATOM 5484 N N . ILE B 1 317 ? 13.703 -37.188 -10.875 1 98.75 317 ILE B N 1
ATOM 5485 C CA . ILE B 1 317 ? 13.961 -37.156 -12.305 1 98.75 317 ILE B CA 1
ATOM 5486 C C . ILE B 1 317 ? 14.828 -35.938 -12.641 1 98.75 317 ILE B C 1
ATOM 5488 O O . ILE B 1 317 ? 15.773 -36.031 -13.43 1 98.75 317 ILE B O 1
ATOM 5492 N N . ILE B 1 318 ? 14.508 -34.75 -12.078 1 98.75 318 ILE B N 1
ATOM 5493 C CA . ILE B 1 318 ? 15.281 -33.562 -12.344 1 98.75 318 ILE B CA 1
ATOM 5494 C C . ILE B 1 318 ? 16.734 -33.75 -11.906 1 98.75 318 ILE B C 1
ATOM 5496 O O . ILE B 1 318 ? 17.656 -33.438 -12.656 1 98.75 318 ILE B O 1
ATOM 5500 N N . ARG B 1 319 ? 16.906 -34.312 -10.766 1 98.06 319 ARG B N 1
ATOM 5501 C CA . ARG B 1 319 ? 18.234 -34.562 -10.242 1 98.06 319 ARG B CA 1
ATOM 5502 C C . ARG B 1 319 ? 18.984 -35.594 -11.102 1 98.06 319 ARG B C 1
ATOM 5504 O O . ARG B 1 319 ? 20.172 -35.438 -11.383 1 98.06 319 ARG B O 1
ATOM 5511 N N . LYS B 1 320 ? 18.297 -36.594 -11.492 1 97.75 320 LYS B N 1
ATOM 5512 C CA . LYS B 1 320 ? 18.891 -37.625 -12.32 1 97.75 320 LYS B CA 1
ATOM 5513 C C . LYS B 1 320 ? 19.391 -37.062 -13.648 1 97.75 320 LYS B C 1
ATOM 5515 O O . LYS B 1 320 ? 20.312 -37.594 -14.258 1 97.75 320 LYS B O 1
ATOM 5520 N N . ASN B 1 321 ? 18.781 -36.031 -14.047 1 97.94 321 ASN B N 1
ATOM 5521 C CA . ASN B 1 321 ? 19.172 -35.375 -15.297 1 97.94 321 ASN B CA 1
ATOM 5522 C C . ASN B 1 321 ? 20.156 -34.25 -15.047 1 97.94 321 ASN B C 1
ATOM 5524 O O . ASN B 1 321 ? 20.359 -33.406 -15.914 1 97.94 321 ASN B O 1
ATOM 5528 N N . ASN B 1 322 ? 20.688 -34.156 -13.859 1 97.31 322 ASN B N 1
ATOM 5529 C CA . ASN B 1 322 ? 21.734 -33.219 -13.461 1 97.31 322 ASN B CA 1
ATOM 5530 C C . ASN B 1 322 ? 21.203 -31.781 -13.484 1 97.31 322 ASN B C 1
ATOM 5532 O O . ASN B 1 322 ? 21.906 -30.875 -13.953 1 97.31 322 ASN B O 1
ATOM 5536 N N . GLU B 1 323 ? 19.969 -31.625 -13.242 1 98 323 GLU B N 1
ATOM 5537 C CA . GLU B 1 323 ? 19.344 -30.312 -13.039 1 98 323 GLU B CA 1
ATOM 5538 C C . GLU B 1 323 ? 19 -30.078 -11.57 1 98 323 GLU B C 1
ATOM 5540 O O . GLU B 1 323 ? 19.062 -31.016 -10.766 1 98 323 GLU B O 1
ATOM 5545 N N . ILE B 1 324 ? 18.75 -28.875 -11.234 1 98.31 324 ILE B N 1
ATOM 5546 C CA . ILE B 1 324 ? 18.469 -28.5 -9.852 1 98.31 324 ILE B CA 1
ATOM 5547 C C . ILE B 1 324 ? 16.984 -28.172 -9.695 1 98.31 324 ILE B C 1
ATOM 5549 O O . ILE B 1 324 ? 16.422 -27.438 -10.5 1 98.31 324 ILE B O 1
ATOM 5553 N N . VAL B 1 325 ? 16.359 -28.797 -8.727 1 98.69 325 VAL B N 1
ATOM 5554 C CA . VAL B 1 325 ? 15 -28.391 -8.344 1 98.69 325 VAL B CA 1
ATOM 5555 C C . VAL B 1 325 ? 15.055 -27.062 -7.59 1 98.69 325 VAL B C 1
ATOM 5557 O O . VAL B 1 325 ? 15.539 -27 -6.461 1 98.69 325 VAL B O 1
ATOM 5560 N N . ALA B 1 326 ? 14.438 -26.062 -8.195 1 98.81 326 ALA B N 1
ATOM 5561 C CA . ALA B 1 326 ? 14.625 -24.719 -7.648 1 98.81 326 ALA B CA 1
ATOM 5562 C C . ALA B 1 326 ? 13.477 -24.344 -6.715 1 98.81 326 ALA B C 1
ATOM 5564 O O . ALA B 1 326 ? 13.602 -23.422 -5.898 1 98.81 326 ALA B O 1
ATOM 5565 N N . GLY B 1 327 ? 12.312 -24.984 -6.906 1 98.88 327 GLY B N 1
ATOM 5566 C CA . GLY B 1 327 ? 11.242 -24.547 -6.031 1 98.88 327 GLY B CA 1
ATOM 5567 C C . GLY B 1 327 ? 9.938 -25.281 -6.262 1 98.88 327 GLY B C 1
ATOM 5568 O O . GLY B 1 327 ? 9.883 -26.219 -7.059 1 98.88 327 GLY B O 1
ATOM 5569 N N . LEU B 1 328 ? 8.914 -24.875 -5.48 1 98.88 328 LEU B N 1
ATOM 5570 C CA . LEU B 1 328 ? 7.559 -25.422 -5.531 1 98.88 328 LEU B CA 1
ATOM 5571 C C . LEU B 1 328 ? 6.539 -24.312 -5.789 1 98.88 328 LEU B C 1
ATOM 5573 O O . LEU B 1 328 ? 6.715 -23.188 -5.336 1 98.88 328 LEU B O 1
ATOM 5577 N N . HIS B 1 329 ? 5.57 -24.641 -6.531 1 98.81 329 HIS B N 1
ATOM 5578 C CA . HIS B 1 329 ? 4.375 -23.828 -6.758 1 98.81 329 HIS B CA 1
ATOM 5579 C C . HIS B 1 329 ? 3.131 -24.516 -6.207 1 98.81 329 HIS B C 1
ATOM 5581 O O . HIS B 1 329 ? 2.615 -25.469 -6.82 1 98.81 329 HIS B O 1
ATOM 5587 N N . LEU B 1 330 ? 2.57 -23.969 -5.07 1 98.75 330 LEU B N 1
ATOM 5588 C CA . LEU B 1 330 ? 1.525 -24.703 -4.363 1 98.75 330 LEU B CA 1
ATOM 5589 C C . LEU B 1 330 ? 0.306 -23.812 -4.125 1 98.75 330 LEU B C 1
ATOM 5591 O O . LEU B 1 330 ? 0.445 -22.641 -3.787 1 98.75 330 LEU B O 1
ATOM 5595 N N . GLU B 1 331 ? -0.851 -24.406 -4.328 1 98.25 331 GLU B N 1
ATOM 5596 C CA . GLU B 1 331 ? -2.086 -23.797 -3.846 1 98.25 331 GLU B CA 1
ATOM 5597 C C . GLU B 1 331 ? -2.414 -24.25 -2.43 1 98.25 331 GLU B C 1
ATOM 5599 O O . GLU B 1 331 ? -2.684 -25.438 -2.203 1 98.25 331 GLU B O 1
ATOM 5604 N N . VAL B 1 332 ? -2.451 -23.281 -1.532 1 98.25 332 VAL B N 1
ATOM 5605 C CA . VAL B 1 332 ? -2.619 -23.625 -0.123 1 98.25 332 VAL B CA 1
ATOM 5606 C C . VAL B 1 332 ? -3.627 -22.672 0.52 1 98.25 332 VAL B C 1
ATOM 5608 O O . VAL B 1 332 ? -3.756 -21.516 0.104 1 98.25 332 VAL B O 1
ATOM 5611 N N . SER B 1 333 ? -4.395 -23.203 1.479 1 97.06 333 SER B N 1
ATOM 5612 C CA . SER B 1 333 ? -5.262 -22.391 2.32 1 97.06 333 SER B CA 1
ATOM 5613 C C . SER B 1 333 ? -4.68 -22.219 3.721 1 97.06 333 SER B C 1
ATOM 5615 O O . SER B 1 333 ? -4.117 -23.172 4.277 1 97.06 333 SER B O 1
ATOM 5617 N N . PHE B 1 334 ? -4.723 -21.047 4.234 1 95.19 334 PHE B N 1
ATOM 5618 C CA . PHE B 1 334 ? -4.293 -20.828 5.613 1 95.19 334 PHE B CA 1
ATOM 5619 C C . PHE B 1 334 ? -5.348 -21.328 6.59 1 95.19 334 PHE B C 1
ATOM 5621 O O . PHE B 1 334 ? -5.082 -21.453 7.789 1 95.19 334 PHE B O 1
ATOM 5628 N N . ARG B 1 335 ? -6.559 -21.688 6.086 1 95.06 335 ARG B N 1
ATOM 5629 C CA . ARG B 1 335 ? -7.633 -22.281 6.887 1 95.06 335 ARG B CA 1
ATOM 5630 C C . ARG B 1 335 ? -7.602 -23.797 6.816 1 95.06 335 ARG B C 1
ATOM 5632 O O . ARG B 1 335 ? -7.066 -24.375 5.867 1 95.06 335 ARG B O 1
ATOM 5639 N N . ASP B 1 336 ? -8.172 -24.344 7.809 1 96.69 336 ASP B N 1
ATOM 5640 C CA . ASP B 1 336 ? -8.227 -25.797 7.844 1 96.69 336 ASP B CA 1
ATOM 5641 C C . ASP B 1 336 ? -9.375 -26.328 6.98 1 96.69 336 ASP B C 1
ATOM 5643 O O . ASP B 1 336 ? -10.312 -26.938 7.492 1 96.69 336 ASP B O 1
ATOM 5647 N N . VAL B 1 337 ? -9.18 -26.266 5.727 1 97.81 337 VAL B N 1
ATOM 5648 C CA . VAL B 1 337 ? -10.219 -26.641 4.77 1 97.81 337 VAL B CA 1
ATOM 5649 C C . VAL B 1 337 ? -10.156 -28.141 4.5 1 97.81 337 VAL B C 1
ATOM 5651 O O . VAL B 1 337 ? -9.141 -28.781 4.777 1 97.81 337 VAL B O 1
ATOM 5654 N N . THR B 1 338 ? -11.219 -28.703 4.004 1 98.12 338 THR B N 1
ATOM 5655 C CA . THR B 1 338 ? -11.289 -30.094 3.531 1 98.12 338 THR B CA 1
ATOM 5656 C C . THR B 1 338 ? -11.477 -30.125 2.018 1 98.12 338 THR B C 1
ATOM 5658 O O . THR B 1 338 ? -12.547 -30.516 1.532 1 98.12 338 THR B O 1
ATOM 5661 N N . GLU B 1 339 ? -10.422 -29.844 1.258 1 98.12 339 GLU B N 1
ATOM 5662 C CA . GLU B 1 339 ? -10.523 -29.703 -0.193 1 98.12 339 GLU B CA 1
ATOM 5663 C C . GLU B 1 339 ? -9.734 -30.812 -0.898 1 98.12 339 GLU B C 1
ATOM 5665 O O . GLU B 1 339 ? -10.016 -31.141 -2.049 1 98.12 339 GLU B O 1
ATOM 5670 N N . VAL B 1 340 ? -8.734 -31.312 -0.209 1 98.62 340 VAL B N 1
ATOM 5671 C CA . VAL B 1 340 ? -7.867 -32.344 -0.753 1 98.62 340 VAL B CA 1
ATOM 5672 C C . VAL B 1 340 ? -7.973 -33.625 0.107 1 98.62 340 VAL B C 1
ATOM 5674 O O . VAL B 1 340 ? -7.848 -33.531 1.332 1 98.62 340 VAL B O 1
ATOM 5677 N N . VAL B 1 341 ? -8.117 -34.719 -0.538 1 98.44 341 VAL B N 1
ATOM 5678 C CA . VAL B 1 341 ? -8.266 -36 0.163 1 98.44 341 VAL B CA 1
ATOM 5679 C C . VAL B 1 341 ? -6.895 -36.5 0.614 1 98.44 341 VAL B C 1
ATOM 5681 O O . VAL B 1 341 ? -5.902 -36.312 -0.1 1 98.44 341 VAL B O 1
ATOM 5684 N N . GLY B 1 342 ? -6.91 -37.219 1.766 1 97.75 342 GLY B N 1
ATOM 5685 C CA . GLY B 1 342 ? -5.68 -37.719 2.348 1 97.75 342 GLY B CA 1
ATOM 5686 C C . GLY B 1 342 ? -5.344 -37.094 3.686 1 97.75 342 GLY B C 1
ATOM 5687 O O . GLY B 1 342 ? -5.852 -36.031 4.02 1 97.75 342 GLY B O 1
ATOM 5688 N N . LEU B 1 343 ? -4.48 -37.781 4.492 1 96.19 343 LEU B N 1
ATOM 5689 C CA . LEU B 1 343 ? -4.043 -37.344 5.812 1 96.19 343 LEU B CA 1
ATOM 5690 C C . LEU B 1 343 ? -5.238 -37 6.691 1 96.19 343 LEU B C 1
ATOM 5692 O O . LEU B 1 343 ? -5.301 -35.906 7.25 1 96.19 343 LEU B O 1
ATOM 5696 N N . GLY B 1 344 ? -6.254 -37.781 6.73 1 94 344 GLY B N 1
ATOM 5697 C CA . GLY B 1 344 ? -7.387 -37.656 7.633 1 94 344 GLY B CA 1
ATOM 5698 C C . GLY B 1 344 ? -8.625 -37.094 6.953 1 94 344 GLY B C 1
ATOM 5699 O O . GLY B 1 344 ? -9.672 -36.938 7.59 1 94 344 GLY B O 1
ATOM 5700 N N . VAL B 1 345 ? -8.562 -36.75 5.664 1 97.19 345 VAL B N 1
ATOM 5701 C CA . VAL B 1 345 ? -9.711 -36.25 4.914 1 97.19 345 VAL B CA 1
ATOM 5702 C C . VAL B 1 345 ? -10.133 -37.25 3.865 1 97.19 345 VAL B C 1
ATOM 5704 O O . VAL B 1 345 ? -9.312 -37.688 3.047 1 97.19 345 VAL B O 1
ATOM 5707 N N . CYS B 1 346 ? -11.328 -37.688 3.881 1 96.75 346 CYS B N 1
ATOM 5708 C CA . CYS B 1 346 ? -11.859 -38.594 2.865 1 96.75 346 CYS B CA 1
ATOM 5709 C C . CYS B 1 346 ? -12.945 -37.906 2.039 1 96.75 346 CYS B C 1
ATOM 5711 O O . CYS B 1 346 ? -13.273 -36.75 2.285 1 96.75 346 CYS B O 1
ATOM 5713 N N . ASP B 1 347 ? -13.414 -38.594 1.065 1 96.44 347 ASP B N 1
ATOM 5714 C CA . ASP B 1 347 ? -14.383 -38.031 0.138 1 96.44 347 ASP B CA 1
ATOM 5715 C C . ASP B 1 347 ? -15.578 -37.438 0.886 1 96.44 347 ASP B C 1
ATOM 5717 O O . ASP B 1 347 ? -16.078 -36.375 0.533 1 96.44 347 ASP B O 1
ATOM 5721 N N . GLU B 1 348 ? -16.031 -38.125 1.871 1 96.5 348 GLU B N 1
ATOM 5722 C CA . GLU B 1 348 ? -17.219 -37.719 2.627 1 96.5 348 GLU B CA 1
ATOM 5723 C C . GLU B 1 348 ? -16.969 -36.469 3.439 1 96.5 348 GLU B C 1
ATOM 5725 O O . GLU B 1 348 ? -17.906 -35.781 3.842 1 96.5 348 GLU B O 1
ATOM 5730 N N . ASP B 1 349 ? -15.695 -36.188 3.666 1 96.5 349 ASP B N 1
ATOM 5731 C CA . ASP B 1 349 ? -15.328 -35.031 4.496 1 96.5 349 ASP B CA 1
ATOM 5732 C C . ASP B 1 349 ? -15.266 -33.75 3.664 1 96.5 349 ASP B C 1
ATOM 5734 O O . ASP B 1 349 ? -15.234 -32.656 4.215 1 96.5 349 ASP B O 1
ATOM 5738 N N . LEU B 1 350 ? -15.258 -33.844 2.402 1 96.75 350 LEU B N 1
ATOM 5739 C CA . LEU B 1 350 ? -15 -32.719 1.522 1 96.75 350 LEU B CA 1
ATOM 5740 C C . LEU B 1 350 ? -16.016 -31.594 1.751 1 96.75 350 LEU B C 1
ATOM 5742 O O . LEU B 1 350 ? -15.656 -30.406 1.77 1 96.75 350 LEU B O 1
ATOM 5746 N N . GLY B 1 351 ? -17.219 -31.906 1.963 1 94.88 351 GLY B N 1
ATOM 5747 C CA . GLY B 1 351 ? -18.297 -30.938 2.119 1 94.88 351 GLY B CA 1
ATOM 5748 C C . GLY B 1 351 ? -18.25 -30.203 3.447 1 94.88 351 GLY B C 1
ATOM 5749 O O . GLY B 1 351 ? -18.906 -29.172 3.619 1 94.88 351 GLY B O 1
ATOM 5750 N N . ASN B 1 352 ? -17.453 -30.688 4.375 1 96 352 ASN B N 1
ATOM 5751 C CA . ASN B 1 352 ? -17.406 -30.109 5.707 1 96 352 ASN B CA 1
ATOM 5752 C C . ASN B 1 352 ? -16.859 -28.688 5.676 1 96 352 ASN B C 1
ATOM 5754 O O . ASN B 1 352 ? -17.344 -27.812 6.387 1 96 352 ASN B O 1
ATOM 5758 N N . CYS B 1 353 ? -15.836 -28.438 4.902 1 96.81 353 CYS B N 1
ATOM 5759 C CA . CYS B 1 353 ? -15.203 -27.125 4.789 1 96.81 353 CYS B CA 1
ATOM 5760 C C . CYS B 1 353 ? -14.602 -26.922 3.406 1 96.81 353 CYS B C 1
ATOM 5762 O O . CYS B 1 353 ? -13.398 -26.688 3.277 1 96.81 353 CYS B O 1
ATOM 5764 N N . TYR B 1 354 ? -15.477 -26.984 2.432 1 96.25 354 TYR B N 1
ATOM 5765 C CA . TYR B 1 354 ? -15.086 -26.781 1.041 1 96.25 354 TYR B CA 1
ATOM 5766 C C . TYR B 1 354 ? -15.242 -25.312 0.646 1 96.25 354 TYR B C 1
ATOM 5768 O O . TYR B 1 354 ? -16.312 -24.891 0.212 1 96.25 354 TYR B O 1
ATOM 5776 N N . GLU B 1 355 ? -14.133 -24.531 0.7 1 94.12 355 GLU B N 1
ATOM 5777 C CA . GLU B 1 355 ? -14.234 -23.078 0.626 1 94.12 355 GLU B CA 1
ATOM 5778 C C . GLU B 1 355 ? -13.516 -22.531 -0.609 1 94.12 355 GLU B C 1
ATOM 5780 O O . GLU B 1 355 ? -13.469 -21.328 -0.826 1 94.12 355 GLU B O 1
ATOM 5785 N N . THR B 1 356 ? -12.992 -23.453 -1.411 1 92.5 356 THR B N 1
ATOM 5786 C CA . THR B 1 356 ? -12.258 -22.984 -2.582 1 92.5 356 THR B CA 1
ATOM 5787 C C . THR B 1 356 ? -13.203 -22.281 -3.561 1 92.5 356 THR B C 1
ATOM 5789 O O . THR B 1 356 ? -14.352 -22.688 -3.717 1 92.5 356 THR B O 1
ATOM 5792 N N . LEU B 1 357 ? -12.656 -21.312 -4.227 1 90.12 357 LEU B N 1
ATOM 5793 C CA . LEU B 1 357 ? -13.43 -20.594 -5.23 1 90.12 357 LEU B CA 1
ATOM 5794 C C . LEU B 1 357 ? -13.273 -21.234 -6.605 1 90.12 357 LEU B C 1
ATOM 5796 O O . LEU B 1 357 ? -14.109 -21.031 -7.488 1 90.12 357 LEU B O 1
ATOM 5800 N N . CYS B 1 358 ? -12.164 -21.953 -6.82 1 90.31 358 CYS B N 1
ATOM 5801 C CA . CYS B 1 358 ? -11.898 -22.562 -8.117 1 90.31 358 CYS B CA 1
ATOM 5802 C C . CYS B 1 358 ? -11.305 -23.953 -7.949 1 90.31 358 CYS B C 1
ATOM 5804 O O . CYS B 1 358 ? -12.008 -24.953 -8.062 1 90.31 358 CYS B O 1
ATOM 5806 N N . ASP B 1 359 ? -10.039 -24.047 -7.531 1 93.69 359 ASP B N 1
ATOM 5807 C CA . ASP B 1 359 ? -9.352 -25.328 -7.41 1 93.69 359 ASP B CA 1
ATOM 5808 C C . ASP B 1 359 ? -9.102 -25.672 -5.945 1 93.69 359 ASP B C 1
ATOM 5810 O O . ASP B 1 359 ? -8.914 -24.781 -5.113 1 93.69 359 ASP B O 1
ATOM 5814 N N . PRO B 1 360 ? -9.086 -27.016 -5.625 1 97.19 360 PRO B N 1
ATOM 5815 C CA . PRO B 1 360 ? -8.844 -27.438 -4.246 1 97.19 360 PRO B CA 1
ATOM 5816 C C . PRO B 1 360 ? -7.449 -27.062 -3.748 1 97.19 360 PRO B C 1
ATOM 5818 O O . PRO B 1 360 ? -6.48 -27.125 -4.508 1 97.19 360 PRO B O 1
ATOM 5821 N N . ARG B 1 361 ? -7.352 -26.844 -2.512 1 98.31 361 ARG B N 1
ATOM 5822 C CA . ARG B 1 361 ? -6.105 -26.391 -1.907 1 98.31 361 ARG B CA 1
ATOM 5823 C C . ARG B 1 361 ? -5.668 -27.328 -0.785 1 98.31 361 ARG B C 1
ATOM 5825 O O . ARG B 1 361 ? -6.504 -27.906 -0.097 1 98.31 361 ARG B O 1
ATOM 5832 N N . LEU B 1 362 ? -4.387 -27.281 -0.604 1 98.75 362 LEU B N 1
ATOM 5833 C CA . LEU B 1 362 ? -3.871 -27.984 0.564 1 98.75 362 LEU B CA 1
ATOM 5834 C C . LEU B 1 362 ? -4.203 -27.219 1.846 1 98.75 362 LEU B C 1
ATOM 5836 O O . LEU B 1 362 ? -4.121 -25.984 1.883 1 98.75 362 LEU B O 1
ATOM 5840 N N . ASN B 1 363 ? -4.645 -27.984 2.924 1 98.12 363 ASN B N 1
ATOM 5841 C CA . ASN B 1 363 ? -4.789 -27.375 4.238 1 98.12 363 ASN B CA 1
ATOM 5842 C C . ASN B 1 363 ? -3.453 -27.297 4.973 1 98.12 363 ASN B C 1
ATOM 5844 O O . ASN B 1 363 ? -2.436 -27.781 4.473 1 98.12 363 ASN B O 1
ATOM 5848 N N . PRO B 1 364 ? -3.359 -26.656 6.113 1 98.06 364 PRO B N 1
ATOM 5849 C CA . PRO B 1 364 ? -2.084 -26.438 6.801 1 98.06 364 PRO B CA 1
ATOM 5850 C C . PRO B 1 364 ? -1.366 -27.75 7.137 1 98.06 364 PRO B C 1
ATOM 5852 O O . PRO B 1 364 ? -0.146 -27.844 6.984 1 98.06 364 PRO B O 1
ATOM 5855 N N . LYS B 1 365 ? -2.092 -28.734 7.543 1 98 365 LYS B N 1
ATOM 5856 C CA . LYS B 1 365 ? -1.496 -30.016 7.887 1 98 365 LYS B CA 1
ATOM 5857 C C . LYS B 1 365 ? -0.88 -30.688 6.66 1 98 365 LYS B C 1
ATOM 5859 O O . LYS B 1 365 ? 0.236 -31.203 6.727 1 98 365 LYS B O 1
ATOM 5864 N N . GLN B 1 366 ? -1.602 -30.703 5.633 1 98.69 366 GLN B N 1
ATOM 5865 C CA . GLN B 1 366 ? -1.125 -31.281 4.383 1 98.69 366 GLN B CA 1
ATOM 5866 C C . GLN B 1 366 ? 0.08 -30.516 3.842 1 98.69 366 GLN B C 1
ATOM 5868 O O . GLN B 1 366 ? 1.027 -31.109 3.334 1 98.69 366 GLN B O 1
ATOM 5873 N N . THR B 1 367 ? 0.041 -29.188 3.943 1 98.69 367 THR B N 1
ATOM 5874 C CA . THR B 1 367 ? 1.128 -28.344 3.453 1 98.69 367 THR B CA 1
ATOM 5875 C C . THR B 1 367 ? 2.424 -28.656 4.203 1 98.69 367 THR B C 1
ATOM 5877 O O . THR B 1 367 ? 3.465 -28.875 3.584 1 98.69 367 THR B O 1
ATOM 5880 N N . ILE B 1 368 ? 2.346 -28.734 5.492 1 98.19 368 ILE B N 1
ATOM 5881 C CA . ILE B 1 368 ? 3.527 -29 6.309 1 98.19 368 ILE B CA 1
ATOM 5882 C C . ILE B 1 368 ? 4.059 -30.391 6.016 1 98.19 368 ILE B C 1
ATOM 5884 O O . ILE B 1 368 ? 5.27 -30.609 5.934 1 98.19 368 ILE B O 1
ATOM 5888 N N . ALA B 1 369 ? 3.164 -31.312 5.871 1 98.44 369 ALA B N 1
ATOM 5889 C CA . ALA B 1 369 ? 3.566 -32.688 5.566 1 98.44 369 ALA B CA 1
ATOM 5890 C C . ALA B 1 369 ? 4.309 -32.75 4.238 1 98.44 369 ALA B C 1
ATOM 5892 O O . ALA B 1 369 ? 5.336 -33.438 4.129 1 98.44 369 ALA B O 1
ATOM 5893 N N . LEU B 1 370 ? 3.773 -32.094 3.268 1 98.69 370 LEU B N 1
ATOM 5894 C CA . LEU B 1 370 ? 4.418 -32.125 1.958 1 98.69 370 LEU B CA 1
ATOM 5895 C C . LEU B 1 370 ? 5.797 -31.469 2.029 1 98.69 370 LEU B C 1
ATOM 5897 O O . LEU B 1 370 ? 6.766 -32 1.482 1 98.69 370 LEU B O 1
ATOM 5901 N N . LEU B 1 371 ? 5.887 -30.297 2.656 1 98.62 371 LEU B N 1
ATOM 5902 C CA . LEU B 1 371 ? 7.152 -29.578 2.754 1 98.62 371 LEU B CA 1
ATOM 5903 C C . LEU B 1 371 ? 8.203 -30.406 3.48 1 98.62 371 LEU B C 1
ATOM 5905 O O . LEU B 1 371 ? 9.383 -30.375 3.125 1 98.62 371 LEU B O 1
ATOM 5909 N N . SER B 1 372 ? 7.773 -31.172 4.477 1 98 372 SER B N 1
ATOM 5910 C CA . SER B 1 372 ? 8.688 -32.031 5.207 1 98 372 SER B CA 1
ATOM 5911 C C . SER B 1 372 ? 9.219 -33.156 4.312 1 98 372 SER B C 1
ATOM 5913 O O . SER B 1 372 ? 10.406 -33.469 4.352 1 98 372 SER B O 1
ATOM 5915 N N . GLU B 1 373 ? 8.32 -33.75 3.553 1 97.75 373 GLU B N 1
ATOM 5916 C CA . GLU B 1 373 ? 8.742 -34.781 2.613 1 97.75 373 GLU B CA 1
ATOM 5917 C C . GLU B 1 373 ? 9.734 -34.25 1.593 1 97.75 373 GLU B C 1
ATOM 5919 O O . GLU B 1 373 ? 10.695 -34.938 1.233 1 97.75 373 GLU B O 1
ATOM 5924 N N . VAL B 1 374 ? 9.469 -33.094 1.146 1 98.19 374 VAL B N 1
ATOM 5925 C CA . VAL B 1 374 ? 10.328 -32.438 0.152 1 98.19 374 VAL B CA 1
ATOM 5926 C C . VAL B 1 374 ? 11.703 -32.188 0.756 1 98.19 374 VAL B C 1
ATOM 5928 O O . VAL B 1 374 ? 12.727 -32.406 0.107 1 98.19 374 VAL B O 1
ATOM 5931 N N . ALA B 1 375 ? 11.688 -31.672 1.956 1 97.62 375 ALA B N 1
ATOM 5932 C CA . ALA B 1 375 ? 12.945 -31.375 2.629 1 97.62 375 ALA B CA 1
ATOM 5933 C C . ALA B 1 375 ? 13.82 -32.625 2.74 1 97.62 375 ALA B C 1
ATOM 5935 O O . ALA B 1 375 ? 15.031 -32.562 2.529 1 97.62 375 ALA B O 1
ATOM 5936 N N . VAL B 1 376 ? 13.219 -33.719 3.033 1 97.19 376 VAL B N 1
ATOM 5937 C CA . VAL B 1 376 ? 13.945 -34.969 3.152 1 97.19 376 VAL B CA 1
ATOM 5938 C C . VAL B 1 376 ? 14.492 -35.375 1.789 1 97.19 376 VAL B C 1
ATOM 5940 O O . VAL B 1 376 ? 15.648 -35.812 1.681 1 97.19 376 VAL B O 1
ATOM 5943 N N . ALA B 1 377 ? 13.703 -35.219 0.813 1 97.69 377 ALA B N 1
ATOM 5944 C CA . ALA B 1 377 ? 14.086 -35.625 -0.533 1 97.69 377 ALA B CA 1
ATOM 5945 C C . ALA B 1 377 ? 15.227 -34.781 -1.068 1 97.69 377 ALA B C 1
ATOM 5947 O O . ALA B 1 377 ? 16.047 -35.25 -1.852 1 97.69 377 ALA B O 1
ATOM 5948 N N . LEU B 1 378 ? 15.328 -33.562 -0.668 1 96.56 378 LEU B N 1
ATOM 5949 C CA . LEU B 1 378 ? 16.297 -32.625 -1.218 1 96.56 378 LEU B CA 1
ATOM 5950 C C . LEU B 1 378 ? 17.625 -32.719 -0.458 1 96.56 378 LEU B C 1
ATOM 5952 O O . LEU B 1 378 ? 18.641 -32.219 -0.926 1 96.56 378 LEU B O 1
ATOM 5956 N N . LYS B 1 379 ? 17.609 -33.281 0.69 1 90.06 379 LYS B N 1
ATOM 5957 C CA . LYS B 1 379 ? 18.844 -33.5 1.426 1 90.06 379 LYS B CA 1
ATOM 5958 C C . LYS B 1 379 ? 19.641 -34.656 0.817 1 90.06 379 LYS B C 1
ATOM 5960 O O . LYS B 1 379 ? 20.859 -34.625 0.777 1 90.06 379 LYS B O 1
#

Nearest PDB structures (foldseek):
  5e4n-assembly1_A-2  TM=9.484E-01  e=4.868E-43  Mycobacterium tuberculosis
  5e40-assembly1_B  TM=9.500E-01  e=7.285E-43  Mycobacterium tuberculosis
  5e7z-assembly1_A-2  TM=9.484E-01  e=6.877E-43  Mycobacterium tuberculosis
  3kgf-assembly1_A-2  TM=9.500E-01  e=1.090E-42  Mycobacterium tuberculosis
  5ckv-assembly1_A-2  TM=9.581E-01  e=8.182E-42  Mycobacterium tuberculosis

Solvent-accessible surface area (backbone atoms only — not comparable to full-atom values): 39016 Å² total; per-residue (Å²): 133,90,63,73,35,76,78,33,61,65,77,80,58,82,80,65,84,50,65,66,52,39,49,51,36,38,52,50,45,51,42,36,53,57,66,57,53,74,67,54,28,53,48,50,23,51,50,40,28,38,8,36,71,63,64,26,36,33,46,31,36,25,45,68,46,44,54,74,85,52,66,25,35,68,53,43,51,51,40,54,50,46,54,51,49,54,43,50,52,47,23,67,63,58,72,39,54,58,49,43,27,32,36,36,48,58,18,21,54,48,80,65,94,47,73,56,40,73,57,95,85,41,81,40,56,38,69,33,27,46,31,36,21,34,90,51,84,90,38,31,62,51,38,48,68,28,49,51,50,42,50,38,51,19,22,39,44,46,29,44,35,56,74,74,41,64,80,55,43,33,19,28,65,64,59,58,60,66,61,51,55,25,34,38,48,81,55,97,92,35,33,33,53,24,61,43,47,32,35,26,40,47,68,93,52,62,38,88,82,22,15,50,46,47,42,54,34,54,28,71,44,23,34,37,34,47,40,44,78,80,59,52,66,68,58,50,52,50,49,47,47,52,45,34,70,81,52,46,60,18,37,35,28,42,33,40,23,39,22,68,90,36,40,84,77,44,48,63,55,53,53,48,51,41,57,70,71,67,59,46,60,20,40,28,40,21,44,56,83,35,41,63,45,70,41,93,77,67,45,67,23,34,46,47,65,52,29,48,49,36,45,55,51,49,50,51,52,37,45,75,68,74,45,48,77,12,31,40,46,46,46,36,37,82,48,86,44,29,27,38,29,44,97,90,32,47,63,86,43,28,77,78,36,60,76,64,84,76,51,57,30,34,20,54,69,55,45,52,52,49,51,50,53,48,36,61,73,72,105,132,90,62,73,34,76,80,34,61,64,76,79,60,83,79,65,85,49,66,65,53,40,49,52,35,38,53,50,44,52,42,37,54,57,67,55,52,72,66,55,29,53,50,50,22,51,49,40,27,38,8,37,71,62,64,27,36,34,45,31,37,25,45,67,46,43,54,73,86,52,67,26,34,68,52,43,52,52,40,53,51,46,54,50,49,53,43,50,53,47,23,67,63,60,74,39,53,57,48,41,27,31,36,37,47,59,19,22,55,46,80,65,98,48,73,55,40,73,56,94,86,40,80,40,56,36,71,33,28,45,31,35,19,34,87,49,84,89,39,31,63,52,38,48,67,27,50,52,50,44,51,38,51,19,23,40,43,46,31,45,35,56,75,76,42,62,80,56,42,32,18,29,67,64,58,57,59,65,60,52,54,23,35,38,47,80,55,97,92,35,34,32,52,22,61,43,49,33,34,26,40,46,69,92,52,62,38,88,82,22,15,52,45,48,42,53,33,53,28,71,44,24,32,35,36,47,41,44,76,80,58,54,67,69,59,50,51,51,49,48,46,53,45,34,71,81,52,45,61,17,37,35,29,43,32,38,24,38,21,70,90,35,41,84,76,43,48,63,55,52,52,49,53,41,57,71,70,66,58,46,62,20,38,28,40,21,46,55,82,35,43,64,45,71,41,93,77,67,45,66,23,33,44,46,65,52,30,49,46,37,44,55,50,49,50,50,52,38,45,75,68,75,44,48,77,12,32,40,46,44,45,36,38,81,49,86,43,28,28,38,29,44,98,91,33,48,64,86,42,28,78,77,37,58,76,64,85,76,52,56,30,35,21,54,69,56,46,53,52,48,50,51,54,49,36,61,72,72,104

InterPro domains:
  IPR002480 DAHP synthetase, class II [PF01474] (4-164)
  IPR002480 DAHP synthetase, class II [PF01474] (166-374)
  IPR002480 DAHP synthetase, class II [PTHR21337] (167-377)
  IPR013785 Aldolase-type TIM barrel [G3DSA:3.20.20.70] (33-379)

Organism: NCBI:txid5963

Sequence (758 aa):
MQRPWLSLPCVQQPDYQSSESLQRASNFLSEAPGLITYQEIQSLKSHLASSAEGSSFILQIGDCAEAFSDCTHNLLTSKISQYTAYANHLQQCLNKPIVLIGRIAGQFCKPRSEPYETINGRQVLSYKGDMVNSISLDNREPDPERLIKSYFLSATVHNFIRANEPSMFTSHEALHMIYENSMTKYHDGKFMNFGAHFVWLGERTRKLGQAHAEYLSHIDNPVGIKVGPNADLNELIEIINKVNIQNQLGKVALIIRLGIKNYKSQLGMIIDKVKESGKKVVWMIDPLHGNTYKSSTGFKTRDFTTVVEETLGCIEIIRKNNEIVAGLHLEVSFRDVTEVVGLGVCDEDLGNCYETLCDPRLNPKQTIALLSEVAVALKMQRPWLSLPCVQQPDYQSSESLQRASNFLSEAPGLITYQEIQSLKSHLASSAEGSSFILQIGDCAEAFSDCTHNLLTSKISQYTAYANHLQQCLNKPIVLIGRIAGQFCKPRSEPYETINGRQVLSYKGDMVNSISLDNREPDPERLIKSYFLSATVHNFIRANEPSMFTSHEALHMIYENSMTKYHDGKFMNFGAHFVWLGERTRKLGQAHAEYLSHIDNPVGIKVGPNADLNELIEIINKVNIQNQLGKVALIIRLGIKNYKSQLGMIIDKVKESGKKVVWMIDPLHGNTYKSSTGFKTRDFTTVVEETLGCIEIIRKNNEIVAGLHLEVSFRDVTEVVGLGVCDEDLGNCYETLCDPRLNPKQTIALLSEVAVALK